Protein 2XDJ (pdb70)

Radius of gyration: 31.44 Å; Cα contacts (8 Å, |Δi|>4): 216; chains: 6; bounding box: 39×34×98 Å

Foldseek 3Di:
DDPVVVVVVVVVVVVVVVVVVVVVVVVVVVVVVVVVVVVVVVVVVVVVVVVVVVVVVVVCVVVVVD/DPVVVVVVVVVVVVVVVVVVVVVVVVVVVVVVVVVVVVVVVVVVVVVVVVVVVVVVVVVVVVVVVVD/DVVVVVVVVVVVVVVVVVVVVVVVVVVVVVVVVVVVVVVVVVVVVVVVVVVVVVVVVVVVVVVVVVD/DPPVVVVVVVVVVVVVVVVVVVVVVVVVVVVVVVVVVVVVVVVVVVVVVVVVVVVVVVVVVVVVVVD/DDPVVVVVVVVVVVVVVVVVVVVVVVVVVVVVVVVVVVVVVVVVVVVVVVVVVVVVVVVVVVVVVVD/DVVVVVVVVVVVVVVVVVVVVVVVVVVVVVVVVVVVVVVVVVVVVVVVVVVVVVVVVVVVVD

B-factor: mean 31.26, std 10.51, range [8.9, 66.12]

Structure (mmCIF, N/CA/C/O backbone):
data_2XDJ
#
_entry.id   2XDJ
#
_cell.length_a   39.409
_cell.length_b   40.870
_cell.length_c   237.867
_cell.angle_alpha   90.00
_cell.angle_beta   90.00
_cell.angle_gamma   90.00
#
_symmetry.space_group_name_H-M   'P 21 21 21'
#
loop_
_entity.id
_entity.type
_entity.pdbx_description
1 polymer 'UNCHARACTERIZED PROTEIN YBGF'
2 non-polymer 'ACETATE ION'
3 non-polymer 'SODIUM ION'
4 water water
#
loop_
_atom_site.group_PDB
_atom_site.id
_atom_site.type_symbol
_atom_site.label_atom_id
_atom_site.label_alt_id
_atom_site.label_comp_id
_atom_site.label_asym_id
_atom_site.label_entity_id
_atom_site.label_seq_id
_atom_site.pdbx_PDB_ins_code
_atom_site.Cartn_x
_atom_site.Cartn_y
_atom_site.Cartn_z
_atom_site.occupancy
_atom_site.B_iso_or_equiv
_atom_site.auth_seq_id
_atom_site.auth_comp_id
_atom_site.auth_asym_id
_atom_site.auth_atom_id
_atom_site.pdbx_PDB_model_num
ATOM 1 N N . GLY A 1 2 ? -6.945 15.697 -4.994 1.00 53.08 2 GLY A N 1
ATOM 2 C CA . GLY A 1 2 ? -7.228 16.782 -4.004 1.00 52.88 2 GLY A CA 1
ATOM 3 C C . GLY A 1 2 ? -8.622 16.688 -3.398 1.00 52.89 2 GLY A C 1
ATOM 4 O O . GLY A 1 2 ? -9.292 15.652 -3.495 1.00 52.91 2 GLY A O 1
ATOM 5 N N . SER A 1 3 ? -9.063 17.779 -2.778 1.00 52.54 3 SER A N 1
ATOM 6 C CA . SER A 1 3 ? -10.330 17.800 -2.049 1.00 51.86 3 SER A CA 1
ATOM 7 C C . SER A 1 3 ? -11.527 17.709 -2.992 1.00 50.95 3 SER A C 1
ATOM 8 O O . SER A 1 3 ? -11.389 17.887 -4.205 1.00 50.34 3 SER A O 1
ATOM 11 N N . VAL A 1 4 ? -12.706 17.449 -2.435 1.00 50.13 4 VAL A N 1
ATOM 12 C CA . VAL A 1 4 ? -13.942 17.505 -3.217 1.00 48.91 4 VAL A CA 1
ATOM 13 C C . VAL A 1 4 ? -14.136 18.891 -3.893 1.00 48.37 4 VAL A C 1
ATOM 14 O O . VAL A 1 4 ? -14.500 18.960 -5.083 1.00 47.10 4 VAL A O 1
ATOM 18 N N . GLU A 1 5 ? -13.844 19.967 -3.149 1.00 48.35 5 GLU A N 1
ATOM 19 C CA . GLU A 1 5 ? -13.879 21.351 -3.686 1.00 48.37 5 GLU A CA 1
ATOM 20 C C . GLU A 1 5 ? -12.922 21.589 -4.843 1.00 47.40 5 GLU A C 1
ATOM 21 O O . GLU A 1 5 ? -13.326 22.240 -5.805 1.00 47.70 5 GLU A O 1
ATOM 27 N N . ASP A 1 6 ? -11.687 21.079 -4.737 1.00 46.55 6 ASP A N 1
ATOM 28 C CA . ASP A 1 6 ? -10.649 21.103 -5.796 1.00 46.29 6 ASP A CA 1
ATOM 29 C C . ASP A 1 6 ? -11.181 20.436 -7.097 1.00 44.79 6 ASP A C 1
ATOM 30 O O . ASP A 1 6 ? -10.935 20.924 -8.208 1.00 44.35 6 ASP A O 1
ATOM 35 N N . ARG A 1 7 ? -11.878 19.307 -6.937 1.00 43.69 7 ARG A N 1
ATOM 36 C CA . ARG A 1 7 ? -12.332 18.461 -8.058 1.00 41.90 7 ARG A CA 1
ATOM 37 C C . ARG A 1 7 ? -13.578 19.021 -8.709 1.00 41.50 7 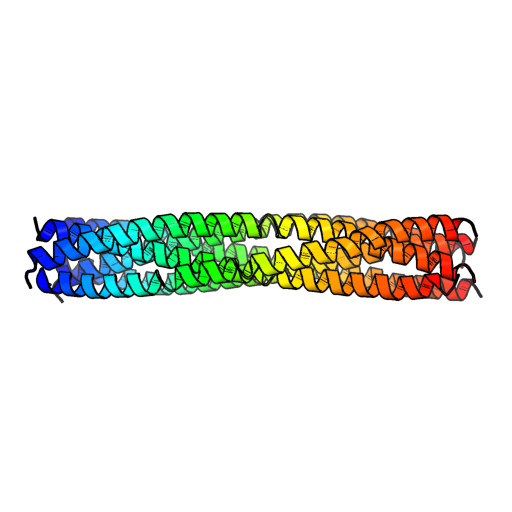ARG A C 1
ATOM 38 O O . ARG A 1 7 ? -13.809 18.794 -9.913 1.00 40.07 7 ARG A O 1
ATOM 46 N N . VAL A 1 8 ? -14.387 19.714 -7.910 1.00 39.43 8 VAL A N 1
ATOM 47 C CA . VAL A 1 8 ? -15.529 20.442 -8.420 1.00 39.21 8 VAL A CA 1
ATOM 48 C C . VAL A 1 8 ? -15.029 21.616 -9.257 1.00 40.00 8 VAL A C 1
ATOM 49 O O . VAL A 1 8 ? -15.534 21.887 -10.356 1.00 39.39 8 VAL A O 1
ATOM 53 N N . THR A 1 9 ? -14.005 22.293 -8.761 1.00 40.45 9 THR A N 1
ATOM 54 C CA . THR A 1 9 ? -13.511 23.498 -9.407 1.00 40.39 9 THR A CA 1
ATOM 55 C C . THR A 1 9 ? -12.927 23.126 -10.757 1.00 40.86 9 THR A C 1
ATOM 56 O O . THR A 1 9 ? -13.149 23.848 -11.742 1.00 40.97 9 THR A O 1
ATOM 60 N N . GLN A 1 10 ? -12.246 21.980 -10.786 1.00 40.04 10 GLN A N 1
ATOM 61 C CA . GLN A 1 10 ? -11.666 21.394 -11.988 1.00 41.34 10 GLN A CA 1
ATOM 62 C C . GLN A 1 10 ? -12.790 20.994 -12.967 1.00 39.52 10 GLN A C 1
ATOM 63 O O . GLN A 1 10 ? -12.718 21.347 -14.158 1.00 39.01 10 GLN A O 1
ATOM 69 N N . LEU A 1 11 ? -13.813 20.283 -12.473 1.00 37.99 11 LEU A N 1
ATOM 70 C CA . LEU A 1 11 ? -14.994 19.946 -13.296 1.00 36.56 11 LEU A CA 1
ATOM 71 C C . LEU A 1 11 ? -15.687 21.161 -13.895 1.00 37.07 11 LEU A C 1
ATOM 72 O O . LEU A 1 11 ? -16.109 21.122 -15.063 1.00 37.15 11 LEU A O 1
ATOM 77 N N . GLU A 1 12 ? -15.818 22.231 -13.106 1.00 36.07 12 GLU A N 1
ATOM 78 C CA . GLU A 1 12 ? -16.330 23.497 -13.568 1.00 37.02 12 GLU A CA 1
ATOM 79 C C . GLU A 1 12 ? -15.522 24.109 -14.678 1.00 37.09 12 GLU A C 1
ATOM 80 O O . GLU A 1 12 ? -16.136 24.699 -15.576 1.00 38.55 12 GLU A O 1
ATOM 86 N N . ARG A 1 13 ? -14.187 23.984 -14.641 1.00 37.56 13 ARG A N 1
ATOM 87 C CA . ARG A 1 13 ? -13.367 24.530 -15.731 1.00 37.62 13 ARG A CA 1
ATOM 88 C C . ARG A 1 13 ? -13.520 23.700 -16.994 1.00 36.60 13 ARG A C 1
ATOM 89 O O . ARG A 1 13 ? -13.528 24.252 -18.114 1.00 36.29 13 ARG A O 1
ATOM 97 N N . ILE A 1 14 ? -13.617 22.384 -16.832 1.00 34.04 14 ILE A N 1
ATOM 98 C CA . ILE A 1 14 ? -13.731 21.490 -17.993 1.00 32.03 14 ILE A CA 1
ATOM 99 C C . ILE A 1 14 ? -15.139 21.651 -18.584 1.00 30.78 14 ILE A C 1
ATOM 100 O O . ILE A 1 14 ? -15.306 21.672 -19.802 1.00 30.76 14 ILE A O 1
ATOM 105 N N . SER A 1 15 ? -16.135 21.814 -17.730 1.00 29.58 15 SER A N 1
ATOM 106 C CA . SER A 1 15 ? -17.502 21.978 -18.171 1.00 30.91 15 SER A CA 1
ATOM 107 C C . SER A 1 15 ? -17.651 23.221 -19.030 1.00 32.38 15 SER A C 1
ATOM 108 O O . SER A 1 15 ? -18.238 23.161 -20.120 1.00 29.52 15 SER A O 1
ATOM 111 N N . ASN A 1 16 ? -17.078 24.350 -18.599 1.00 33.28 16 ASN A N 1
ATOM 112 C CA . ASN A 1 16 ? -17.235 25.500 -19.482 1.00 36.16 16 ASN A CA 1
ATOM 113 C C . ASN A 1 16 ? -16.377 25.381 -20.774 1.00 35.20 16 ASN A C 1
ATOM 114 O O . ASN A 1 16 ? -16.807 25.844 -21.824 1.00 35.76 16 ASN A O 1
ATOM 119 N N . ALA A 1 17 ? -15.220 24.726 -20.701 1.00 33.07 17 ALA A N 1
ATOM 120 C CA . ALA A 1 17 ? -14.449 24.448 -21.921 1.00 31.64 17 ALA A CA 1
ATOM 121 C C . ALA A 1 17 ? -15.262 23.620 -22.925 1.00 30.28 17 ALA A C 1
ATOM 122 O O . ALA A 1 17 ? -15.225 23.870 -24.167 1.00 29.08 17 ALA A O 1
ATOM 124 N N . HIS A 1 18 ? -15.950 22.615 -22.404 1.00 27.48 18 HIS A N 1
ATOM 125 C CA . HIS A 1 18 ? -16.881 21.801 -23.192 1.00 25.96 18 HIS A CA 1
ATOM 126 C C . HIS A 1 18 ? -18.000 22.607 -23.797 1.00 27.09 18 HIS A C 1
ATOM 127 O O . HIS A 1 18 ? -18.298 22.442 -24.984 1.00 25.28 18 HIS A O 1
ATOM 134 N N . SER A 1 19 ? -18.598 23.489 -23.018 1.00 27.09 19 SER A N 1
ATOM 135 C CA . SER A 1 19 ? -19.634 24.380 -23.546 1.00 29.45 19 SER A CA 1
ATOM 136 C C . SER A 1 19 ? -19.094 25.173 -24.720 1.00 28.58 19 SER A C 1
ATOM 137 O O . SER A 1 19 ? -19.796 25.260 -25.717 1.00 31.19 19 SER A O 1
ATOM 140 N N . GLN A 1 20 ? -17.875 25.710 -24.616 1.00 30.51 20 GLN A N 1
ATOM 141 C CA . GLN A 1 20 ? -17.239 26.519 -25.705 1.00 30.81 20 GLN A CA 1
ATOM 142 C C . GLN A 1 20 ? -16.961 25.683 -26.945 1.00 29.29 20 GLN A C 1
ATOM 143 O O . GLN A 1 20 ? -17.247 26.058 -28.083 1.00 27.05 20 GLN A O 1
ATOM 149 N N . LEU A 1 21 ? -16.488 24.473 -26.713 1.00 28.89 21 LEU A N 1
ATOM 150 C CA . LEU A 1 21 ? -16.283 23.538 -27.813 1.00 27.65 21 LEU A CA 1
ATOM 151 C C . LEU A 1 21 ? -17.568 23.093 -28.499 1.00 26.95 21 LEU A C 1
ATOM 152 O O . LEU A 1 21 ? -17.591 23.046 -29.753 1.00 25.96 21 LEU A O 1
ATOM 157 N N . LEU A 1 22 ? -18.623 22.782 -27.733 1.00 24.91 22 LEU A N 1
ATOM 158 C CA . LEU A 1 22 ? -19.920 22.461 -28.293 1.00 24.82 22 LEU A CA 1
ATOM 159 C C . LEU A 1 22 ? -20.461 23.550 -29.199 1.00 26.17 22 LEU A C 1
ATOM 160 O O . LEU A 1 22 ? -20.937 23.255 -30.285 1.00 23.24 22 LEU A O 1
ATOM 165 N N . THR A 1 23 ? -20.369 24.806 -28.756 1.00 24.85 23 THR A N 1
ATOM 166 C CA A THR A 1 23 ? -20.779 25.900 -29.586 0.50 21.74 23 THR A CA 1
ATOM 167 C CA B THR A 1 23 ? -20.759 25.936 -29.567 0.50 21.98 23 THR A CA 1
ATOM 168 C C . THR A 1 23 ? -19.974 25.949 -30.881 1.00 23.06 23 THR A C 1
ATOM 169 O O . THR A 1 23 ? -20.592 26.112 -31.944 1.00 22.24 23 THR A O 1
ATOM 176 N N . GLN A 1 24 ? -18.656 25.769 -30.826 1.00 21.81 24 GLN A N 1
ATOM 177 C CA . GLN A 1 24 ? -17.821 25.811 -32.017 1.00 22.94 24 GLN A CA 1
ATOM 178 C C . GLN A 1 24 ? -18.133 24.680 -32.970 1.00 22.18 24 GLN A C 1
ATOM 179 O O . GLN A 1 24 ? -18.227 24.904 -34.143 1.00 19.84 24 GLN A O 1
ATOM 185 N N . LEU A 1 25 ? -18.193 23.452 -32.469 1.00 21.48 25 LEU A N 1
ATOM 186 C CA . LEU A 1 25 ? -18.622 22.349 -33.329 1.00 20.82 25 LEU A CA 1
ATOM 187 C C . LEU A 1 25 ? -20.003 22.498 -33.972 1.00 20.07 25 LEU A C 1
ATOM 188 O O . LEU A 1 25 ? -20.145 22.120 -35.169 1.00 20.75 25 LEU A O 1
ATOM 193 N N . GLN A 1 26 ? -21.012 23.003 -33.236 1.00 20.61 26 GLN A N 1
ATOM 194 C CA . GLN A 1 26 ? -22.315 23.250 -33.880 1.00 21.89 26 GLN A CA 1
ATOM 195 C C . GLN A 1 26 ? -22.160 24.192 -35.043 1.00 21.24 26 GLN A C 1
ATOM 196 O O . GLN A 1 26 ? -22.786 24.022 -36.086 1.00 20.22 26 GLN A O 1
ATOM 202 N N . GLN A 1 27 ? -21.349 25.206 -34.837 1.00 21.57 27 GLN A N 1
ATOM 203 C CA . GLN A 1 27 ? -21.106 26.180 -35.866 1.00 20.84 27 GLN A CA 1
ATOM 204 C C . GLN A 1 27 ? -20.368 25.623 -37.080 1.00 22.86 27 GLN A C 1
ATOM 205 O O . GLN A 1 27 ? -20.783 25.873 -38.196 1.00 22.02 27 GLN A O 1
ATOM 211 N N . GLN A 1 28 ? -19.292 24.865 -36.852 1.00 21.58 28 GLN A N 1
ATOM 212 C CA . GLN A 1 28 ? -18.594 24.170 -37.917 1.00 21.50 28 GLN A CA 1
ATOM 213 C C . GLN A 1 28 ? -19.509 23.186 -38.656 1.00 21.93 28 GLN A C 1
ATOM 214 O O . GLN A 1 28 ? -19.424 23.077 -39.907 1.00 20.01 28 GLN A O 1
ATOM 220 N N . LEU A 1 29 ? -20.397 22.484 -37.949 1.00 22.66 29 LEU A N 1
ATOM 221 C CA . LEU A 1 29 ? -21.368 21.632 -38.642 1.00 21.98 29 LEU A CA 1
ATOM 222 C C . LEU A 1 29 ? -22.240 22.434 -39.597 1.00 21.58 29 LEU A C 1
ATOM 223 O O . LEU A 1 29 ? -22.447 21.996 -40.764 1.00 22.90 29 LEU A O 1
ATOM 228 N N . SER A 1 30 ? -22.771 23.563 -39.127 1.00 21.58 30 SER A N 1
ATOM 229 C CA . SER A 1 30 ? -23.610 24.436 -39.995 1.00 23.17 30 SER A CA 1
ATOM 230 C C . SER A 1 30 ? -22.782 25.026 -41.158 1.00 22.24 30 SER A C 1
ATOM 231 O O . SER A 1 30 ? -23.332 25.250 -42.235 1.00 20.36 30 SER A O 1
ATOM 234 N N . ASP A 1 31 ? -21.486 25.271 -40.952 1.00 21.79 31 ASP A N 1
ATOM 235 C CA . ASP A 1 31 ? -20.635 25.692 -42.056 1.00 22.88 31 ASP A CA 1
ATOM 236 C C . ASP A 1 31 ? -20.566 24.639 -43.152 1.00 24.14 31 ASP A C 1
ATOM 237 O O . ASP A 1 31 ? -20.657 24.939 -44.359 1.00 22.00 31 ASP A O 1
ATOM 242 N N . ASN A 1 32 ? -20.327 23.398 -42.723 1.00 21.47 32 ASN A N 1
ATOM 243 C CA . ASN A 1 32 ? -20.307 22.282 -43.630 1.00 21.87 32 ASN A CA 1
ATOM 244 C C . ASN A 1 32 ? -21.645 22.101 -44.338 1.00 23.09 32 ASN A C 1
ATOM 245 O O . ASN A 1 32 ? -21.688 21.839 -45.550 1.00 21.80 32 ASN A O 1
ATOM 250 N N . GLN A 1 33 ? -22.741 22.254 -43.588 1.00 22.72 33 GLN A N 1
ATOM 251 C CA . GLN A 1 33 ? -24.045 22.279 -44.232 1.00 24.43 33 GLN A CA 1
ATOM 252 C C . GLN A 1 33 ? -24.230 23.335 -45.323 1.00 23.57 33 GLN A C 1
ATOM 253 O O . GLN A 1 33 ? -24.757 23.021 -46.401 1.00 23.77 33 GLN A O 1
ATOM 259 N N . SER A 1 34 ? -23.846 24.569 -45.030 1.00 23.22 34 SER A N 1
ATOM 260 C CA A SER A 1 34 ? -24.026 25.616 -45.999 0.50 23.13 34 SER A CA 1
ATOM 261 C CA B SER A 1 34 ? -23.970 25.664 -45.972 0.50 23.17 34 SER A CA 1
ATOM 262 C C . SER A 1 34 ? -23.143 25.365 -47.223 1.00 22.26 34 SER A C 1
ATOM 263 O O . SER A 1 34 ? -23.580 25.656 -48.338 1.00 20.47 34 SER A O 1
ATOM 268 N N . ASP A 1 35 ? -21.969 24.721 -47.023 1.00 21.49 35 ASP A N 1
ATOM 269 C CA . ASP A 1 35 ? -21.097 24.432 -48.134 1.00 19.57 35 ASP A CA 1
ATOM 270 C C . ASP A 1 35 ? -21.715 23.335 -49.015 1.00 18.86 35 ASP A C 1
ATOM 271 O O . ASP A 1 35 ? -21.682 23.359 -50.264 1.00 19.01 35 ASP A O 1
ATOM 276 N N . ILE A 1 36 ? -22.323 22.378 -48.346 1.00 18.84 36 ILE A N 1
ATOM 277 C CA . ILE A 1 36 ? -23.054 21.327 -49.094 1.00 20.49 36 ILE A CA 1
ATOM 278 C C . ILE A 1 36 ? -24.228 21.899 -49.893 1.00 19.85 36 ILE A C 1
ATOM 279 O O . ILE A 1 36 ? -24.412 21.573 -51.045 1.00 22.04 36 ILE A O 1
ATOM 284 N N . ASP A 1 37 ? -24.934 22.846 -49.284 1.00 20.99 37 ASP A N 1
ATOM 285 C CA . ASP A 1 37 ? -26.051 23.539 -49.943 1.00 23.10 37 ASP A CA 1
ATOM 286 C C . ASP A 1 37 ? -25.523 24.238 -51.179 1.00 21.61 37 ASP A C 1
ATOM 287 O O . ASP A 1 37 ? -26.133 24.115 -52.253 1.00 21.49 37 ASP A O 1
ATOM 292 N N . SER A 1 38 ? -24.401 24.941 -51.067 1.00 21.46 38 SER A N 1
ATOM 293 C CA . SER A 1 38 ? -23.866 25.637 -52.227 1.00 20.80 38 SER A CA 1
ATOM 294 C C . SER A 1 38 ? -23.458 24.669 -53.341 1.00 19.95 38 SER A C 1
ATOM 295 O O . SER A 1 38 ? -23.739 24.914 -54.506 1.00 18.89 38 SER A O 1
ATOM 298 N N . LEU A 1 39 ? -22.788 23.594 -52.959 1.00 17.01 39 LEU A N 1
ATOM 299 C CA . LEU A 1 39 ? -22.305 22.662 -53.970 1.00 18.66 39 LEU A CA 1
ATOM 300 C C . LEU A 1 39 ? -23.464 21.973 -54.626 1.00 19.02 39 LEU A C 1
ATOM 301 O O . LEU A 1 39 ? -23.412 21.750 -55.823 1.00 19.12 39 LEU A O 1
ATOM 306 N N . ARG A 1 40 ? -24.456 21.579 -53.838 1.00 21.36 40 ARG A N 1
ATOM 307 C CA . ARG A 1 40 ? -25.663 20.917 -54.414 1.00 22.97 40 ARG A CA 1
ATOM 308 C C . ARG A 1 40 ? -26.254 21.875 -55.468 1.00 25.44 40 ARG A C 1
ATOM 309 O O . ARG A 1 40 ? -26.589 21.476 -56.609 1.00 25.38 40 ARG A O 1
ATOM 317 N N . GLY A 1 41 ? -26.329 23.151 -55.124 1.00 24.99 41 GLY A N 1
ATOM 318 C CA . GLY A 1 41 ? -26.925 24.124 -56.031 1.00 27.31 41 GLY A CA 1
ATOM 319 C C . GLY A 1 41 ? -26.143 24.239 -57.298 1.00 26.67 41 GLY A C 1
ATOM 320 O O . GLY A 1 41 ? -26.753 24.328 -58.342 1.00 28.58 41 GLY A O 1
ATOM 321 N N . GLN A 1 42 ? -24.804 24.256 -57.214 1.00 27.75 42 GLN A N 1
ATOM 322 C CA . GLN A 1 42 ? -23.908 24.360 -58.329 1.00 29.14 42 GLN A CA 1
ATOM 323 C C . GLN A 1 42 ? -24.116 23.161 -59.237 1.00 29.55 42 GLN A C 1
ATOM 324 O O . GLN A 1 42 ? -24.204 23.356 -60.453 1.00 30.09 42 GLN A O 1
ATOM 330 N N . ILE A 1 43 ? -24.074 21.947 -58.654 1.00 27.54 43 ILE A N 1
ATOM 331 C CA . ILE A 1 43 ? -24.102 20.738 -59.457 1.00 27.67 43 ILE A CA 1
ATOM 332 C C . ILE A 1 43 ? -25.451 20.689 -60.216 1.00 26.69 43 ILE A C 1
ATOM 333 O O . ILE A 1 43 ? -25.500 20.296 -61.392 1.00 26.95 43 ILE A O 1
ATOM 338 N N . GLN A 1 44 ? -26.516 21.134 -59.564 1.00 25.55 44 GLN A N 1
ATOM 339 C CA . GLN A 1 44 ? -27.831 21.076 -60.190 1.00 25.98 44 GLN A CA 1
ATOM 340 C C . GLN A 1 44 ? -27.969 22.074 -61.293 1.00 28.13 44 GLN A C 1
ATOM 341 O O . GLN A 1 44 ? -28.606 21.762 -62.313 1.00 27.76 44 GLN A O 1
ATOM 347 N N . GLU A 1 45 ? -27.422 23.287 -61.102 1.00 27.95 45 GLU A N 1
ATOM 348 C CA . GLU A 1 45 ? -27.464 24.269 -62.183 1.00 30.04 45 GLU A CA 1
ATOM 349 C C . GLU A 1 45 ? -26.624 23.826 -63.386 1.00 28.47 45 GLU A C 1
ATOM 350 O O . GLU A 1 45 ? -27.094 23.954 -64.523 1.00 26.81 45 GLU A O 1
ATOM 356 N N . ASN A 1 46 ? -25.451 23.231 -63.122 1.00 28.31 46 ASN A N 1
ATOM 357 C CA . ASN A 1 46 ? -24.481 22.775 -64.115 1.00 29.49 46 ASN A CA 1
ATOM 358 C C . ASN A 1 46 ? -24.948 21.555 -64.912 1.00 30.11 46 ASN A C 1
ATOM 359 O O . ASN A 1 46 ? -24.609 21.374 -66.097 1.00 27.53 46 ASN A O 1
ATOM 364 N N . GLN A 1 47 ? -25.656 20.662 -64.218 1.00 28.65 47 GLN A N 1
ATOM 365 C CA . GLN A 1 47 ? -26.341 19.558 -64.862 1.00 28.21 47 GLN A CA 1
ATOM 366 C C . GLN A 1 47 ? -27.163 19.910 -66.081 1.00 25.65 47 GLN A C 1
ATOM 367 O O . GLN A 1 47 ? -27.165 19.137 -67.039 1.00 23.98 47 GLN A O 1
ATOM 373 N N . TYR A 1 48 ? -27.885 21.040 -66.066 1.00 25.40 48 TYR A N 1
ATOM 374 C CA . TYR A 1 48 ? -28.663 21.522 -67.247 1.00 24.68 48 TYR A CA 1
ATOM 375 C C . TYR A 1 48 ? -27.804 21.640 -68.478 1.00 26.17 48 TYR A C 1
ATOM 376 O O . TYR A 1 48 ? -28.147 21.102 -69.526 1.00 24.07 48 TYR A O 1
ATOM 385 N N . GLN A 1 49 ? -26.687 22.392 -68.386 1.00 23.50 49 GLN A N 1
ATOM 386 C CA . GLN A 1 49 ? -25.822 22.485 -69.533 1.00 24.94 49 GLN A CA 1
ATOM 387 C C . GLN A 1 49 ? -25.216 21.115 -69.984 1.00 23.23 49 GLN A C 1
ATOM 388 O O . GLN A 1 49 ? -25.059 20.867 -71.210 1.00 23.56 49 GLN A O 1
ATOM 394 N N . LEU A 1 50 ? -24.859 20.281 -69.030 1.00 20.69 50 LEU A N 1
ATOM 395 C CA . LEU A 1 50 ? -24.243 18.989 -69.373 1.00 20.49 50 LEU A CA 1
ATOM 396 C C . LEU A 1 50 ? -25.228 18.113 -70.166 1.00 21.03 50 LEU A C 1
ATOM 397 O O . LEU A 1 50 ? -24.873 17.534 -71.190 1.00 22.29 50 LEU A O 1
ATOM 402 N N . ASN A 1 51 ? -26.455 17.978 -69.667 1.00 20.28 51 ASN A N 1
ATOM 403 C CA . ASN A 1 51 ? -27.492 17.193 -70.406 1.00 20.32 51 ASN A CA 1
ATOM 404 C C . ASN A 1 51 ? -27.809 17.772 -71.772 1.00 20.39 51 ASN A C 1
ATOM 405 O O . ASN A 1 51 ? -28.067 17.017 -72.736 1.00 21.88 51 ASN A O 1
ATOM 410 N N . GLN A 1 52 ? -27.800 19.095 -71.911 1.00 19.59 52 GLN A N 1
ATOM 411 C CA . GLN A 1 52 ? -28.020 19.657 -73.236 1.00 21.63 52 GLN A CA 1
ATOM 412 C C . GLN A 1 52 ? -26.926 19.281 -74.251 1.00 22.50 52 GLN A C 1
ATOM 413 O O . GLN A 1 52 ? -27.183 18.951 -75.408 1.00 22.79 52 GLN A O 1
ATOM 419 N N . VAL A 1 53 ? -25.677 19.393 -73.811 1.00 22.53 53 VAL A N 1
ATOM 420 C CA . VAL A 1 53 ? -24.540 19.142 -74.692 1.00 22.78 53 VAL A CA 1
ATOM 421 C C . VAL A 1 53 ? -24.520 17.684 -75.137 1.00 23.76 53 VAL A C 1
ATOM 422 O O . VAL A 1 53 ? -24.233 17.417 -76.297 1.00 24.81 53 VAL A O 1
ATOM 426 N N . VAL A 1 54 ? -24.786 16.754 -74.207 1.00 23.99 54 VAL A N 1
ATOM 427 C CA . VAL A 1 54 ? -24.839 15.294 -74.483 1.00 26.39 54 VAL A CA 1
ATOM 428 C C . VAL A 1 54 ? -25.718 15.065 -75.716 1.00 26.99 54 VAL A C 1
ATOM 429 O O . VAL A 1 54 ? -25.329 14.375 -76.674 1.00 24.03 54 VAL A O 1
ATOM 433 N N . GLU A 1 55 ? -26.924 15.661 -75.704 1.00 25.74 55 GLU A N 1
ATOM 434 C CA . GLU A 1 55 ? -27.871 15.403 -76.776 1.00 27.01 55 GLU A CA 1
ATOM 435 C C . GLU A 1 55 ? -27.478 16.126 -78.044 1.00 26.78 55 GLU A C 1
ATOM 436 O O . GLU A 1 55 ? -27.665 15.610 -79.133 1.00 26.43 55 GLU A O 1
ATOM 442 N N . ARG A 1 56 ? -26.963 17.344 -77.916 1.00 24.14 56 ARG A N 1
ATOM 443 C CA . ARG A 1 56 ? -26.599 18.126 -79.064 1.00 26.40 56 ARG A CA 1
ATOM 444 C C . ARG A 1 56 ? -25.390 17.489 -79.792 1.00 25.96 56 ARG A C 1
ATOM 445 O O . ARG A 1 56 ? -25.303 17.569 -81.000 1.00 26.78 56 ARG A O 1
ATOM 453 N N . GLN A 1 57 ? -24.508 16.810 -79.073 1.00 24.55 57 GLN A N 1
ATOM 454 C CA . GLN A 1 57 ? -23.423 16.085 -79.797 1.00 25.95 57 GLN A CA 1
ATOM 455 C C . GLN A 1 57 ? -23.902 14.960 -80.692 1.00 27.76 57 GLN A C 1
ATOM 456 O O . GLN A 1 57 ? -23.437 14.765 -81.863 1.00 27.98 57 GLN A O 1
ATOM 462 N N . LYS A 1 58 ? -24.869 14.219 -80.178 1.00 28.89 58 LYS A N 1
ATOM 463 C CA . LYS A 1 58 ? -25.517 13.140 -80.966 1.00 29.14 58 LYS A CA 1
ATOM 464 C C . LYS A 1 58 ? -26.126 13.677 -82.247 1.00 30.08 58 LYS A C 1
ATOM 465 O O . LYS A 1 58 ? -25.975 13.061 -83.334 1.00 30.01 58 LYS A O 1
ATOM 471 N N . GLN A 1 59 ? -26.802 14.827 -82.160 1.00 31.05 59 GLN A N 1
ATOM 472 C CA . GLN A 1 59 ? -27.408 15.440 -83.344 1.00 32.52 59 GLN A CA 1
ATOM 473 C C . GLN A 1 59 ? -26.339 15.924 -84.321 1.00 32.69 59 GLN A C 1
ATOM 474 O O . GLN A 1 59 ? -26.459 15.737 -85.552 1.00 33.71 59 GLN A O 1
ATOM 480 N N . ILE A 1 60 ? -25.286 16.537 -83.778 1.00 32.05 60 ILE A N 1
ATOM 481 C CA . ILE A 1 60 ? -24.131 16.943 -84.627 1.00 31.75 60 ILE A CA 1
ATOM 482 C C . ILE A 1 60 ? -23.565 15.717 -85.361 1.00 31.28 60 ILE A C 1
ATOM 483 O O . ILE A 1 60 ? -23.316 15.791 -86.549 1.00 30.87 60 ILE A O 1
ATOM 488 N N . LEU A 1 61 ? -23.404 14.597 -84.674 1.00 31.28 61 LEU A N 1
ATOM 489 C CA . LEU A 1 61 ? -22.892 13.350 -85.311 1.00 31.86 61 LEU A CA 1
ATOM 490 C C . LEU A 1 61 ? -23.763 12.756 -86.402 1.00 33.74 61 LEU A C 1
ATOM 491 O O . LEU A 1 61 ? -23.255 12.348 -87.462 1.00 32.64 61 LEU A O 1
ATOM 496 N N . LEU A 1 62 ? -25.058 12.645 -86.141 1.00 37.02 62 LEU A N 1
ATOM 497 C CA . LEU A 1 62 ? -25.961 12.088 -87.150 1.00 39.67 62 LEU A CA 1
ATOM 498 C C . LEU A 1 62 ? -25.889 13.024 -88.332 1.00 41.08 62 LEU A C 1
ATOM 499 O O . LEU A 1 62 ? -25.807 12.569 -89.504 1.00 42.51 62 LEU A O 1
ATOM 504 N N . GLN A 1 63 ? -25.779 14.318 -88.047 1.00 41.92 63 GLN A N 1
ATOM 505 C CA . GLN A 1 63 ? -25.661 15.312 -89.112 1.00 42.21 63 GLN A CA 1
ATOM 506 C C . GLN A 1 63 ? -24.387 15.124 -89.931 1.00 41.83 63 GLN A C 1
ATOM 507 O O . GLN A 1 63 ? -24.475 14.831 -91.147 1.00 42.13 63 GLN A O 1
ATOM 513 N N . ILE A 1 64 ? -23.210 15.273 -89.294 1.00 39.81 64 ILE A N 1
ATOM 514 C CA . ILE A 1 64 ? -21.923 15.169 -90.050 1.00 38.32 64 ILE A CA 1
ATOM 515 C C . ILE A 1 64 ? -21.528 13.764 -90.570 1.00 37.97 64 ILE A C 1
ATOM 516 O O . ILE A 1 64 ? -20.697 13.657 -91.455 1.00 37.45 64 ILE A O 1
ATOM 521 N N . ASP A 1 65 ? -22.121 12.708 -90.026 1.00 37.88 65 ASP A N 1
ATOM 522 C CA . ASP A 1 65 ? -21.873 11.369 -90.488 1.00 38.76 65 ASP A CA 1
ATOM 523 C C . ASP A 1 65 ? -22.539 11.112 -91.850 1.00 42.13 65 ASP A C 1
ATOM 524 O O . ASP A 1 65 ? -22.169 10.137 -92.568 1.00 42.39 65 ASP A O 1
ATOM 529 N N . SER A 1 66 ? -23.533 11.963 -92.135 1.00 44.02 66 SER A N 1
ATOM 530 C CA . SER A 1 66 ? -24.322 11.987 -93.372 1.00 47.03 66 SER A CA 1
ATOM 531 C C . SER A 1 66 ? -23.607 12.660 -94.543 1.00 48.15 66 SER A C 1
ATOM 532 O O . SER A 1 66 ? -24.061 12.546 -95.712 1.00 49.40 66 SER A O 1
ATOM 535 N N . LEU A 1 67 ? -22.514 13.360 -94.248 1.00 49.37 67 LEU A N 1
ATOM 536 C CA . LEU A 1 67 ? -21.772 14.108 -95.272 1.00 50.40 67 LEU A CA 1
ATOM 537 C C . LEU A 1 67 ? -20.620 13.285 -95.837 1.00 51.30 67 LEU A C 1
ATOM 538 O O . LEU A 1 67 ? -20.171 13.575 -96.949 1.00 52.76 67 LEU A O 1
ATOM 543 N N . GLY B 1 2 ? -19.473 26.482 -3.171 1.00 55.62 2 GLY B N 1
ATOM 544 C CA . GLY B 1 2 ? -20.443 27.486 -2.624 1.00 56.20 2 GLY B CA 1
ATOM 545 C C . GLY B 1 2 ? -21.895 27.479 -3.101 1.00 55.76 2 GLY B C 1
ATOM 546 O O . GLY B 1 2 ? -22.288 28.342 -3.914 1.00 56.92 2 GLY B O 1
ATOM 547 N N . SER B 1 3 ? -22.709 26.544 -2.604 1.00 55.03 3 SER B N 1
ATOM 548 C CA . SER B 1 3 ? -22.246 25.436 -1.757 1.00 54.27 3 SER B CA 1
ATOM 549 C C . SER B 1 3 ? -21.788 24.289 -2.677 1.00 53.79 3 SER B C 1
ATOM 550 O O . SER B 1 3 ? -22.072 24.321 -3.890 1.00 52.71 3 SER B O 1
ATOM 553 N N . VAL B 1 4 ? -21.080 23.294 -2.148 1.00 52.86 4 VAL B N 1
ATOM 554 C CA . VAL B 1 4 ? -20.592 22.227 -3.050 1.00 52.73 4 VAL B CA 1
ATOM 555 C C . VAL B 1 4 ? -21.712 21.272 -3.487 1.00 52.49 4 VAL B C 1
ATOM 556 O O . VAL B 1 4 ? -21.722 20.816 -4.629 1.00 52.02 4 VAL B O 1
ATOM 560 N N . GLU B 1 5 ? -22.645 20.991 -2.585 1.00 51.52 5 GLU B N 1
ATOM 561 C CA . GLU B 1 5 ? -23.911 20.394 -2.943 1.00 52.13 5 GLU B CA 1
ATOM 562 C C . GLU B 1 5 ? -24.531 21.092 -4.204 1.00 51.39 5 GLU B C 1
ATOM 563 O O . GLU B 1 5 ? -24.867 20.437 -5.203 1.00 51.10 5 GLU B O 1
ATOM 569 N N . ASP B 1 6 ? -24.639 22.421 -4.155 1.00 50.47 6 ASP B N 1
ATOM 570 C CA . ASP B 1 6 ? -25.347 23.181 -5.199 1.00 50.42 6 ASP B CA 1
ATOM 571 C C . ASP B 1 6 ? -24.557 23.201 -6.529 1.00 48.81 6 ASP B C 1
ATOM 572 O O . ASP B 1 6 ? -25.161 23.039 -7.607 1.00 48.64 6 ASP B O 1
ATOM 577 N N . ARG B 1 7 ? -23.235 23.402 -6.430 1.00 46.52 7 ARG B N 1
ATOM 578 C CA . ARG B 1 7 ? -22.304 23.344 -7.566 1.00 44.73 7 ARG B CA 1
ATOM 579 C C . ARG B 1 7 ? -22.324 21.993 -8.308 1.00 43.46 7 ARG B C 1
ATOM 580 O O . ARG B 1 7 ? -22.162 21.940 -9.527 1.00 42.72 7 ARG B O 1
ATOM 588 N N . VAL B 1 8 ? -22.556 20.912 -7.575 1.00 41.29 8 VAL B N 1
ATOM 589 C CA . VAL B 1 8 ? -22.587 19.566 -8.129 1.00 39.77 8 VAL B CA 1
ATOM 590 C C . VAL B 1 8 ? -23.886 19.346 -8.862 1.00 40.90 8 VAL B C 1
ATOM 591 O O . VAL B 1 8 ? -23.918 18.817 -10.007 1.00 39.06 8 VAL B O 1
ATOM 595 N N . THR B 1 9 ? -24.965 19.750 -8.203 1.00 40.28 9 THR B N 1
ATOM 596 C CA . THR B 1 9 ? -26.283 19.678 -8.798 1.00 41.52 9 THR B CA 1
ATOM 597 C C . THR B 1 9 ? -26.249 20.407 -10.135 1.00 40.74 9 THR B C 1
ATOM 598 O O . THR B 1 9 ? -26.761 19.917 -11.131 1.00 41.57 9 THR B O 1
ATOM 602 N N . GLN B 1 10 ? -25.602 21.551 -10.137 1.00 40.85 10 GLN B N 1
ATOM 603 C CA . GLN B 1 10 ? -25.601 22.412 -11.281 1.00 40.53 10 GLN B CA 1
ATOM 604 C C . GLN B 1 10 ? -24.696 21.780 -12.395 1.00 40.33 10 GLN B C 1
ATOM 605 O O . GLN B 1 10 ? -25.128 21.697 -13.539 1.00 38.96 10 GLN B O 1
ATOM 611 N N . LEU B 1 11 ? -23.496 21.274 -12.034 1.00 38.16 11 LEU B N 1
ATOM 612 C CA . LEU B 1 11 ? -22.680 20.472 -12.949 1.00 36.88 11 LEU B CA 1
ATOM 613 C C . LEU B 1 11 ? -23.409 19.310 -13.556 1.00 36.24 11 LEU B C 1
ATOM 614 O O . LEU B 1 11 ? -23.210 19.019 -14.746 1.00 35.97 11 LEU B O 1
ATOM 619 N N . GLU B 1 12 ? -24.233 18.620 -12.782 1.00 36.32 12 GLU B N 1
ATOM 620 C CA . GLU B 1 12 ? -25.058 17.509 -13.310 1.00 36.82 12 GLU B CA 1
ATOM 621 C C . GLU B 1 12 ? -26.050 17.972 -14.361 1.00 37.28 12 GLU B C 1
ATOM 622 O O . GLU B 1 12 ? -26.287 17.274 -15.345 1.00 35.70 12 GLU B O 1
ATOM 628 N N . ARG B 1 13 ? -26.653 19.135 -14.127 1.00 39.00 13 ARG B N 1
ATOM 629 C CA . ARG B 1 13 ? -27.634 19.701 -15.063 1.00 38.75 13 ARG B CA 1
ATOM 630 C C . ARG B 1 13 ? -26.906 20.114 -16.346 1.00 37.57 13 ARG B C 1
ATOM 631 O O . ARG B 1 13 ? -27.403 19.875 -17.459 1.00 37.98 13 ARG B O 1
ATOM 639 N N . ILE B 1 14 ? -25.721 20.705 -16.193 1.00 36.53 14 ILE B N 1
ATOM 640 C CA . ILE B 1 14 ? -24.940 21.079 -17.359 1.00 34.91 14 ILE B CA 1
ATOM 641 C C . ILE B 1 14 ? -24.488 19.827 -18.093 1.00 34.32 14 ILE B C 1
ATOM 642 O O . ILE B 1 14 ? -24.569 19.769 -19.352 1.00 30.76 14 ILE B O 1
ATOM 647 N N . SER B 1 15 ? -24.019 18.833 -17.343 1.00 32.31 15 SER B N 1
ATOM 648 C CA . SER B 1 15 ? -23.566 17.593 -17.958 1.00 33.12 15 SER B CA 1
ATOM 649 C C . SER B 1 15 ? -24.688 16.871 -18.772 1.00 33.42 15 SER B C 1
ATOM 650 O O . SER B 1 15 ? -24.439 16.411 -19.912 1.00 33.24 15 SER B O 1
ATOM 653 N N . ASN B 1 16 ? -25.906 16.792 -18.221 1.00 32.85 16 ASN B N 1
ATOM 654 C CA . ASN B 1 16 ? -27.064 16.246 -18.951 1.00 34.29 16 ASN B CA 1
ATOM 655 C C . ASN B 1 16 ? -27.367 17.072 -20.223 1.00 32.77 16 ASN B C 1
ATOM 656 O O . ASN B 1 16 ? -27.650 16.495 -21.270 1.00 31.96 16 ASN B O 1
ATOM 661 N N . ALA B 1 17 ? -27.294 18.400 -20.102 1.00 32.15 17 ALA B N 1
ATOM 662 C CA . ALA B 1 17 ? -27.450 19.337 -21.217 1.00 30.78 17 ALA B CA 1
ATOM 663 C C . ALA B 1 17 ? -26.408 19.097 -22.310 1.00 30.83 17 ALA B C 1
ATOM 664 O O . ALA B 1 17 ? -26.790 19.063 -23.496 1.00 30.28 17 ALA B O 1
ATOM 666 N N . HIS B 1 18 ? -25.125 19.002 -21.934 1.00 27.95 18 HIS B N 1
ATOM 667 C CA . HIS B 1 18 ? -24.084 18.550 -22.901 1.00 27.76 18 HIS B CA 1
ATOM 668 C C . HIS B 1 18 ? -24.364 17.227 -23.549 1.00 26.90 18 HIS B C 1
ATOM 669 O O . HIS B 1 18 ? -24.126 17.087 -24.775 1.00 26.27 18 HIS B O 1
ATOM 676 N N . SER B 1 19 ? -24.827 16.220 -22.794 1.00 27.76 19 SER B N 1
ATOM 677 C CA . SER B 1 19 ? -25.106 14.880 -23.411 1.00 28.91 19 SER B CA 1
ATOM 678 C C . SER B 1 19 ? -26.161 15.009 -24.489 1.00 29.20 19 SER B C 1
ATOM 679 O O . SER B 1 19 ? -26.034 14.435 -25.584 1.00 29.21 19 SER B O 1
ATOM 682 N N . GLN B 1 20 ? -27.208 15.770 -24.192 1.00 28.30 20 GLN B N 1
ATOM 683 C CA . GLN B 1 20 ? -28.289 15.964 -25.161 1.00 28.63 20 GLN B CA 1
ATOM 684 C C . GLN B 1 20 ? -27.780 16.657 -26.460 1.00 27.79 20 GLN B C 1
ATOM 685 O O . GLN B 1 20 ? -28.148 16.251 -27.604 1.00 26.82 20 GLN B O 1
ATOM 691 N N . LEU B 1 21 ? -26.928 17.682 -26.264 1.00 27.60 21 LEU B N 1
ATOM 692 C CA . LEU B 1 21 ? -26.362 18.504 -27.363 1.00 25.74 21 LEU B CA 1
ATOM 693 C C . LEU B 1 21 ? -25.411 17.624 -28.186 1.00 25.55 21 LEU B C 1
ATOM 694 O O . LEU B 1 21 ? -25.393 17.723 -29.394 1.00 24.71 21 LEU B O 1
ATOM 699 N N . LEU B 1 22 ? -24.571 16.834 -27.497 1.00 24.74 22 LEU B N 1
ATOM 700 C CA . LEU B 1 22 ? -23.701 15.829 -28.129 1.00 24.65 22 LEU B CA 1
ATOM 701 C C . LEU B 1 22 ? -24.473 14.829 -29.000 1.00 26.13 22 LEU B C 1
ATOM 702 O O . LEU B 1 22 ? -24.108 14.548 -30.147 1.00 26.03 22 LEU B O 1
ATOM 707 N N . THR B 1 23 ? -25.590 14.334 -28.478 1.00 26.49 23 THR B N 1
ATOM 708 C CA . THR B 1 23 ? -26.378 13.360 -29.236 1.00 28.48 23 THR B CA 1
ATOM 709 C C . THR B 1 23 ? -26.967 13.980 -30.502 1.00 28.61 23 THR B C 1
ATOM 710 O O . THR B 1 23 ? -27.023 13.351 -31.588 1.00 26.83 23 THR B O 1
ATOM 714 N N . GLN B 1 24 ? -27.407 15.219 -30.361 1.00 27.78 24 GLN B N 1
ATOM 715 C CA . GLN B 1 24 ? -27.946 15.883 -31.504 1.00 28.86 24 GLN B CA 1
ATOM 716 C C . GLN B 1 24 ? -26.891 16.200 -32.556 1.00 27.32 24 GLN B C 1
ATOM 717 O O . GLN B 1 24 ? -27.179 16.082 -33.768 1.00 28.27 24 GLN B O 1
ATOM 723 N N . LEU B 1 25 ? -25.692 16.610 -32.117 1.00 25.75 25 LEU B N 1
ATOM 724 C CA . LEU B 1 25 ? -24.592 16.946 -33.023 1.00 24.67 25 LEU B CA 1
ATOM 725 C C . LEU B 1 25 ? -24.176 15.690 -33.775 1.00 23.06 25 LEU B C 1
ATOM 726 O O . LEU B 1 25 ? -23.915 15.721 -34.971 1.00 24.26 25 LEU B O 1
ATOM 731 N N . GLN B 1 26 ? -24.160 14.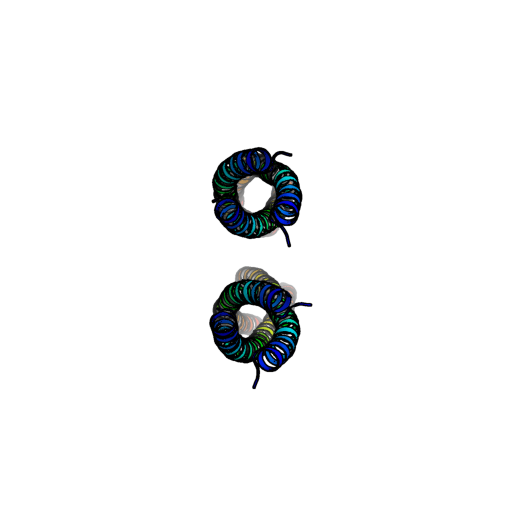564 -33.085 1.00 22.20 26 GLN B N 1
ATOM 732 C CA . GLN B 1 26 ? -23.930 13.285 -33.753 1.00 23.27 26 GLN B CA 1
ATOM 733 C C . GLN B 1 26 ? -24.932 12.973 -34.860 1.00 24.26 26 GLN B C 1
ATOM 734 O O . GLN B 1 26 ? -24.534 12.499 -35.930 1.00 24.45 26 GLN B O 1
ATOM 740 N N . GLN B 1 27 ? -26.214 13.239 -34.639 1.00 27.05 27 GLN B N 1
ATOM 741 C CA . GLN B 1 27 ? -27.205 12.968 -35.692 1.00 29.20 27 GLN B CA 1
ATOM 742 C C . GLN B 1 27 ? -27.028 13.939 -36.838 1.00 29.83 27 GLN B C 1
ATOM 743 O O . GLN B 1 27 ? -27.182 13.559 -37.992 1.00 28.70 27 GLN B O 1
ATOM 749 N N . GLN B 1 28 ? -26.650 15.175 -36.521 1.00 28.77 28 GLN B N 1
ATOM 750 C CA . GLN B 1 28 ? -26.436 16.160 -37.550 1.00 30.30 28 GLN B CA 1
ATOM 751 C C . GLN B 1 28 ? -25.172 15.918 -38.362 1.00 28.61 28 GLN B C 1
ATOM 752 O O . GLN B 1 28 ? -25.147 16.149 -39.568 1.00 27.35 28 GLN B O 1
ATOM 758 N N . LEU B 1 29 ? -24.135 15.415 -37.706 1.00 25.85 29 LEU B N 1
ATOM 759 C CA . LEU B 1 29 ? -22.939 15.016 -38.384 1.00 25.39 29 LEU B CA 1
ATOM 760 C C . LEU B 1 29 ? -23.242 13.883 -39.365 1.00 24.89 29 LEU B C 1
ATOM 761 O O . LEU B 1 29 ? -22.760 13.922 -40.501 1.00 22.75 29 LEU B O 1
ATOM 766 N N . SER B 1 30 ? -24.047 12.894 -38.935 1.00 24.90 30 SER B N 1
ATOM 767 C CA . SER B 1 30 ? -24.445 11.774 -39.846 1.00 26.20 30 SER B CA 1
ATOM 768 C C . SER B 1 30 ? -25.347 12.229 -40.991 1.00 25.18 30 SER B C 1
ATOM 769 O O . SER B 1 30 ? -25.289 11.679 -42.111 1.00 24.01 30 SER B O 1
ATOM 772 N N . ASP B 1 31 ? -26.150 13.273 -40.770 1.00 25.78 31 ASP B N 1
ATOM 773 C CA . ASP B 1 31 ? -26.908 13.783 -41.913 1.00 24.59 31 ASP B CA 1
ATOM 774 C C . ASP B 1 31 ? -25.976 14.449 -42.882 1.00 23.15 31 ASP B C 1
ATOM 775 O O . ASP B 1 31 ? -26.229 14.413 -44.077 1.00 22.27 31 ASP B O 1
ATOM 780 N N . ASN B 1 32 ? -24.985 15.170 -42.382 1.00 21.03 32 ASN B N 1
ATOM 781 C CA . ASN B 1 32 ? -24.013 15.748 -43.251 1.00 22.78 32 ASN B CA 1
ATOM 782 C C . ASN B 1 32 ? -23.188 14.698 -44.033 1.00 19.82 32 ASN B C 1
ATOM 783 O O . ASN B 1 32 ? -22.994 14.862 -45.250 1.00 20.26 32 ASN B O 1
ATOM 788 N N . GLN B 1 33 ? -22.789 13.647 -43.370 0.50 14.29 33 GLN B N 1
ATOM 789 C CA . GLN B 1 33 ? -22.006 12.615 -44.038 0.50 13.64 33 GLN B CA 1
ATOM 790 C C . GLN B 1 33 ? -22.826 11.976 -45.197 0.50 12.99 33 GLN B C 1
ATOM 791 O O . GLN B 1 33 ? -22.337 11.756 -46.278 0.50 8.90 33 GLN B O 1
ATOM 797 N N . SER B 1 34 ? -24.107 11.752 -44.951 1.00 18.09 34 SER B N 1
ATOM 798 C CA . SER B 1 34 ? -25.072 11.185 -45.967 1.00 19.37 34 SER B CA 1
ATOM 799 C C . SER B 1 34 ? -25.177 12.130 -47.168 1.00 19.56 34 SER B C 1
ATOM 800 O O . SER B 1 34 ? -25.141 11.726 -48.316 1.00 16.69 34 SER B O 1
ATOM 803 N N . ASP B 1 35 ? -25.269 13.425 -46.875 1.00 20.26 35 ASP B N 1
ATOM 804 C CA . ASP B 1 35 ? -25.401 14.440 -47.894 1.00 20.80 35 ASP B CA 1
ATOM 805 C C . ASP B 1 35 ? -24.155 14.553 -48.733 1.00 18.70 35 ASP B C 1
ATOM 806 O O . ASP B 1 35 ? -24.225 14.637 -49.982 1.00 19.80 35 ASP B O 1
ATOM 811 N N . ILE B 1 36 ? -23.000 14.546 -48.065 1.00 17.99 36 ILE B N 1
ATOM 812 C CA . ILE B 1 36 ? -21.712 14.522 -48.784 1.00 17.34 36 ILE B CA 1
ATOM 813 C C . ILE B 1 36 ? -21.638 13.287 -49.683 1.00 17.81 36 ILE B C 1
ATOM 814 O O . ILE B 1 36 ? -21.251 13.363 -50.843 1.00 16.05 36 ILE B O 1
ATOM 819 N N . ASP B 1 37 ? -22.000 12.133 -49.157 1.00 18.16 37 ASP B N 1
ATOM 820 C CA . ASP B 1 37 ? -21.968 10.892 -50.015 1.00 20.22 37 ASP B CA 1
ATOM 821 C C . ASP B 1 37 ? -22.906 10.945 -51.220 1.00 18.31 37 ASP B C 1
ATOM 822 O O . ASP B 1 37 ? -22.528 10.489 -52.339 1.00 17.35 37 ASP B O 1
ATOM 827 N N . SER B 1 38 ? -24.091 11.572 -51.047 1.00 18.70 38 SER B N 1
ATOM 828 C CA A SER B 1 38 ? -25.075 11.737 -52.110 0.50 19.26 38 SER B CA 1
ATOM 829 C CA B SER B 1 38 ? -25.058 11.702 -52.121 0.50 18.72 38 SER B CA 1
ATOM 830 C C . SER B 1 38 ? -24.478 12.629 -53.187 1.00 18.08 38 SER B C 1
ATOM 831 O O . SER B 1 38 ? -24.606 12.372 -54.367 1.00 17.11 38 SER B O 1
ATOM 836 N N . LEU B 1 39 ? -23.879 13.740 -52.748 1.00 17.86 39 LEU B N 1
ATOM 837 C CA . LEU B 1 39 ? -23.244 14.673 -53.683 0.50 14.02 39 LEU B CA 1
ATOM 838 C C . LEU B 1 39 ? -22.075 14.056 -54.463 1.00 16.81 39 LEU B C 1
ATOM 839 O O . LEU B 1 39 ? -21.975 14.268 -55.681 1.00 17.41 39 LEU B O 1
ATOM 844 N N . ARG B 1 40 ? -21.193 13.300 -53.779 1.00 17.15 40 ARG B N 1
ATOM 845 C CA . ARG B 1 40 ? -20.191 12.491 -54.470 1.00 19.73 40 ARG B CA 1
ATOM 846 C C . ARG B 1 40 ? -20.755 11.569 -55.548 1.00 18.23 40 ARG B C 1
ATOM 847 O O . ARG B 1 40 ? -20.191 11.512 -56.662 1.00 16.66 40 ARG B O 1
ATOM 855 N N . GLY B 1 41 ? -21.853 10.830 -55.243 1.00 17.84 41 GLY B N 1
ATOM 856 C CA . GLY B 1 41 ? -22.564 10.015 -56.249 1.00 18.07 41 GLY B CA 1
ATOM 857 C C . GLY B 1 41 ? -22.975 10.833 -57.465 1.00 19.78 41 GLY B C 1
ATOM 858 O O . GLY B 1 41 ? -22.791 10.396 -58.613 1.00 17.91 41 GLY B O 1
ATOM 859 N N . GLN B 1 42 ? -23.529 12.027 -57.235 1.00 20.21 42 GLN B N 1
ATOM 860 C CA . GLN B 1 42 ? -23.950 12.864 -58.364 1.00 20.35 42 GLN B CA 1
ATOM 861 C C . GLN B 1 42 ? -22.814 13.363 -59.205 1.00 18.11 42 GLN B C 1
ATOM 862 O O . GLN B 1 42 ? -22.892 13.406 -60.461 1.00 19.32 42 GLN B O 1
ATOM 868 N N . ILE B 1 43 ? -21.727 13.746 -58.548 1.00 19.60 43 ILE B N 1
ATOM 869 C CA . ILE B 1 43 ? -20.513 14.120 -59.291 1.00 19.19 43 ILE B CA 1
ATOM 870 C C . ILE B 1 43 ? -19.982 12.952 -60.105 1.00 21.27 43 ILE B C 1
ATOM 871 O O . ILE B 1 43 ? -19.547 13.128 -61.240 1.00 19.33 43 ILE B O 1
ATOM 876 N N . GLN B 1 44 ? -20.056 11.758 -59.540 1.00 19.49 44 GLN B N 1
ATOM 877 C CA . GLN B 1 44 ? -19.617 10.577 -60.274 1.00 20.78 44 GLN B CA 1
ATOM 878 C C . GLN B 1 44 ? -20.444 10.314 -61.525 1.00 19.74 44 GLN B C 1
ATOM 879 O O . GLN B 1 44 ? -19.907 10.054 -62.603 1.00 19.98 44 GLN B O 1
ATOM 885 N N . GLU B 1 45 ? -21.746 10.426 -61.396 1.00 22.19 45 GLU B N 1
ATOM 886 C CA . GLU B 1 45 ? -22.597 10.408 -62.577 1.00 22.72 45 GLU B CA 1
ATOM 887 C C . GLU B 1 45 ? -22.237 11.510 -63.596 1.00 22.09 45 GLU B C 1
ATOM 888 O O . GLU B 1 45 ? -22.206 11.217 -64.822 1.00 19.92 45 GLU B O 1
ATOM 894 N N . ASN B 1 46 ? -22.039 12.757 -63.138 1.00 20.31 46 ASN B N 1
ATOM 895 C CA . ASN B 1 46 ? -21.560 13.825 -64.055 1.00 21.38 46 ASN B CA 1
ATOM 896 C C . ASN B 1 46 ? -20.288 13.467 -64.720 1.00 20.43 46 ASN B C 1
ATOM 897 O O . ASN B 1 46 ? -20.099 13.786 -65.861 1.00 23.21 46 ASN B O 1
ATOM 902 N N . GLN B 1 47 ? -19.348 12.863 -64.003 1.00 20.97 47 GLN B N 1
ATOM 903 C CA . GLN B 1 47 ? -18.091 12.523 -64.609 1.00 21.59 47 GLN B CA 1
ATOM 904 C C . GLN B 1 47 ? -18.312 11.455 -65.706 1.00 21.63 47 GLN B C 1
ATOM 905 O O . GLN B 1 47 ? -17.658 11.472 -66.728 1.00 19.16 47 GLN B O 1
ATOM 911 N N . TYR B 1 48 ? -19.211 10.496 -65.437 1.00 20.48 48 TYR B N 1
ATOM 912 C CA . TYR B 1 48 ? -19.522 9.530 -66.456 1.00 20.85 48 TYR B CA 1
ATOM 913 C C . TYR B 1 48 ? -20.034 10.202 -67.743 1.00 21.74 48 TYR B C 1
ATOM 914 O O . TYR B 1 48 ? -19.624 9.815 -68.861 1.00 20.97 48 TYR B O 1
ATOM 923 N N . GLN B 1 49 ? -21.006 11.140 -67.589 1.00 21.28 49 GLN B N 1
ATOM 924 C CA . GLN B 1 49 ? -21.621 11.774 -68.758 1.00 21.40 49 GLN B CA 1
ATOM 925 C C . GLN B 1 49 ? -20.585 12.649 -69.420 1.00 18.55 49 GLN B C 1
ATOM 926 O O . GLN B 1 49 ? -20.538 12.723 -70.634 1.00 18.18 49 GLN B O 1
ATOM 932 N N . LEU B 1 50 ? -19.773 13.343 -68.616 1.00 19.18 50 LEU B N 1
ATOM 933 C CA . LEU B 1 50 ? -18.752 14.208 -69.237 1.00 19.04 50 LEU B CA 1
ATOM 934 C C . LEU B 1 50 ? -17.776 13.408 -70.019 1.00 18.87 50 LEU B C 1
ATOM 935 O O . LEU B 1 50 ? -17.257 13.846 -71.052 1.00 18.82 50 LEU B O 1
ATOM 940 N N . ASN B 1 51 ? -17.420 12.239 -69.517 1.00 18.22 51 ASN B N 1
ATOM 941 C CA . ASN B 1 51 ? -16.429 11.415 -70.260 1.00 18.36 51 ASN B CA 1
ATOM 942 C C . ASN B 1 51 ? -16.977 11.047 -71.638 1.00 18.80 51 ASN B C 1
ATOM 943 O O . ASN B 1 51 ? -16.243 10.995 -72.657 1.00 17.27 51 ASN B O 1
ATOM 948 N N . GLN B 1 52 ? -18.292 10.790 -71.715 1.00 19.66 52 GLN B N 1
ATOM 949 C CA . GLN B 1 52 ? -18.913 10.500 -73.033 1.00 21.34 52 GLN B CA 1
ATOM 950 C C . GLN B 1 52 ? -18.852 11.705 -73.977 1.00 19.16 52 GLN B C 1
ATOM 951 O O . GLN B 1 52 ? -18.647 11.570 -75.183 1.00 19.04 52 GLN B O 1
ATOM 957 N N . VAL B 1 53 ? -19.104 12.882 -73.398 1.00 17.10 53 VAL B N 1
ATOM 958 C CA . VAL B 1 53 ? -19.055 14.133 -74.128 1.00 17.84 53 VAL B CA 1
ATOM 959 C C . VAL B 1 53 ? -17.642 14.400 -74.658 1.00 18.45 53 VAL B C 1
ATOM 960 O O . VAL B 1 53 ? -17.471 14.852 -75.815 1.00 18.61 53 VAL B O 1
ATOM 964 N N . VAL B 1 54 ? -16.634 14.089 -73.849 1.00 16.88 54 VAL B N 1
ATOM 965 C CA . VAL B 1 54 ? -15.254 14.392 -74.323 1.00 18.81 54 VAL B CA 1
ATOM 966 C C . VAL B 1 54 ? -14.845 13.385 -75.438 1.00 18.94 54 VAL B C 1
ATOM 967 O O . VAL B 1 54 ? -14.245 13.760 -76.432 1.00 18.86 54 VAL B O 1
ATOM 971 N N . GLU B 1 55 ? -15.310 12.137 -75.320 1.00 18.12 55 GLU B N 1
ATOM 972 C CA . GLU B 1 55 ? -15.162 11.183 -76.415 1.00 17.29 55 GLU B CA 1
ATOM 973 C C . GLU B 1 55 ? -15.874 11.589 -77.681 1.00 16.52 55 GLU B C 1
ATOM 974 O O . GLU B 1 55 ? -15.292 11.528 -78.753 1.00 17.30 55 GLU B O 1
ATOM 980 N N . ARG B 1 56 ? -17.128 12.067 -77.571 1.00 16.93 56 ARG B N 1
ATOM 981 C CA . ARG B 1 56 ? -17.834 12.438 -78.765 1.00 17.64 56 ARG B CA 1
ATOM 982 C C . ARG B 1 56 ? -17.234 13.695 -79.375 1.00 16.38 56 ARG B C 1
ATOM 983 O O . ARG B 1 56 ? -17.304 13.908 -80.588 1.00 15.58 56 ARG B O 1
ATOM 991 N N . GLN B 1 57 ? -16.635 14.541 -78.521 1.00 16.88 57 GLN B N 1
ATOM 992 C CA . GLN B 1 57 ? -15.929 15.709 -79.107 1.00 18.33 57 GLN B CA 1
ATOM 993 C C . GLN B 1 57 ? -14.779 15.217 -80.036 1.00 18.30 57 GLN B C 1
ATOM 994 O O . GLN B 1 57 ? -14.655 15.690 -81.161 1.00 19.11 57 GLN B O 1
ATOM 1000 N N . LYS B 1 58 ? -14.019 14.226 -79.601 1.00 17.92 58 LYS B N 1
ATOM 1001 C CA . LYS B 1 58 ? -13.019 13.582 -80.484 1.00 18.26 58 LYS B CA 1
ATOM 1002 C C . LYS B 1 58 ? -13.593 13.058 -81.759 1.00 18.03 58 LYS B C 1
ATOM 1003 O O . LYS B 1 58 ? -13.044 13.262 -82.869 1.00 17.68 58 LYS B O 1
ATOM 1009 N N . GLN B 1 59 ? -14.723 12.381 -81.637 1.00 17.64 59 GLN B N 1
ATOM 1010 C CA . GLN B 1 59 ? -15.349 11.860 -82.867 1.00 19.07 59 GLN B CA 1
ATOM 1011 C C . GLN B 1 59 ? -15.749 12.970 -83.831 1.00 18.19 59 GLN B C 1
ATOM 1012 O O . GLN B 1 59 ? -15.574 12.842 -85.049 1.00 18.72 59 GLN B O 1
ATOM 1018 N N . ILE B 1 60 ? -16.374 14.017 -83.310 1.00 17.21 60 ILE B N 1
ATOM 1019 C CA . ILE B 1 60 ? -16.831 15.115 -84.113 1.00 17.25 60 ILE B CA 1
ATOM 1020 C C . ILE B 1 60 ? -15.655 15.811 -84.810 1.00 17.33 60 ILE B C 1
ATOM 1021 O O . ILE B 1 60 ? -15.724 16.057 -86.016 1.00 16.85 60 ILE B O 1
ATOM 1026 N N . LEU B 1 61 ? -14.547 16.024 -84.099 1.00 17.90 61 LEU B N 1
ATOM 1027 C CA . LEU B 1 61 ? -13.405 16.699 -84.720 1.00 18.04 61 LEU B CA 1
ATOM 1028 C C . LEU B 1 61 ? -12.776 15.843 -85.824 1.00 19.71 61 LEU B C 1
ATOM 1029 O O . LEU B 1 61 ? -12.345 16.362 -86.862 1.00 19.79 61 LEU B O 1
ATOM 1034 N N . LEU B 1 62 ? -12.763 14.538 -85.581 1.00 20.37 62 LEU B N 1
ATOM 1035 C CA . LEU B 1 62 ? -12.176 13.591 -86.555 1.00 21.96 62 LEU B CA 1
ATOM 1036 C C . LEU B 1 62 ? -12.965 13.624 -87.864 1.00 21.91 62 LEU B C 1
ATOM 1037 O O . LEU B 1 62 ? -12.382 13.769 -88.985 1.00 20.30 62 LEU B O 1
ATOM 1042 N N . GLN B 1 63 ? -14.310 13.615 -87.735 1.00 21.91 63 GLN B N 1
ATOM 1043 C CA . GLN B 1 63 ? -15.200 13.646 -88.881 1.00 24.48 63 GLN B CA 1
ATOM 1044 C C . GLN B 1 63 ? -15.165 15.019 -89.623 1.00 25.62 63 GLN B C 1
ATOM 1045 O O . GLN B 1 63 ? -15.032 15.075 -90.875 1.00 27.31 63 GLN B O 1
ATOM 1051 N N . ILE B 1 64 ? -15.208 16.124 -88.861 1.00 26.01 64 ILE B N 1
ATOM 1052 C CA . ILE B 1 64 ? -15.114 17.502 -89.400 1.00 27.09 64 ILE B CA 1
ATOM 1053 C C . ILE B 1 64 ? -13.812 17.659 -90.188 1.00 28.59 64 ILE B C 1
ATOM 1054 O O . ILE B 1 64 ? -13.800 18.170 -91.333 1.00 27.66 64 ILE B O 1
ATOM 1059 N N . ASP B 1 65 ? -12.704 17.216 -89.598 1.00 28.13 65 ASP B N 1
ATOM 1060 C CA . ASP B 1 65 ? -11.410 17.276 -90.313 1.00 30.10 65 ASP B CA 1
ATOM 1061 C C . ASP B 1 65 ? -11.359 16.464 -91.583 1.00 32.19 65 ASP B C 1
ATOM 1062 O O . ASP B 1 65 ? -10.791 16.935 -92.568 1.00 34.24 65 ASP B O 1
ATOM 1067 N N . SER B 1 66 ? -11.917 15.260 -91.552 1.00 33.65 66 SER B N 1
ATOM 1068 C CA . SER B 1 66 ? -12.046 14.367 -92.699 1.00 39.23 66 SER B CA 1
ATOM 1069 C C . SER B 1 66 ? -12.674 15.107 -93.891 1.00 41.76 66 SER B C 1
ATOM 1070 O O . SER B 1 66 ? -12.423 14.716 -95.028 1.00 42.88 66 SER B O 1
ATOM 1073 N N . LEU B 1 67 ? -13.445 16.178 -93.667 1.00 45.20 67 LEU B N 1
ATOM 1074 C CA . LEU B 1 67 ? -13.616 17.211 -94.755 1.00 49.06 67 LEU B CA 1
ATOM 1075 C C . LEU B 1 67 ? -12.997 18.614 -94.563 1.00 50.14 67 LEU B C 1
ATOM 1076 O O . LEU B 1 67 ? -13.520 19.429 -93.831 1.00 51.02 67 LEU B O 1
ATOM 1081 N N . SER B 1 68 ? -11.856 18.902 -95.197 1.00 52.47 68 SER B N 1
ATOM 1082 C CA . SER B 1 68 ? -10.930 17.916 -95.761 1.00 53.37 68 SER B CA 1
ATOM 1083 C C . SER B 1 68 ? -9.528 18.528 -95.760 1.00 53.78 68 SER B C 1
ATOM 1084 O O . SER B 1 68 ? -8.565 17.904 -95.307 1.00 54.97 68 SER B O 1
ATOM 1087 N N . SER C 1 3 ? -5.805 -1.662 -2.303 1.00 48.10 3 SER C N 1
ATOM 1088 C CA . SER C 1 3 ? -6.398 -1.334 -3.628 1.00 47.79 3 SER C CA 1
ATOM 1089 C C . SER C 1 3 ? -5.377 -0.577 -4.434 1.00 47.76 3 SER C C 1
ATOM 1090 O O . SER C 1 3 ? -5.467 -0.597 -5.658 1.00 47.84 3 SER C O 1
ATOM 1093 N N . VAL C 1 4 ? -4.406 0.070 -3.782 1.00 46.87 4 VAL C N 1
ATOM 1094 C CA . VAL C 1 4 ? -3.264 0.632 -4.545 1.00 46.11 4 VAL C CA 1
ATOM 1095 C C . VAL C 1 4 ? -2.424 -0.501 -5.195 1.00 45.77 4 VAL C C 1
ATOM 1096 O O . VAL C 1 4 ? -2.076 -0.414 -6.380 1.00 44.52 4 VAL C O 1
ATOM 1100 N N . GLU C 1 5 ? -2.139 -1.557 -4.427 1.00 45.10 5 GLU C N 1
ATOM 1101 C CA . GLU C 1 5 ? -1.531 -2.765 -4.966 1.00 44.79 5 GLU C CA 1
ATOM 1102 C C . GLU C 1 5 ? -2.358 -3.325 -6.126 1.00 44.60 5 GLU C C 1
ATOM 1103 O O . GLU C 1 5 ? -1.797 -3.518 -7.195 1.00 44.68 5 GLU C O 1
ATOM 1109 N N . ASP C 1 6 ? -3.673 -3.547 -5.948 1.00 43.72 6 ASP C N 1
ATOM 1110 C CA . ASP C 1 6 ? -4.521 -4.060 -7.066 1.00 43.80 6 ASP C CA 1
ATOM 1111 C C . ASP C 1 6 ? -4.458 -3.124 -8.279 1.00 42.52 6 ASP C C 1
ATOM 1112 O O . ASP C 1 6 ? -4.558 -3.587 -9.452 1.00 42.03 6 ASP C O 1
ATOM 1117 N N . ARG C 1 7 ? -4.356 -1.820 -8.012 1.00 40.40 7 ARG C N 1
ATOM 1118 C CA . ARG C 1 7 ? -4.306 -0.838 -9.111 1.00 39.96 7 ARG C CA 1
ATOM 1119 C C . ARG C 1 7 ? -2.975 -0.838 -9.842 1.00 39.64 7 ARG C C 1
ATOM 1120 O O . ARG C 1 7 ? -2.945 -0.801 -11.060 1.00 39.81 7 ARG C O 1
ATOM 1128 N N . VAL C 1 8 ? -1.876 -0.820 -9.103 1.00 38.25 8 VAL C N 1
ATOM 1129 C CA . VAL C 1 8 ? -0.579 -1.110 -9.691 1.00 38.12 8 VAL C CA 1
ATOM 1130 C C . VAL C 1 8 ? -0.604 -2.462 -10.453 1.00 38.50 8 VAL C C 1
ATOM 1131 O O . VAL C 1 8 ? -0.153 -2.549 -11.625 1.00 38.18 8 VAL C O 1
ATOM 1135 N N . THR C 1 9 ? -1.137 -3.524 -9.841 1.00 37.90 9 THR C N 1
ATOM 1136 C CA . THR C 1 9 ? -1.170 -4.819 -10.557 1.00 39.10 9 THR C CA 1
ATOM 1137 C C . THR C 1 9 ? -1.901 -4.682 -11.898 1.00 38.03 9 THR C C 1
ATOM 1138 O O . THR C 1 9 ? -1.474 -5.247 -12.890 1.00 38.99 9 THR C O 1
ATOM 1142 N N . GLN C 1 10 ? -2.998 -3.945 -11.920 1.00 38.26 10 GLN C N 1
ATOM 1143 C CA . GLN C 1 10 ? -3.749 -3.770 -13.164 1.00 39.16 10 GLN C CA 1
ATOM 1144 C C . GLN C 1 10 ? -2.908 -3.002 -14.220 1.00 38.22 10 GLN C C 1
ATOM 1145 O O . GLN C 1 10 ? -2.882 -3.353 -15.442 1.00 37.17 10 GLN C O 1
ATOM 1151 N N . LEU C 1 11 ? -2.196 -1.983 -13.756 1.00 35.35 11 LEU C N 1
ATOM 1152 C CA . LEU C 1 11 ? -1.334 -1.208 -14.659 1.00 34.61 11 LEU C CA 1
ATOM 1153 C C . LEU C 1 11 ? -0.211 -2.018 -15.271 1.00 33.25 11 LEU C C 1
ATOM 1154 O O . LEU C 1 11 ? 0.129 -1.788 -16.428 1.00 30.65 11 LEU C O 1
ATOM 1159 N N . GLU C 1 12 ? 0.395 -2.903 -14.477 1.00 32.43 12 GLU C N 1
ATOM 1160 C CA . GLU C 1 12 ? 1.495 -3.764 -14.947 1.00 32.97 12 GLU C CA 1
ATOM 1161 C C . GLU C 1 12 ? 0.935 -4.718 -15.985 1.00 33.24 12 GLU C C 1
ATOM 1162 O O . GLU C 1 12 ? 1.602 -5.008 -16.973 1.00 33.19 12 GLU C O 1
ATOM 1168 N N . ARG C 1 13 ? -0.288 -5.205 -15.753 1.00 33.04 13 ARG C N 1
ATOM 1169 C CA . ARG C 1 13 ? -0.959 -6.078 -16.713 1.00 33.46 13 ARG C CA 1
ATOM 1170 C C . ARG C 1 13 ? -1.241 -5.356 -18.034 1.00 32.29 13 ARG C C 1
ATOM 1171 O O . ARG C 1 13 ? -0.947 -5.901 -19.115 1.00 32.25 13 ARG C O 1
ATOM 1179 N N . ILE C 1 14 ? -1.763 -4.138 -17.950 1.00 30.23 14 ILE C N 1
ATOM 1180 C CA . ILE C 1 14 ? -2.130 -3.389 -19.159 1.00 29.82 14 ILE C CA 1
ATOM 1181 C C . ILE C 1 14 ? -0.813 -2.941 -19.825 1.00 28.61 14 ILE C C 1
ATOM 1182 O O . ILE C 1 14 ? -0.676 -2.899 -21.073 1.00 29.43 14 ILE C O 1
ATOM 1187 N N . SER C 1 15 ? 0.169 -2.615 -19.000 1.00 28.19 15 SER C N 1
ATOM 1188 C CA . SER C 1 15 ? 1.504 -2.246 -19.562 1.00 28.24 15 SER C CA 1
ATOM 1189 C C . SER C 1 15 ? 2.088 -3.376 -20.403 1.00 27.77 15 SER C C 1
ATOM 1190 O O . SER C 1 15 ? 2.577 -3.149 -21.501 1.00 27.53 15 SER C O 1
ATOM 1193 N N . ASN C 1 16 ? 2.064 -4.597 -19.887 1.00 25.54 16 ASN C N 1
ATOM 1194 C CA . ASN C 1 16 ? 2.505 -5.746 -20.638 1.00 26.94 16 ASN C CA 1
ATOM 1195 C C . ASN C 1 16 ? 1.765 -5.978 -21.979 1.00 25.49 16 ASN C C 1
ATOM 1196 O O . ASN C 1 16 ? 2.417 -6.269 -23.025 1.00 26.34 16 ASN C O 1
ATOM 1201 N N . ALA C 1 17 ? 0.451 -5.811 -21.967 1.00 23.60 17 ALA C N 1
ATOM 1202 C CA . ALA C 1 17 ? -0.313 -5.908 -23.215 1.00 23.21 17 ALA C CA 1
ATOM 1203 C C . ALA C 1 17 ? 0.098 -4.807 -24.168 1.00 23.12 17 ALA C C 1
ATOM 1204 O O . ALA C 1 17 ? 0.244 -5.065 -25.336 1.00 22.46 17 ALA C O 1
ATOM 1206 N N . HIS C 1 18 ? 0.326 -3.594 -23.657 1.00 22.78 18 HIS C N 1
ATOM 1207 C CA . HIS C 1 18 ? 0.740 -2.468 -24.532 1.00 22.71 18 HIS C CA 1
ATOM 1208 C C . HIS C 1 18 ? 2.120 -2.724 -25.112 1.00 22.12 18 HIS C C 1
ATOM 1209 O O . HIS C 1 18 ? 2.332 -2.474 -26.319 1.00 19.70 18 HIS C O 1
ATOM 1216 N N . SER C 1 19 ? 3.040 -3.305 -24.312 1.00 20.68 19 SER C N 1
ATOM 1217 C CA . SER C 1 19 ? 4.345 -3.667 -24.840 1.00 21.14 19 SER C CA 1
ATOM 1218 C C . SER C 1 19 ? 4.266 -4.644 -26.032 1.00 22.29 19 SER C C 1
ATOM 1219 O O . SER C 1 19 ? 4.946 -4.437 -27.057 1.00 20.13 19 SER C O 1
ATOM 1222 N N . GLN C 1 20 ? 3.505 -5.718 -25.844 1.00 21.93 20 GLN C N 1
ATOM 1223 C CA . GLN C 1 20 ? 3.314 -6.725 -26.868 1.00 23.87 20 GLN C CA 1
ATOM 1224 C C . GLN C 1 20 ? 2.687 -6.132 -28.097 1.00 20.93 20 GLN C C 1
ATOM 1225 O O . GLN C 1 20 ? 3.104 -6.464 -29.194 1.00 22.21 20 GLN C O 1
ATOM 1231 N N . LEU C 1 21 ? 1.662 -5.309 -27.940 1.00 20.64 21 LEU C N 1
ATOM 1232 C CA . LEU C 1 21 ? 1.009 -4.763 -29.126 1.00 19.67 21 LEU C CA 1
ATOM 1233 C C . LEU C 1 21 ? 1.977 -3.791 -29.849 1.00 19.16 21 LEU C C 1
ATOM 1234 O O . LEU C 1 21 ? 2.021 -3.765 -31.075 1.00 18.83 21 LEU C O 1
ATOM 1239 N N . LEU C 1 22 ? 2.705 -2.961 -29.087 1.00 16.36 22 LEU C N 1
ATOM 1240 C CA . LEU C 1 22 ? 3.566 -1.984 -29.767 1.00 17.46 22 LEU C CA 1
ATOM 1241 C C . LEU C 1 22 ? 4.609 -2.719 -30.632 1.00 19.10 22 LEU C C 1
ATOM 1242 O O . LEU C 1 22 ? 4.839 -2.337 -31.775 1.00 18.88 22 LEU C O 1
ATOM 1247 N N . THR C 1 23 ? 5.152 -3.824 -30.124 1.00 18.46 23 THR C N 1
ATOM 1248 C CA . THR C 1 23 ? 6.147 -4.560 -30.920 1.00 19.88 23 THR C CA 1
ATOM 1249 C C . THR C 1 23 ? 5.461 -5.182 -32.158 1.00 19.13 23 THR C C 1
ATOM 1250 O O . THR C 1 23 ? 6.028 -5.197 -33.256 1.00 19.98 23 THR C O 1
ATOM 1254 N N . GLN C 1 24 ? 4.221 -5.676 -32.005 1.00 17.93 24 GLN C N 1
ATOM 1255 C CA . GLN C 1 24 ? 3.503 -6.215 -33.193 1.00 16.24 24 GLN C CA 1
ATOM 1256 C C . GLN C 1 24 ? 3.287 -5.124 -34.202 1.00 16.95 24 GLN C C 1
ATOM 1257 O O . GLN C 1 24 ? 3.487 -5.287 -35.430 1.00 17.32 24 GLN C O 1
ATOM 1263 N N . LEU C 1 25 ? 2.864 -3.960 -33.740 1.00 17.74 25 LEU C N 1
ATOM 1264 C CA . LEU C 1 25 ? 2.575 -2.890 -34.712 1.00 18.16 25 LEU C CA 1
ATOM 1265 C C . LEU C 1 25 ? 3.852 -2.428 -35.438 1.00 18.46 25 LEU C C 1
ATOM 1266 O O . LEU C 1 25 ? 3.806 -2.115 -36.640 1.00 17.09 25 LEU C O 1
ATOM 1271 N N . GLN C 1 26 ? 4.951 -2.338 -34.697 1.00 17.81 26 GLN C N 1
ATOM 1272 C CA . GLN C 1 26 ? 6.229 -1.961 -35.310 1.00 17.71 26 GLN C CA 1
ATOM 1273 C C . GLN C 1 26 ? 6.591 -2.927 -36.454 1.00 17.49 26 GLN C C 1
ATOM 1274 O O . GLN C 1 26 ? 6.987 -2.488 -37.547 1.00 18.52 26 GLN C O 1
ATOM 1280 N N . GLN C 1 27 ? 6.425 -4.221 -36.208 1.00 16.07 27 GLN C N 1
ATOM 1281 C CA . GLN C 1 27 ? 6.750 -5.192 -37.264 1.00 15.18 27 GLN C CA 1
ATOM 1282 C C . GLN C 1 27 ? 5.865 -5.019 -38.461 1.00 15.66 27 GLN C C 1
ATOM 1283 O O . GLN C 1 27 ? 6.305 -5.119 -39.640 1.00 15.24 27 GLN C O 1
ATOM 1289 N N . GLN C 1 28 ? 4.570 -4.892 -38.189 1.00 15.75 28 GLN C N 1
ATOM 1290 C CA . GLN C 1 28 ? 3.630 -4.664 -39.343 1.00 17.24 28 GLN C CA 1
ATOM 1291 C C . GLN C 1 28 ? 3.884 -3.357 -40.140 1.00 16.98 28 GLN C C 1
ATOM 1292 O O . GLN C 1 28 ? 3.808 -3.371 -41.369 1.00 16.71 28 GLN C O 1
ATOM 1298 N N . LEU C 1 29 ? 4.208 -2.272 -39.450 1.00 16.51 29 LEU C N 1
ATOM 1299 C CA . LEU C 1 29 ? 4.464 -0.964 -40.094 1.00 17.69 29 LEU C CA 1
ATOM 1300 C C . LEU C 1 29 ? 5.669 -1.056 -41.012 1.00 18.88 29 LEU C C 1
ATOM 1301 O O . LEU C 1 29 ? 5.664 -0.551 -42.156 1.00 17.06 29 LEU C O 1
ATOM 1306 N N . SER C 1 30 ? 6.705 -1.729 -40.537 1.00 18.58 30 SER C N 1
ATOM 1307 C CA . SER C 1 30 ? 7.894 -1.914 -41.381 1.00 19.71 30 SER C CA 1
ATOM 1308 C C . SER C 1 30 ? 7.652 -2.833 -42.536 1.00 17.48 30 SER C C 1
ATOM 1309 O O . SER C 1 30 ? 8.072 -2.556 -43.662 1.00 16.96 30 SER C O 1
ATOM 1312 N N . ASP C 1 31 ? 6.861 -3.890 -42.355 1.00 17.16 31 ASP C N 1
ATOM 1313 C CA . ASP C 1 31 ? 6.529 -4.740 -43.518 1.00 18.29 31 ASP C CA 1
ATOM 1314 C C . ASP C 1 31 ? 5.695 -3.942 -44.499 1.00 19.01 31 ASP C C 1
ATOM 1315 O O . ASP C 1 31 ? 5.797 -4.115 -45.732 1.00 17.61 31 ASP C O 1
ATOM 1320 N N . ASN C 1 32 ? 4.840 -3.075 -43.988 1.00 18.11 32 ASN C N 1
ATOM 1321 C CA . ASN C 1 32 ? 3.957 -2.356 -44.923 1.00 17.47 32 ASN C CA 1
ATOM 1322 C C . ASN C 1 32 ? 4.731 -1.305 -45.767 1.00 17.38 32 ASN C C 1
ATOM 1323 O O . ASN C 1 32 ? 4.502 -1.131 -46.938 1.00 18.87 32 ASN C O 1
ATOM 1328 N N . GLN C 1 33 ? 5.744 -0.730 -45.129 1.00 17.37 33 GLN C N 1
ATOM 1329 C CA . GLN C 1 33 ? 6.665 0.165 -45.806 1.00 16.30 33 GLN C CA 1
ATOM 1330 C C . GLN C 1 33 ? 7.354 -0.612 -46.954 1.00 16.18 33 GLN C C 1
ATOM 1331 O O . GLN C 1 33 ? 7.351 -0.172 -48.141 1.00 15.14 33 GLN C O 1
ATOM 1337 N N . SER C 1 34 ? 7.794 -1.836 -46.649 1.00 16.38 34 SER C N 1
ATOM 1338 C CA . SER C 1 34 ? 8.318 -2.721 -47.738 1.00 15.78 34 SER C CA 1
ATOM 1339 C C . SER C 1 34 ? 7.303 -3.083 -48.831 1.00 17.95 34 SER C C 1
ATOM 1340 O O . SER C 1 34 ? 7.627 -3.078 -50.026 1.00 17.87 34 SER C O 1
ATOM 1343 N N . ASP C 1 35 ? 6.073 -3.433 -48.419 1.00 18.11 35 ASP C N 1
ATOM 1344 C CA . ASP C 1 35 ? 4.985 -3.621 -49.380 1.00 18.18 35 ASP C CA 1
ATOM 1345 C C . ASP C 1 35 ? 4.782 -2.460 -50.355 1.00 17.08 35 ASP C C 1
ATOM 1346 O O . ASP C 1 35 ? 4.602 -2.711 -51.562 1.00 18.47 35 ASP C O 1
ATOM 1351 N N . ILE C 1 36 ? 4.762 -1.244 -49.792 1.00 17.69 36 ILE C N 1
ATOM 1352 C CA . ILE C 1 36 ? 4.587 -0.024 -50.538 1.00 17.35 36 ILE C CA 1
ATOM 1353 C C . ILE C 1 36 ? 5.749 0.149 -51.482 1.00 18.25 36 ILE C C 1
ATOM 1354 O O . ILE C 1 36 ? 5.546 0.557 -52.588 1.00 17.50 36 ILE C O 1
ATOM 1359 N N . ASP C 1 37 ? 6.979 -0.178 -51.039 1.00 17.57 37 ASP C N 1
ATOM 1360 C CA . ASP C 1 37 ? 8.105 -0.079 -52.000 1.00 18.39 37 ASP C CA 1
ATOM 1361 C C . ASP C 1 37 ? 7.926 -0.928 -53.255 1.00 18.22 37 ASP C C 1
ATOM 1362 O O . ASP C 1 37 ? 8.216 -0.485 -54.386 1.00 17.57 37 ASP C O 1
ATOM 1367 N N . SER C 1 38 ? 7.364 -2.134 -53.071 1.00 20.13 38 SER C N 1
ATOM 1368 C CA . SER C 1 38 ? 7.127 -2.987 -54.173 1.00 22.12 38 SE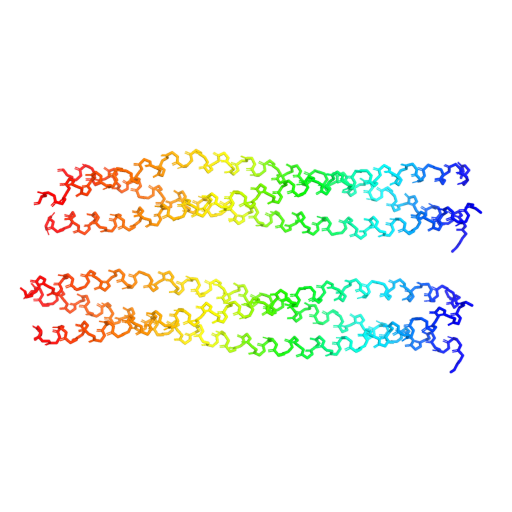R C CA 1
ATOM 1369 C C . SER C 1 38 ? 6.049 -2.377 -55.107 1.00 22.35 38 SER C C 1
ATOM 1370 O O . SER C 1 38 ? 6.223 -2.405 -56.359 1.00 23.78 38 SER C O 1
ATOM 1373 N N . LEU C 1 39 ? 5.001 -1.790 -54.522 1.00 20.29 39 LEU C N 1
ATOM 1374 C CA . LEU C 1 39 ? 3.924 -1.173 -55.324 1.00 22.13 39 LEU C CA 1
ATOM 1375 C C . LEU C 1 39 ? 4.427 0.027 -56.112 1.00 21.43 39 LEU C C 1
ATOM 1376 O O . LEU C 1 39 ? 4.105 0.221 -57.297 1.00 20.54 39 LEU C O 1
ATOM 1381 N N . ARG C 1 40 ? 5.310 0.794 -55.473 1.00 20.73 40 ARG C N 1
ATOM 1382 C CA . ARG C 1 40 ? 5.791 2.030 -56.130 1.00 20.60 40 ARG C CA 1
ATOM 1383 C C . ARG C 1 40 ? 6.681 1.646 -57.257 1.00 20.73 40 ARG C C 1
ATOM 1384 O O . ARG C 1 40 ? 6.666 2.294 -58.325 1.00 21.44 40 ARG C O 1
ATOM 1392 N N . GLY C 1 41 ? 7.453 0.588 -57.046 1.00 20.96 41 GLY C N 1
ATOM 1393 C CA . GLY C 1 41 ? 8.363 0.129 -58.095 1.00 21.88 41 GLY C CA 1
ATOM 1394 C C . GLY C 1 41 ? 7.558 -0.321 -59.295 1.00 24.43 41 GLY C C 1
ATOM 1395 O O . GLY C 1 41 ? 7.910 -0.068 -60.442 1.00 22.09 41 GLY C O 1
ATOM 1396 N N . GLN C 1 42 ? 6.464 -1.014 -59.031 1.00 23.34 42 GLN C N 1
ATOM 1397 C CA . GLN C 1 42 ? 5.645 -1.521 -60.124 1.00 24.07 42 GLN C CA 1
ATOM 1398 C C . GLN C 1 42 ? 4.901 -0.419 -60.899 1.00 23.06 42 GLN C C 1
ATOM 1399 O O . GLN C 1 42 ? 4.781 -0.526 -62.134 1.00 24.15 42 GLN C O 1
ATOM 1405 N N . ILE C 1 43 ? 4.465 0.632 -60.208 1.00 22.43 43 ILE C N 1
ATOM 1406 C CA . ILE C 1 43 ? 3.793 1.753 -60.814 1.00 21.88 43 ILE C CA 1
ATOM 1407 C C . ILE C 1 43 ? 4.804 2.474 -61.686 1.00 24.43 43 ILE C C 1
ATOM 1408 O O . ILE C 1 43 ? 4.501 2.874 -62.793 1.00 21.35 43 ILE C O 1
ATOM 1413 N N . GLN C 1 44 ? 6.023 2.649 -61.162 1.00 24.45 44 GLN C N 1
ATOM 1414 C CA . GLN C 1 44 ? 7.080 3.270 -61.968 1.00 26.54 44 GLN C CA 1
ATOM 1415 C C . GLN C 1 44 ? 7.382 2.547 -63.223 1.00 23.35 44 GLN C C 1
ATOM 1416 O O . GLN C 1 44 ? 7.528 3.180 -64.276 1.00 23.94 44 GLN C O 1
ATOM 1422 N N . GLU C 1 45 ? 7.572 1.243 -63.108 1.00 24.00 45 GLU C N 1
ATOM 1423 C CA . GLU C 1 45 ? 7.904 0.380 -64.251 1.00 23.78 45 GLU C CA 1
ATOM 1424 C C . GLU C 1 45 ? 6.786 0.459 -65.313 1.00 23.61 45 GLU C C 1
ATOM 1425 O O . GLU C 1 45 ? 7.011 0.566 -66.534 1.00 23.45 45 GLU C O 1
ATOM 1431 N N . ASN C 1 46 ? 5.567 0.466 -64.827 1.00 22.41 46 ASN C N 1
ATOM 1432 C CA . ASN C 1 46 ? 4.414 0.582 -65.730 1.00 22.87 46 ASN C CA 1
ATOM 1433 C C . ASN C 1 46 ? 4.356 1.955 -66.446 1.00 20.38 46 ASN C C 1
ATOM 1434 O O . ASN C 1 46 ? 4.014 2.057 -67.595 1.00 21.63 46 ASN C O 1
ATOM 1439 N N . GLN C 1 47 ? 4.721 2.992 -65.737 1.00 20.48 47 GLN C N 1
ATOM 1440 C CA . GLN C 1 47 ? 4.762 4.337 -66.330 1.00 20.94 47 GLN C CA 1
ATOM 1441 C C . GLN C 1 47 ? 5.851 4.402 -67.412 1.00 22.03 47 GLN C C 1
ATOM 1442 O O . GLN C 1 47 ? 5.700 5.043 -68.423 1.00 20.32 47 GLN C O 1
ATOM 1448 N N . TYR C 1 48 ? 6.994 3.781 -67.160 1.00 20.09 48 TYR C N 1
ATOM 1449 C CA . TYR C 1 48 ? 8.020 3.726 -68.171 1.00 18.17 48 TYR C CA 1
ATOM 1450 C C . TYR C 1 48 ? 7.530 3.006 -69.400 1.00 19.50 48 TYR C C 1
ATOM 1451 O O . TYR C 1 48 ? 7.853 3.429 -70.509 1.00 18.09 48 TYR C O 1
ATOM 1460 N N . GLN C 1 49 ? 6.798 1.905 -69.175 1.00 19.77 49 GLN C N 1
ATOM 1461 C CA . GLN C 1 49 ? 6.234 1.157 -70.288 1.00 23.03 49 GLN C CA 1
ATOM 1462 C C . GLN C 1 49 ? 5.225 1.975 -71.076 1.00 22.01 49 GLN C C 1
ATOM 1463 O O . GLN C 1 49 ? 5.293 1.987 -72.319 1.00 21.29 49 GLN C O 1
ATOM 1469 N N . LEU C 1 50 ? 4.358 2.696 -70.363 1.00 21.42 50 LEU C N 1
ATOM 1470 C CA . LEU C 1 50 ? 3.356 3.585 -71.039 1.00 21.48 50 LEU C CA 1
ATOM 1471 C C . LEU C 1 50 ? 4.101 4.669 -71.831 1.00 21.65 50 LEU C C 1
ATOM 1472 O O . LEU C 1 50 ? 3.683 5.031 -72.942 1.00 22.12 50 LEU C O 1
ATOM 1477 N N . ASN C 1 51 ? 5.186 5.204 -71.241 1.00 20.68 51 ASN C N 1
ATOM 1478 C CA . ASN C 1 51 ? 6.028 6.165 -71.957 1.00 21.25 51 ASN C CA 1
ATOM 1479 C C . ASN C 1 51 ? 6.544 5.645 -73.251 1.00 20.72 51 ASN C C 1
ATOM 1480 O O . ASN C 1 51 ? 6.516 6.360 -74.238 1.00 20.18 51 ASN C O 1
ATOM 1485 N N . GLN C 1 52 ? 7.102 4.434 -73.244 1.00 20.63 52 GLN C N 1
ATOM 1486 C CA . GLN C 1 52 ? 7.641 3.875 -74.416 1.00 21.37 52 GLN C CA 1
ATOM 1487 C C . GLN C 1 52 ? 6.514 3.726 -75.476 1.00 21.00 52 GLN C C 1
ATOM 1488 O O . GLN C 1 52 ? 6.758 4.047 -76.667 1.00 21.57 52 GLN C O 1
ATOM 1494 N N . VAL C 1 53 ? 5.314 3.298 -75.035 1.00 19.02 53 VAL C N 1
ATOM 1495 C CA . VAL C 1 53 ? 4.205 3.091 -76.012 1.00 19.59 53 VAL C CA 1
ATOM 1496 C C . VAL C 1 53 ? 3.873 4.444 -76.622 1.00 19.23 53 VAL C C 1
ATOM 1497 O O . VAL C 1 53 ? 3.741 4.578 -77.815 1.00 20.20 53 VAL C O 1
ATOM 1501 N N . VAL C 1 54 ? 3.738 5.443 -75.768 1.00 20.22 54 VAL C N 1
ATOM 1502 C CA . VAL C 1 54 ? 3.359 6.761 -76.301 1.00 22.80 54 VAL C CA 1
ATOM 1503 C C . VAL C 1 54 ? 4.393 7.281 -77.282 1.00 20.79 54 VAL C C 1
ATOM 1504 O O . VAL C 1 54 ? 4.075 7.791 -78.357 1.00 22.07 54 VAL C O 1
ATOM 1508 N N . GLU C 1 55 ? 5.664 7.161 -76.925 1.00 24.10 55 GLU C N 1
ATOM 1509 C CA . GLU C 1 55 ? 6.690 7.609 -77.821 1.00 25.20 55 GLU C CA 1
ATOM 1510 C C . GLU C 1 55 ? 6.658 6.937 -79.189 1.00 24.98 55 GLU C C 1
ATOM 1511 O O . GLU C 1 55 ? 6.868 7.596 -80.269 1.00 22.51 55 GLU C O 1
ATOM 1517 N N . ARG C 1 56 ? 6.442 5.605 -79.165 1.00 24.31 56 ARG C N 1
ATOM 1518 C CA . ARG C 1 56 ? 6.355 4.899 -80.400 1.00 22.81 56 ARG C CA 1
ATOM 1519 C C . ARG C 1 56 ? 5.058 5.281 -81.157 1.00 22.48 56 ARG C C 1
ATOM 1520 O O . ARG C 1 56 ? 5.072 5.299 -82.372 1.00 21.52 56 ARG C O 1
ATOM 1528 N N . GLN C 1 57 ? 3.971 5.617 -80.454 1.00 20.80 57 GLN C N 1
ATOM 1529 C CA . GLN C 1 57 ? 2.801 6.081 -81.183 1.00 23.14 57 GLN C CA 1
ATOM 1530 C C . GLN C 1 57 ? 3.128 7.364 -81.935 1.00 22.82 57 GLN C C 1
ATOM 1531 O O . GLN C 1 57 ? 2.610 7.564 -83.032 1.00 23.77 57 GLN C O 1
ATOM 1537 N N . LYS C 1 58 ? 3.905 8.259 -81.320 1.00 22.22 58 LYS C N 1
ATOM 1538 C CA . LYS C 1 58 ? 4.281 9.490 -82.023 1.00 24.04 58 LYS C CA 1
ATOM 1539 C C . LYS C 1 58 ? 5.050 9.158 -83.322 1.00 23.95 58 LYS C C 1
ATOM 1540 O O . LYS C 1 58 ? 4.815 9.758 -84.393 1.00 23.21 58 LYS C O 1
ATOM 1546 N N . GLN C 1 59 ? 5.922 8.149 -83.283 1.00 24.40 59 GLN C N 1
ATOM 1547 C CA . GLN C 1 59 ? 6.683 7.819 -84.498 1.00 24.55 59 GLN C CA 1
ATOM 1548 C C . GLN C 1 59 ? 5.781 7.249 -85.565 1.00 23.74 59 GLN C C 1
ATOM 1549 O O . GLN C 1 59 ? 5.993 7.540 -86.772 1.00 23.23 59 GLN C O 1
ATOM 1555 N N . ILE C 1 60 ? 4.805 6.429 -85.129 1.00 21.64 60 ILE C N 1
ATOM 1556 C CA . ILE C 1 60 ? 3.842 5.753 -86.020 1.00 20.82 60 ILE C CA 1
ATOM 1557 C C . ILE C 1 60 ? 3.015 6.831 -86.758 1.00 20.00 60 ILE C C 1
ATOM 1558 O O . ILE C 1 60 ? 2.889 6.816 -87.993 1.00 21.44 60 ILE C O 1
ATOM 1563 N N . LEU C 1 61 ? 2.570 7.819 -85.986 1.00 20.59 61 LEU C N 1
ATOM 1564 C CA . LEU C 1 61 ? 1.746 8.924 -86.559 1.00 22.69 61 LEU C CA 1
ATOM 1565 C C . LEU C 1 61 ? 2.535 9.655 -87.620 1.00 24.45 61 LEU C C 1
ATOM 1566 O O . LEU C 1 61 ? 2.044 9.882 -88.725 1.00 25.68 61 LEU C O 1
ATOM 1571 N N . LEU C 1 62 ? 3.802 9.927 -87.328 1.00 25.67 62 LEU C N 1
ATOM 1572 C CA . LEU C 1 62 ? 4.667 10.608 -88.307 1.00 26.94 62 LEU C CA 1
ATOM 1573 C C . LEU C 1 62 ? 4.948 9.700 -89.515 1.00 28.44 62 LEU C C 1
ATOM 1574 O O . LEU C 1 62 ? 5.117 10.183 -90.613 1.00 27.23 62 LEU C O 1
ATOM 1579 N N . GLN C 1 63 ? 5.025 8.387 -89.282 1.00 28.85 63 GLN C N 1
ATOM 1580 C CA . GLN C 1 63 ? 5.344 7.464 -90.364 1.00 30.56 63 GLN C CA 1
ATOM 1581 C C . GLN C 1 63 ? 4.150 7.446 -91.337 1.00 30.26 63 GLN C C 1
ATOM 1582 O O . GLN C 1 63 ? 4.301 7.437 -92.556 1.00 28.42 63 GLN C O 1
ATOM 1588 N N . ILE C 1 64 ? 2.953 7.477 -90.777 1.00 28.56 64 ILE C N 1
ATOM 1589 C CA . ILE C 1 64 ? 1.727 7.533 -91.526 1.00 28.88 64 ILE C CA 1
ATOM 1590 C C . ILE C 1 64 ? 1.681 8.829 -92.361 1.00 29.61 64 ILE C C 1
ATOM 1591 O O . ILE C 1 64 ? 1.303 8.786 -93.532 1.00 30.48 64 ILE C O 1
ATOM 1596 N N . ASP C 1 65 ? 2.076 9.951 -91.770 1.00 30.70 65 ASP C N 1
ATOM 1597 C CA . ASP C 1 65 ? 2.156 11.237 -92.483 1.00 32.39 65 ASP C CA 1
ATOM 1598 C C . ASP C 1 65 ? 3.116 11.140 -93.688 1.00 34.00 65 ASP C C 1
ATOM 1599 O O . ASP C 1 65 ? 2.781 11.603 -94.785 1.00 34.26 65 ASP C O 1
ATOM 1604 N N . SER C 1 66 ? 4.285 10.525 -93.466 1.00 35.28 66 SER C N 1
ATOM 1605 C CA . SER C 1 66 ? 5.275 10.321 -94.534 1.00 36.89 66 SER C CA 1
ATOM 1606 C C . SER C 1 66 ? 4.713 9.449 -95.619 1.00 38.27 66 SER C C 1
ATOM 1607 O O . SER C 1 66 ? 4.865 9.802 -96.793 1.00 40.17 66 SER C O 1
ATOM 1610 N N . LEU C 1 67 ? 4.093 8.321 -95.239 1.00 37.56 67 LEU C N 1
ATOM 1611 C CA . LEU C 1 67 ? 3.432 7.438 -96.188 1.00 38.71 67 LEU C CA 1
ATOM 1612 C C . LEU C 1 67 ? 2.367 8.153 -97.034 1.00 40.22 67 LEU C C 1
ATOM 1613 O O . LEU C 1 67 ? 2.229 7.886 -98.246 1.00 39.31 67 LEU C O 1
ATOM 1618 N N . SER C 1 68 ? 1.603 9.044 -96.386 1.00 40.58 68 SER C N 1
ATOM 1619 C CA . SER C 1 68 ? 0.479 9.772 -97.035 1.00 41.96 68 SER C CA 1
ATOM 1620 C C . SER C 1 68 ? 0.923 10.638 -98.208 1.00 43.17 68 SER C C 1
ATOM 1621 O O . SER C 1 68 ? 0.083 11.061 -99.003 1.00 43.93 68 SER C O 1
ATOM 1624 N N . SER C 1 69 ? 2.218 10.956 -98.253 1.00 44.38 69 SER C N 1
ATOM 1625 C CA . SER C 1 69 ? 2.855 11.705 -99.335 1.00 46.04 69 SER C CA 1
ATOM 1626 C C . SER C 1 69 ? 3.645 10.720 -100.209 1.00 46.47 69 SER C C 1
ATOM 1627 O O . SER C 1 69 ? 4.381 11.128 -101.110 1.00 48.45 69 SER C O 1
ATOM 1630 N N . GLY D 1 2 ? 2.862 13.722 -5.777 1.00 52.99 2 GLY D N 1
ATOM 1631 C CA . GLY D 1 2 ? 4.087 13.150 -5.117 1.00 53.85 2 GLY D CA 1
ATOM 1632 C C . GLY D 1 2 ? 3.769 11.873 -4.352 1.00 53.75 2 GLY D C 1
ATOM 1633 O O . GLY D 1 2 ? 4.588 10.924 -4.334 1.00 54.07 2 GLY D O 1
ATOM 1634 N N . SER D 1 3 ? 2.575 11.817 -3.735 1.00 53.34 3 SER D N 1
ATOM 1635 C CA . SER D 1 3 ? 2.142 10.592 -3.072 1.00 52.07 3 SER D CA 1
ATOM 1636 C C . SER D 1 3 ? 2.096 9.500 -4.121 1.00 52.40 3 SER D C 1
ATOM 1637 O O . SER D 1 3 ? 1.952 9.779 -5.334 1.00 52.01 3 SER D O 1
ATOM 1640 N N . VAL D 1 4 ? 2.255 8.262 -3.673 1.00 51.51 4 VAL D N 1
ATOM 1641 C CA . VAL D 1 4 ? 2.188 7.124 -4.558 1.00 50.93 4 VAL D CA 1
ATOM 1642 C C . VAL D 1 4 ? 0.828 7.130 -5.251 1.00 51.29 4 VAL D C 1
ATOM 1643 O O . VAL D 1 4 ? 0.727 6.698 -6.396 1.00 50.35 4 VAL D O 1
ATOM 1647 N N . GLU D 1 5 ? -0.200 7.656 -4.566 1.00 51.37 5 GLU D N 1
ATOM 1648 C CA . GLU D 1 5 ? -1.574 7.679 -5.100 1.00 51.90 5 GLU D CA 1
ATOM 1649 C C . GLU D 1 5 ? -1.697 8.676 -6.253 1.00 51.58 5 GLU D C 1
ATOM 1650 O O . GLU D 1 5 ? -2.409 8.396 -7.227 1.00 51.43 5 GLU D O 1
ATOM 1656 N N . ASP D 1 6 ? -1.020 9.821 -6.126 1.00 51.05 6 ASP D N 1
ATOM 1657 C CA . ASP D 1 6 ? -0.957 10.823 -7.196 1.00 51.63 6 ASP D CA 1
ATOM 1658 C C . ASP D 1 6 ? -0.365 10.153 -8.425 1.00 50.94 6 ASP D C 1
ATOM 1659 O O . ASP D 1 6 ? -0.850 10.345 -9.557 1.00 50.89 6 ASP D O 1
ATOM 1664 N N . ARG D 1 7 ? 0.686 9.373 -8.195 1.00 49.47 7 ARG D N 1
ATOM 1665 C CA . ARG D 1 7 ? 1.483 8.839 -9.291 1.00 48.15 7 ARG D CA 1
ATOM 1666 C C . ARG D 1 7 ? 0.776 7.697 -9.982 1.00 47.62 7 ARG D C 1
ATOM 1667 O O . ARG D 1 7 ? 0.849 7.610 -11.214 1.00 46.44 7 ARG D O 1
ATOM 1675 N N . VAL D 1 8 ? 0.104 6.821 -9.223 1.00 46.30 8 VAL D N 1
ATOM 1676 C CA . VAL D 1 8 ? -0.716 5.808 -9.904 1.00 45.12 8 VAL D CA 1
ATOM 1677 C C . VAL D 1 8 ? -1.969 6.387 -10.564 1.00 46.00 8 VAL D C 1
ATOM 1678 O O . VAL D 1 8 ? -2.418 5.867 -11.619 1.00 45.33 8 VAL D O 1
ATOM 1682 N N . THR D 1 9 ? -2.502 7.461 -9.983 1.00 44.28 9 THR D N 1
ATOM 1683 C CA . THR D 1 9 ? -3.476 8.277 -10.683 1.00 45.04 9 THR D CA 1
ATOM 1684 C C . THR D 1 9 ? -2.982 8.746 -12.048 1.00 43.94 9 THR D C 1
ATOM 1685 O O . THR D 1 9 ? -3.677 8.544 -13.057 1.00 44.61 9 THR D O 1
ATOM 1689 N N . GLN D 1 10 ? -1.789 9.322 -12.073 1.00 42.73 10 GLN D N 1
ATOM 1690 C CA . GLN D 1 10 ? -1.218 9.841 -13.297 1.00 43.71 10 GLN D CA 1
ATOM 1691 C C . GLN D 1 10 ? -0.902 8.757 -14.331 1.00 42.53 10 GLN D C 1
ATOM 1692 O O . GLN D 1 10 ? -1.078 8.978 -15.549 1.00 42.37 10 GLN D O 1
ATOM 1698 N N . LEU D 1 11 ? -0.435 7.609 -13.832 1.00 40.16 11 LEU D N 1
ATOM 1699 C CA . LEU D 1 11 ? -0.106 6.438 -14.656 1.00 38.69 11 LEU D CA 1
ATOM 1700 C C . LEU D 1 11 ? -1.382 5.842 -15.254 1.00 39.53 11 LEU D C 1
ATOM 1701 O O . LEU D 1 11 ? -1.360 5.373 -16.415 1.00 37.01 11 LEU D O 1
ATOM 1706 N N . GLU D 1 12 ? -2.498 5.899 -14.510 1.00 39.50 12 GLU D N 1
ATOM 1707 C CA . GLU D 1 12 ? -3.782 5.366 -15.034 1.00 40.72 12 GLU D CA 1
ATOM 1708 C C . GLU D 1 12 ? -4.276 6.271 -16.132 1.00 41.61 12 GLU D C 1
ATOM 1709 O O . GLU D 1 12 ? -4.894 5.788 -17.100 1.00 41.24 12 GLU D O 1
ATOM 1715 N N . ARG D 1 13 ? -3.994 7.569 -15.977 1.00 41.13 13 ARG D N 1
ATOM 1716 C CA . ARG D 1 13 ? -4.401 8.591 -16.942 1.00 42.16 13 ARG D CA 1
ATOM 1717 C C . ARG D 1 13 ? -3.648 8.418 -18.270 1.00 40.61 13 ARG D C 1
ATOM 1718 O O . ARG D 1 13 ? -4.261 8.354 -19.346 1.00 40.26 13 ARG D O 1
ATOM 1726 N N . ILE D 1 14 ? -2.320 8.362 -18.177 1.00 39.04 14 ILE D N 1
ATOM 1727 C CA . ILE D 1 14 ? -1.464 8.051 -19.324 1.00 37.31 14 ILE D CA 1
ATOM 1728 C C . ILE D 1 14 ? -1.793 6.671 -19.925 1.00 36.21 14 ILE D C 1
ATOM 1729 O O . ILE D 1 14 ? -1.881 6.529 -21.131 1.00 35.19 14 ILE D O 1
ATOM 1734 N N . SER D 1 15 ? -2.003 5.659 -19.086 1.00 33.46 15 SER D N 1
ATOM 1735 C CA . SER D 1 15 ? -2.285 4.331 -19.602 1.00 33.07 15 SER D CA 1
ATOM 1736 C C . SER D 1 15 ? -3.553 4.332 -20.476 1.00 33.28 15 SER D C 1
ATOM 1737 O O . SER D 1 15 ? -3.643 3.718 -21.582 1.00 30.82 15 SER D O 1
ATOM 1740 N N . ASN D 1 16 ? -4.560 5.057 -20.005 1.00 33.20 16 ASN D N 1
ATOM 1741 C CA . ASN D 1 16 ? -5.810 5.152 -20.752 1.00 34.31 16 ASN D CA 1
ATOM 1742 C C . ASN D 1 16 ? -5.606 5.989 -22.036 1.00 33.07 16 ASN D C 1
ATOM 1743 O O . ASN D 1 16 ? -6.200 5.690 -23.076 1.00 33.19 16 ASN D O 1
ATOM 1748 N N . ALA D 1 17 ? -4.745 6.997 -21.982 1.00 33.58 17 ALA D N 1
ATOM 1749 C CA . ALA D 1 17 ? -4.459 7.785 -23.164 1.00 33.12 17 ALA D CA 1
ATOM 1750 C C . ALA D 1 17 ? -3.866 6.800 -24.205 1.00 32.53 17 ALA D C 1
ATOM 1751 O O . ALA D 1 17 ? -4.279 6.792 -25.370 1.00 31.29 17 ALA D O 1
ATOM 1753 N N . HIS D 1 18 ? -2.916 5.983 -23.745 1.00 31.22 18 HIS D N 1
ATOM 1754 C CA . HIS D 1 18 ? -2.199 5.047 -24.616 1.00 30.89 18 HIS D CA 1
ATOM 1755 C C . HIS D 1 18 ? -3.104 4.021 -25.237 1.00 31.04 18 HIS D C 1
ATOM 1756 O O . HIS D 1 18 ? -2.957 3.695 -26.432 1.00 30.78 18 HIS D O 1
ATOM 1763 N N . SER D 1 19 ? -4.059 3.540 -24.432 1.00 29.10 19 SER D N 1
ATOM 1764 C CA . SER D 1 19 ? -5.049 2.585 -24.851 1.00 29.28 19 SER D CA 1
ATOM 1765 C C . SER D 1 19 ? -5.852 3.143 -26.012 1.00 29.77 19 SER D C 1
ATOM 1766 O O . SER D 1 19 ? -6.033 2.439 -27.031 1.00 29.31 19 SER D O 1
ATOM 1769 N N . GLN D 1 20 ? -6.276 4.401 -25.865 1.00 30.61 20 GLN D N 1
ATOM 1770 C CA . GLN D 1 20 ? -7.015 5.137 -26.901 1.00 31.77 20 GLN D CA 1
ATOM 1771 C C . GLN D 1 20 ? -6.194 5.367 -28.166 1.00 30.05 20 GLN D C 1
ATOM 1772 O O . GLN D 1 20 ? -6.711 5.158 -29.246 1.00 29.35 20 GLN D O 1
ATOM 1778 N N . LEU D 1 21 ? -4.956 5.824 -28.012 1.00 29.54 21 LEU D N 1
ATOM 1779 C CA . LEU D 1 21 ? -4.035 6.026 -29.147 1.00 29.55 21 LEU D CA 1
ATOM 1780 C C . LEU D 1 21 ? -3.738 4.695 -29.880 1.00 27.55 21 LEU D C 1
ATOM 1781 O O . LEU D 1 21 ? -3.691 4.646 -31.093 1.00 26.78 21 LEU D O 1
ATOM 1786 N N . LEU D 1 22 ? -3.535 3.637 -29.131 1.00 26.36 22 LEU D N 1
ATOM 1787 C CA . LEU D 1 22 ? -3.312 2.319 -29.716 1.00 26.21 22 LEU D CA 1
ATOM 1788 C C . LEU D 1 22 ? -4.510 1.836 -30.551 1.00 26.48 22 LEU D C 1
ATOM 1789 O O . LEU D 1 22 ? -4.373 1.282 -31.645 1.00 25.31 22 LEU D O 1
ATOM 1794 N N . THR D 1 23 ? -5.715 2.004 -30.021 1.00 27.19 23 THR D N 1
ATOM 1795 C CA . THR D 1 23 ? -6.914 1.675 -30.838 1.00 28.82 23 THR D CA 1
ATOM 1796 C C . THR D 1 23 ? -6.939 2.483 -32.147 1.00 27.88 23 THR D C 1
ATOM 1797 O O . THR D 1 23 ? -7.179 1.918 -33.204 1.00 28.63 23 THR D O 1
ATOM 1801 N N . GLN D 1 24 ? -6.651 3.784 -32.053 1.00 29.78 24 GLN D N 1
ATOM 1802 C CA . GLN D 1 24 ? -6.672 4.685 -33.224 1.00 29.99 24 GLN D CA 1
ATOM 1803 C C . GLN D 1 24 ? -5.615 4.189 -34.213 1.00 29.36 24 GLN D C 1
ATOM 1804 O O . GLN D 1 24 ? -5.805 4.177 -35.470 1.00 28.92 24 GLN D O 1
ATOM 1810 N N . LEU D 1 25 ? -4.516 3.686 -33.656 1.00 27.15 25 LEU D N 1
ATOM 1811 C CA . LEU D 1 25 ? -3.414 3.285 -34.488 1.00 25.68 25 LEU D CA 1
ATOM 1812 C C . LEU D 1 25 ? -3.789 1.974 -35.194 1.00 25.17 25 LEU D C 1
ATOM 1813 O O . LEU D 1 25 ? -3.505 1.795 -36.364 1.00 25.09 25 LEU D O 1
ATOM 1818 N N . GLN D 1 26 ? -4.485 1.078 -34.495 1.00 22.88 26 GLN D N 1
ATOM 1819 C CA . GLN D 1 26 ? -4.860 -0.183 -35.094 1.00 23.58 26 GLN D CA 1
ATOM 1820 C C . GLN D 1 26 ? -5.872 0.013 -36.189 1.00 23.88 26 GLN D C 1
ATOM 1821 O O . GLN D 1 26 ? -5.809 -0.653 -37.222 1.00 24.83 26 GLN D O 1
ATOM 1827 N N . GLN D 1 27 ? -6.735 1.008 -35.977 1.00 25.62 27 GLN D N 1
ATOM 1828 C CA . GLN D 1 27 ? -7.820 1.297 -36.892 1.00 26.52 27 GLN D CA 1
ATOM 1829 C C . GLN D 1 27 ? -7.210 1.870 -38.152 1.00 26.31 27 GLN D C 1
ATOM 1830 O O . GLN D 1 27 ? -7.530 1.432 -39.266 1.00 26.31 27 GLN D O 1
ATOM 1836 N N . GLN D 1 28 ? -6.286 2.816 -37.993 1.00 25.75 28 GLN D N 1
ATOM 1837 C CA . GLN D 1 28 ? -5.645 3.399 -39.192 1.00 25.91 28 GLN D CA 1
ATOM 1838 C C . GLN D 1 28 ? -4.633 2.491 -39.922 1.00 23.39 28 GLN D C 1
ATOM 1839 O O . GLN D 1 28 ? -4.489 2.555 -41.144 1.00 21.62 28 GLN D O 1
ATOM 1845 N N . LEU D 1 29 ? -4.008 1.579 -39.201 1.00 22.71 29 LEU D N 1
ATOM 1846 C CA . LEU D 1 29 ? -3.155 0.547 -39.802 1.00 21.17 29 LEU D CA 1
ATOM 1847 C C . LEU D 1 29 ? -4.003 -0.406 -40.663 1.00 22.09 29 LEU D C 1
ATOM 1848 O O . LEU D 1 29 ? -3.612 -0.758 -41.751 1.00 21.23 29 LEU D O 1
ATOM 1853 N N . SER D 1 30 ? -5.137 -0.864 -40.122 1.00 22.62 30 SER D N 1
ATOM 1854 C CA . SER D 1 30 ? -5.998 -1.738 -40.883 1.00 23.55 30 SER D CA 1
ATOM 1855 C C . SER D 1 30 ? -6.380 -1.023 -42.185 1.00 22.66 30 SER D C 1
ATOM 1856 O O . SER D 1 30 ? -6.334 -1.630 -43.252 1.00 22.77 30 SER D O 1
ATOM 1859 N N . ASP D 1 31 ? -6.754 0.242 -42.077 1.00 22.92 31 ASP D N 1
ATOM 1860 C CA . ASP D 1 31 ? -7.137 1.014 -43.297 1.00 22.97 31 ASP D CA 1
ATOM 1861 C C . ASP D 1 31 ? -5.996 1.008 -44.306 1.00 23.30 31 ASP D C 1
ATOM 1862 O O . ASP D 1 31 ? -6.148 0.677 -45.506 1.00 23.45 31 ASP D O 1
ATOM 1867 N N . ASN D 1 32 ? -4.787 1.341 -43.837 1.00 22.00 32 ASN D N 1
ATOM 1868 C CA . ASN D 1 32 ? -3.642 1.277 -44.684 1.00 21.86 32 ASN D CA 1
ATOM 1869 C C . ASN D 1 32 ? -3.282 -0.067 -45.276 1.00 21.92 32 ASN D C 1
ATOM 1870 O O . ASN D 1 32 ? -2.919 -0.126 -46.444 1.00 21.88 32 ASN D O 1
ATOM 1875 N N . GLN D 1 33 ? -3.417 -1.172 -44.522 1.00 19.21 33 GLN D N 1
ATOM 1876 C CA . GLN D 1 33 ? -3.157 -2.454 -45.083 1.00 20.35 33 GLN D CA 1
ATOM 1877 C C . GLN D 1 33 ? -4.231 -2.781 -46.160 1.00 19.67 33 GLN D C 1
ATOM 1878 O O . GLN D 1 33 ? -3.925 -3.401 -47.173 1.00 19.05 33 GLN D O 1
ATOM 1884 N N . SER D 1 34 ? -5.456 -2.362 -45.914 1.00 21.73 34 SER D N 1
ATOM 1885 C CA . SER D 1 34 ? -6.513 -2.549 -46.922 1.00 23.09 34 SER D CA 1
ATOM 1886 C C . SER D 1 34 ? -6.183 -1.816 -48.188 1.00 23.31 34 SER D C 1
ATOM 1887 O O . SER D 1 34 ? -6.288 -2.392 -49.291 1.00 22.07 34 SER D O 1
ATOM 1890 N N . ASP D 1 35 ? -5.761 -0.567 -48.020 1.00 22.04 35 ASP D N 1
ATOM 1891 C CA . ASP D 1 35 ? -5.344 0.245 -49.173 1.00 22.53 35 ASP D CA 1
ATOM 1892 C C . ASP D 1 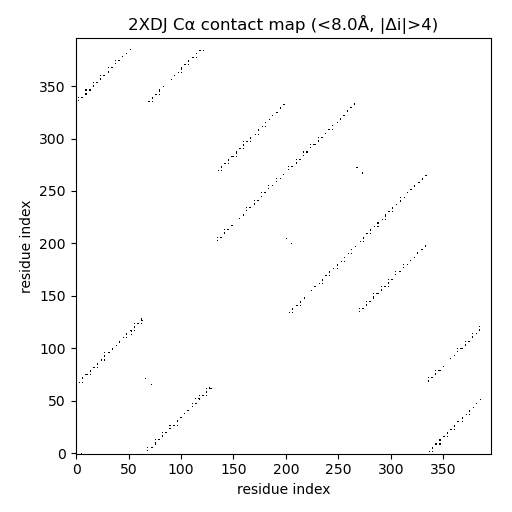35 ? -4.199 -0.351 -49.938 1.00 22.31 35 ASP D C 1
ATOM 1893 O O . ASP D 1 35 ? -4.135 -0.276 -51.176 1.00 22.76 35 ASP D O 1
ATOM 1898 N N . ILE D 1 36 ? -3.217 -0.892 -49.240 1.00 20.70 36 ILE D N 1
ATOM 1899 C CA . ILE D 1 36 ? -2.185 -1.668 -49.895 1.00 21.03 36 ILE D CA 1
ATOM 1900 C C . ILE D 1 36 ? -2.677 -2.842 -50.814 1.00 21.93 36 ILE D C 1
ATOM 1901 O O . ILE D 1 36 ? -2.326 -2.956 -52.033 1.00 20.48 36 ILE D O 1
ATOM 1906 N N . ASP D 1 37 ? -3.620 -3.623 -50.282 1.00 23.22 37 ASP D N 1
ATOM 1907 C CA . ASP D 1 37 ? -4.259 -4.677 -51.075 1.00 24.07 37 ASP D CA 1
ATOM 1908 C C . ASP D 1 37 ? -5.032 -4.124 -52.226 1.00 22.44 37 ASP D C 1
ATOM 1909 O O . ASP D 1 37 ? -5.016 -4.723 -53.298 1.00 25.07 37 ASP D O 1
ATOM 1914 N N . SER D 1 38 ? -5.735 -3.021 -52.014 1.00 21.98 38 SER D N 1
ATOM 1915 C CA . SER D 1 38 ? -6.551 -2.471 -53.102 1.00 22.19 38 SER D CA 1
ATOM 1916 C C . SER D 1 38 ? -5.701 -1.927 -54.254 1.00 23.42 38 SER D C 1
ATOM 1917 O O . SER D 1 38 ? -6.008 -2.107 -55.449 1.00 21.81 38 SER D O 1
ATOM 1920 N N . LEU D 1 39 ? -4.621 -1.236 -53.861 1.00 22.84 39 LEU D N 1
ATOM 1921 C CA . LEU D 1 39 ? -3.732 -0.622 -54.841 1.00 23.29 39 LEU D CA 1
ATOM 1922 C C . LEU D 1 39 ? -3.041 -1.716 -55.560 1.00 23.37 39 LEU D C 1
ATOM 1923 O O . LEU D 1 39 ? -2.833 -1.649 -56.784 1.00 24.92 39 LEU D O 1
ATOM 1928 N N . ARG D 1 40 ? -2.723 -2.802 -54.873 1.00 26.13 40 ARG D N 1
ATOM 1929 C CA . ARG D 1 40 ? -2.148 -3.933 -55.569 1.00 26.28 40 ARG D CA 1
ATOM 1930 C C . ARG D 1 40 ? -3.059 -4.460 -56.687 1.00 26.50 40 ARG D C 1
ATOM 1931 O O . ARG D 1 40 ? -2.595 -4.747 -57.805 1.00 25.05 40 ARG D O 1
ATOM 1939 N N . GLY D 1 41 ? -4.351 -4.614 -56.376 1.00 25.74 41 GLY D N 1
ATOM 1940 C CA . GLY D 1 41 ? -5.349 -5.007 -57.386 1.00 25.44 41 GLY D CA 1
ATOM 1941 C C . GLY D 1 41 ? -5.391 -3.994 -58.502 1.00 24.77 41 GLY D C 1
ATOM 1942 O O . GLY D 1 41 ? -5.440 -4.355 -59.685 1.00 26.68 41 GLY D O 1
ATOM 1943 N N . GLN D 1 42 ? -5.389 -2.720 -58.167 1.00 23.79 42 GLN D N 1
ATOM 1944 C CA . GLN D 1 42 ? -5.538 -1.715 -59.233 1.00 23.09 42 GLN D CA 1
ATOM 1945 C C . GLN D 1 42 ? -4.298 -1.763 -60.169 1.00 24.05 42 GLN D C 1
ATOM 1946 O O . GLN D 1 42 ? -4.426 -1.719 -61.424 1.00 23.20 42 GLN D O 1
ATOM 1952 N N . ILE D 1 43 ? -3.101 -1.896 -59.578 1.00 22.74 43 ILE D N 1
ATOM 1953 C CA . ILE D 1 43 ? -1.895 -2.063 -60.424 1.00 24.63 43 ILE D CA 1
ATOM 1954 C C . ILE D 1 43 ? -1.938 -3.236 -61.401 1.00 25.20 43 ILE D C 1
ATOM 1955 O O . ILE D 1 43 ? -1.562 -3.107 -62.585 1.00 25.77 43 ILE D O 1
ATOM 1960 N N . GLN D 1 44 ? -2.367 -4.394 -60.899 1.00 24.54 44 GLN D N 1
ATOM 1961 C CA . GLN D 1 44 ? -2.471 -5.548 -61.701 1.00 27.11 44 GLN D CA 1
ATOM 1962 C C . GLN D 1 44 ? -3.418 -5.341 -62.863 1.00 26.42 44 GLN D C 1
ATOM 1963 O O . GLN D 1 44 ? -3.144 -5.782 -63.947 1.00 23.92 44 GLN D O 1
ATOM 1969 N N . GLU D 1 45 ? -4.538 -4.628 -62.648 1.00 27.02 45 GLU D N 1
ATOM 1970 C CA . GLU D 1 45 ? -5.492 -4.445 -63.741 1.00 27.07 45 GLU D CA 1
ATOM 1971 C C . GLU D 1 45 ? -4.895 -3.476 -64.765 1.00 27.22 45 GLU D C 1
ATOM 1972 O O . GLU D 1 45 ? -5.023 -3.632 -65.994 1.00 27.29 45 GLU D O 1
ATOM 1978 N N . ASN D 1 46 ? -4.234 -2.452 -64.267 1.00 26.33 46 ASN D N 1
ATOM 1979 C CA . ASN D 1 46 ? -3.499 -1.562 -65.158 1.00 26.93 46 ASN D CA 1
ATOM 1980 C C . ASN D 1 46 ? -2.381 -2.191 -65.980 1.00 25.39 46 ASN D C 1
ATOM 1981 O O . ASN D 1 46 ? -2.259 -1.919 -67.175 1.00 24.93 46 ASN D O 1
ATOM 1986 N N . GLN D 1 47 ? -1.557 -3.043 -65.356 1.00 24.16 47 GLN D N 1
ATOM 1987 C CA . GLN D 1 47 ? -0.517 -3.751 -66.065 1.00 24.09 47 GLN D CA 1
ATOM 1988 C C . GLN D 1 47 ? -1.073 -4.647 -67.165 1.00 23.99 47 GLN D C 1
ATOM 1989 O O . GLN D 1 47 ? -0.479 -4.784 -68.223 1.00 24.36 47 GLN D O 1
ATOM 1995 N N . TYR D 1 48 ? -2.179 -5.315 -66.877 1.00 23.81 48 TYR D N 1
ATOM 1996 C CA . TYR D 1 48 ? -2.810 -6.155 -67.887 1.00 24.57 48 TYR D CA 1
ATOM 1997 C C . TYR D 1 48 ? -3.290 -5.335 -69.127 1.00 22.77 48 TYR D C 1
ATOM 1998 O O . TYR D 1 48 ? -3.059 -5.674 -70.302 1.00 24.44 48 TYR D O 1
ATOM 2007 N N . GLN D 1 49 ? -3.966 -4.219 -68.870 1.00 23.63 49 GLN D N 1
ATOM 2008 C CA . GLN D 1 49 ? -4.438 -3.410 -69.981 1.00 21.39 49 GLN D CA 1
ATOM 2009 C C . GLN D 1 49 ? -3.273 -2.865 -70.788 1.00 21.55 49 GLN D C 1
ATOM 2010 O O . GLN D 1 49 ? -3.331 -2.686 -72.034 1.00 20.49 49 GLN D O 1
ATOM 2016 N N . LEU D 1 50 ? -2.224 -2.501 -70.089 1.00 20.85 50 LEU D N 1
ATOM 2017 C CA . LEU D 1 50 ? -1.039 -2.066 -70.727 1.00 22.66 50 LEU D CA 1
ATOM 2018 C C . LEU D 1 50 ? -0.387 -3.161 -71.578 1.00 24.04 50 LEU D C 1
ATOM 2019 O O . LEU D 1 50 ? 0.042 -2.880 -72.678 1.00 21.02 50 LEU D O 1
ATOM 2024 N N . ASN D 1 51 ? -0.308 -4.403 -71.044 1.00 23.54 51 ASN D N 1
ATOM 2025 C CA . ASN D 1 51 ? 0.225 -5.547 -71.796 1.00 25.55 51 ASN D CA 1
ATOM 2026 C C . ASN D 1 51 ? -0.564 -5.593 -73.128 1.00 24.18 51 ASN D C 1
ATOM 2027 O O . ASN D 1 51 ? -0.020 -5.847 -74.208 1.00 22.21 51 ASN D O 1
ATOM 2032 N N . GLN D 1 52 ? -1.884 -5.416 -73.050 1.00 24.56 52 GLN D N 1
ATOM 2033 C CA . GLN D 1 52 ? -2.694 -5.606 -74.249 1.00 23.86 52 GLN D CA 1
ATOM 2034 C C . GLN D 1 52 ? -2.472 -4.501 -75.280 1.00 23.87 52 GLN D C 1
ATOM 2035 O O . GLN D 1 52 ? -2.424 -4.765 -76.445 1.00 23.54 52 GLN D O 1
ATOM 2041 N N . VAL D 1 53 ? -2.348 -3.260 -74.808 1.00 20.87 53 VAL D N 1
ATOM 2042 C CA . VAL D 1 53 ? -1.925 -2.124 -75.673 1.00 22.22 53 VAL D CA 1
ATOM 2043 C C . VAL D 1 53 ? -0.553 -2.283 -76.345 1.00 22.73 53 VAL D C 1
ATOM 2044 O O . VAL D 1 53 ? -0.398 -2.018 -77.558 1.00 24.10 53 VAL D O 1
ATOM 2048 N N . VAL D 1 54 ? 0.415 -2.773 -75.592 1.00 21.67 54 VAL D N 1
ATOM 2049 C CA . VAL D 1 54 ? 1.736 -3.060 -76.189 1.00 24.23 54 VAL D CA 1
ATOM 2050 C C . VAL D 1 54 ? 1.642 -4.047 -77.365 1.00 24.61 54 VAL D C 1
ATOM 2051 O O . VAL D 1 54 ? 2.270 -3.895 -78.397 1.00 24.83 54 VAL D O 1
ATOM 2055 N N . GLU D 1 55 ? 0.837 -5.062 -77.153 1.00 25.70 55 GLU D N 1
ATOM 2056 C CA . GLU D 1 55 ? 0.575 -6.087 -78.154 1.00 28.78 55 GLU D CA 1
ATOM 2057 C C . GLU D 1 55 ? -0.222 -5.551 -79.345 1.00 27.48 55 GLU D C 1
ATOM 2058 O O . GLU D 1 55 ? 0.047 -5.910 -80.464 1.00 30.93 55 GLU D O 1
ATOM 2064 N N . ARG D 1 56 ? -1.172 -4.664 -79.128 1.00 27.50 56 ARG D N 1
ATOM 2065 C CA . ARG D 1 56 ? -1.918 -4.050 -80.225 0.50 27.28 56 ARG D CA 1
ATOM 2066 C C . ARG D 1 56 ? -1.016 -3.162 -81.087 1.00 28.36 56 ARG D C 1
ATOM 2067 O O . ARG D 1 56 ? -1.186 -3.101 -82.309 1.00 29.43 56 ARG D O 1
ATOM 2075 N N . GLN D 1 57 ? -0.068 -2.482 -80.443 1.00 28.13 57 GLN D N 1
ATOM 2076 C CA . GLN D 1 57 ? 0.966 -1.684 -81.098 1.00 28.29 57 GLN D CA 1
ATOM 2077 C C . GLN D 1 57 ? 1.895 -2.534 -81.946 1.00 28.87 57 GLN D C 1
ATOM 2078 O O . GLN D 1 57 ? 2.193 -2.192 -83.125 1.00 27.53 57 GLN D O 1
ATOM 2084 N N . LYS D 1 58 ? 2.366 -3.638 -81.355 1.00 30.25 58 LYS D N 1
ATOM 2085 C CA . LYS D 1 58 ? 3.161 -4.617 -82.155 1.00 33.21 58 LYS D CA 1
ATOM 2086 C C . LYS D 1 58 ? 2.418 -5.069 -83.460 1.00 34.30 58 LYS D C 1
ATOM 2087 O O . LYS D 1 58 ? 3.046 -5.054 -84.558 1.00 35.88 58 LYS D O 1
ATOM 2093 N N . GLN D 1 59 ? 1.128 -5.417 -83.349 1.00 35.01 59 GLN D N 1
ATOM 2094 C CA . GLN D 1 59 ? 0.207 -5.676 -84.491 1.00 34.81 59 GLN D CA 1
ATOM 2095 C C . GLN D 1 59 ? 0.089 -4.498 -85.457 1.00 34.14 59 GLN D C 1
ATOM 2096 O O . GLN D 1 59 ? 0.261 -4.668 -86.671 1.00 32.20 59 GLN D O 1
ATOM 2102 N N . ILE D 1 60 ? -0.144 -3.285 -84.924 1.00 31.78 60 ILE D N 1
ATOM 2103 C CA . ILE D 1 60 ? -0.067 -2.042 -85.743 1.00 30.36 60 ILE D CA 1
ATOM 2104 C C . ILE D 1 60 ? 1.243 -1.882 -86.524 1.00 29.83 60 ILE D C 1
ATOM 2105 O O . ILE D 1 60 ? 1.233 -1.584 -87.735 1.00 31.87 60 ILE D O 1
ATOM 2110 N N . LEU D 1 61 ? 2.354 -2.126 -85.852 1.00 31.28 61 LEU D N 1
ATOM 2111 C CA . LEU D 1 61 ? 3.675 -1.974 -86.464 1.00 33.31 61 LEU D CA 1
ATOM 2112 C C . LEU D 1 61 ? 3.874 -2.979 -87.604 1.00 35.21 61 LEU D C 1
ATOM 2113 O O . LEU D 1 61 ? 4.520 -2.669 -88.606 1.00 35.30 61 LEU D O 1
ATOM 2118 N N . LEU D 1 62 ? 3.277 -4.150 -87.509 1.00 36.11 62 LEU D N 1
ATOM 2119 C CA . LEU D 1 62 ? 3.382 -5.011 -88.689 1.00 39.41 62 LEU D CA 1
ATOM 2120 C C . LEU D 1 62 ? 2.543 -4.516 -89.845 1.00 39.25 62 LEU D C 1
ATOM 2121 O O . LEU D 1 62 ? 2.977 -4.625 -90.979 1.00 39.58 62 LEU D O 1
ATOM 2126 N N . GLN D 1 63 ? 1.371 -3.932 -89.588 1.00 40.48 63 GLN D N 1
ATOM 2127 C CA . GLN D 1 63 ? 0.601 -3.392 -90.698 1.00 41.93 63 GLN D CA 1
ATOM 2128 C C . GLN D 1 63 ? 1.388 -2.276 -91.401 1.00 43.71 63 GLN D C 1
ATOM 2129 O O . GLN D 1 63 ? 1.452 -2.237 -92.659 1.00 42.50 63 GLN D O 1
ATOM 2135 N N . ILE D 1 64 ? 1.997 -1.394 -90.604 1.00 44.38 64 ILE D N 1
ATOM 2136 C CA . ILE D 1 64 ? 2.798 -0.287 -91.141 1.00 45.75 64 ILE D CA 1
ATOM 2137 C C . ILE D 1 64 ? 3.964 -0.769 -92.004 1.00 47.38 64 ILE D C 1
ATOM 2138 O O . ILE D 1 64 ? 4.168 -0.244 -93.111 1.00 46.89 64 ILE D O 1
ATOM 2143 N N . ASP D 1 65 ? 4.699 -1.762 -91.494 1.00 48.54 65 ASP D N 1
ATOM 2144 C CA . ASP D 1 65 ? 5.816 -2.415 -92.216 1.00 50.47 65 ASP D CA 1
ATOM 2145 C C . ASP D 1 65 ? 5.389 -2.926 -93.566 1.00 51.23 65 ASP D C 1
ATOM 2146 O O . ASP D 1 65 ? 6.102 -2.742 -94.557 1.00 51.74 65 ASP D O 1
ATOM 2151 N N . SER D 1 66 ? 4.234 -3.588 -93.627 1.00 51.90 66 SER D N 1
ATOM 2152 C CA . SER D 1 66 ? 3.821 -4.105 -94.912 1.00 52.76 66 SER D CA 1
ATOM 2153 C C . SER D 1 66 ? 3.686 -2.888 -95.846 1.00 53.11 66 SER D C 1
ATOM 2154 O O . SER D 1 66 ? 4.356 -2.830 -96.891 1.00 53.68 66 SER D O 1
ATOM 2157 N N . LEU D 1 67 ? 2.946 -1.863 -95.411 1.00 53.02 67 LEU D N 1
ATOM 2158 C CA . LEU D 1 67 ? 2.727 -0.662 -96.245 1.00 53.07 67 LEU D CA 1
ATOM 2159 C C . LEU D 1 67 ? 3.991 0.162 -96.627 1.00 52.75 67 LEU D C 1
ATOM 2160 O O . LEU D 1 67 ? 3.953 0.885 -97.624 1.00 53.33 67 LEU D O 1
ATOM 2165 N N . SER D 1 68 ? 5.086 0.064 -95.854 1.00 52.53 68 SER D N 1
ATOM 2166 C CA . SER D 1 68 ? 6.365 0.761 -96.164 1.00 52.49 68 SER D CA 1
ATOM 2167 C C . SER D 1 68 ? 7.119 0.120 -97.350 1.00 53.12 68 SER D C 1
ATOM 2170 N N . GLY E 1 2 ? 9.433 -6.148 -5.891 1.00 51.07 2 GLY E N 1
ATOM 2171 C CA . GLY E 1 2 ? 9.824 -5.010 -5.015 1.00 50.17 2 GLY E CA 1
ATOM 2172 C C . GLY E 1 2 ? 8.631 -4.323 -4.367 1.00 50.20 2 GLY E C 1
ATOM 2173 O O . GLY E 1 2 ? 7.485 -4.814 -4.416 1.00 50.63 2 GLY E O 1
ATOM 2174 N N . SER E 1 3 ? 8.899 -3.188 -3.739 1.00 48.91 3 SER E N 1
ATOM 2175 C CA . SER E 1 3 ? 7.869 -2.432 -3.074 1.00 48.51 3 SER E CA 1
ATOM 2176 C C . SER E 1 3 ? 6.886 -1.889 -4.106 1.00 48.32 3 SER E C 1
ATOM 2177 O O . SER E 1 3 ? 7.144 -1.935 -5.328 1.00 47.91 3 SER E O 1
ATOM 2180 N N . VAL E 1 4 ? 5.764 -1.386 -3.617 1.00 47.13 4 VAL E N 1
ATOM 2181 C CA . VAL E 1 4 ? 4.821 -0.706 -4.473 1.00 47.17 4 VAL E CA 1
ATOM 2182 C C . VAL E 1 4 ? 5.506 0.519 -5.073 1.00 47.58 4 VAL E C 1
ATOM 2183 O O . VAL E 1 4 ? 5.338 0.832 -6.252 1.00 47.87 4 VAL E O 1
ATOM 2187 N N . GLU E 1 5 ? 6.301 1.194 -4.253 1.00 47.63 5 GLU E N 1
ATOM 2188 C CA . GLU E 1 5 ? 7.093 2.337 -4.676 1.00 47.96 5 GLU E CA 1
ATOM 2189 C C . GLU E 1 5 ? 8.050 2.017 -5.847 1.00 46.69 5 GLU E C 1
ATOM 2190 O O . GLU E 1 5 ? 8.121 2.777 -6.827 1.00 45.21 5 GLU E O 1
ATOM 2196 N N . ASP E 1 6 ? 8.762 0.894 -5.780 1.00 45.95 6 ASP E N 1
ATOM 2197 C CA . ASP E 1 6 ? 9.628 0.526 -6.909 1.00 45.83 6 ASP E CA 1
ATOM 2198 C C . ASP E 1 6 ? 8.835 0.152 -8.168 1.00 44.66 6 ASP E C 1
ATOM 2199 O O . ASP E 1 6 ? 9.161 0.622 -9.265 1.00 44.46 6 ASP E O 1
ATOM 2204 N N . ARG E 1 7 ? 7.813 -0.689 -7.996 1.00 42.75 7 ARG E N 1
ATOM 2205 C CA . ARG E 1 7 ? 6.914 -1.095 -9.090 1.00 40.46 7 ARG E CA 1
ATOM 2206 C C . ARG E 1 7 ? 6.323 0.105 -9.849 1.00 39.11 7 ARG E C 1
ATOM 2207 O O . ARG E 1 7 ? 6.132 0.072 -11.088 1.00 38.07 7 ARG E O 1
ATOM 2215 N N . VAL E 1 8 ? 6.057 1.172 -9.117 1.00 37.53 8 VAL E N 1
ATOM 2216 C CA . VAL E 1 8 ? 5.501 2.391 -9.694 1.00 37.15 8 VAL E CA 1
ATOM 2217 C C . VAL E 1 8 ? 6.590 3.084 -10.499 1.00 38.07 8 VAL E C 1
ATOM 2218 O O . VAL E 1 8 ? 6.338 3.595 -11.609 1.00 36.59 8 VAL E O 1
ATOM 2222 N N . THR E 1 9 ? 7.802 3.086 -9.965 1.00 38.10 9 THR E N 1
ATOM 2223 C CA . THR E 1 9 ? 8.889 3.827 -10.605 1.00 38.69 9 THR E CA 1
ATOM 2224 C C . 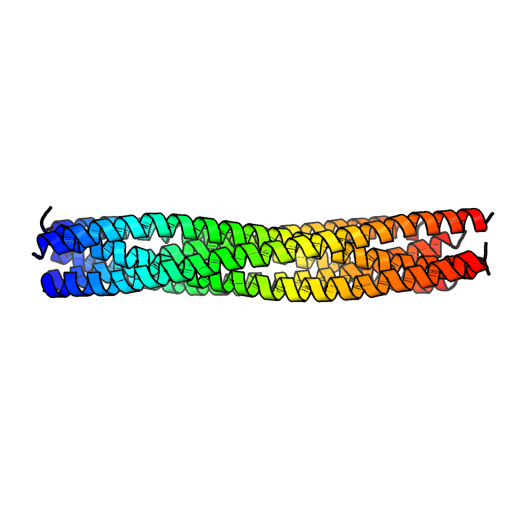THR E 1 9 ? 9.130 3.107 -11.959 1.00 39.04 9 THR E C 1
ATOM 2225 O O . THR E 1 9 ? 9.286 3.751 -13.009 1.00 37.84 9 THR E O 1
ATOM 2229 N N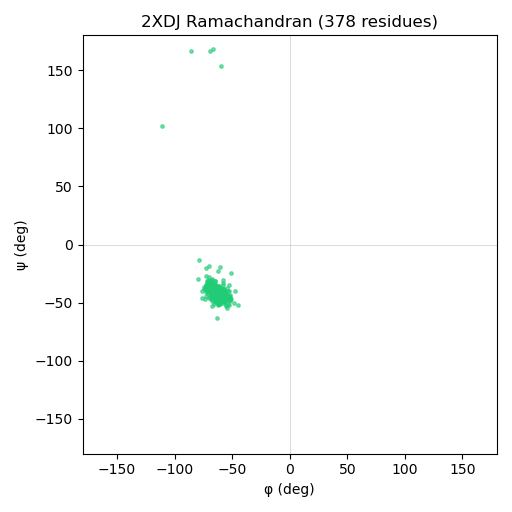 . GLN E 1 10 ? 9.078 1.773 -11.922 1.00 39.15 10 GLN E N 1
ATOM 2230 C CA . GLN E 1 10 ? 9.286 0.929 -13.114 1.00 39.80 10 GLN E CA 1
ATOM 2231 C C . GLN E 1 10 ? 8.172 1.120 -14.164 1.00 39.23 10 GLN E C 1
ATOM 2232 O O . GLN E 1 10 ? 8.455 1.184 -15.387 1.00 38.38 10 GLN E O 1
ATOM 2238 N N . LEU E 1 11 ? 6.928 1.210 -13.709 1.00 37.30 11 LEU E N 1
ATOM 2239 C CA . LEU E 1 11 ? 5.803 1.490 -14.613 1.00 36.46 11 LEU E CA 1
ATOM 2240 C C . LEU E 1 11 ? 6.010 2.834 -15.287 1.00 37.44 11 LEU E C 1
ATOM 2241 O O . LEU E 1 11 ? 5.704 2.998 -16.493 1.00 37.20 11 LEU E O 1
ATOM 2246 N N . GLU E 1 12 ? 6.518 3.813 -14.520 1.00 35.98 12 GLU E N 1
ATOM 2247 C CA . GLU E 1 12 ? 6.791 5.168 -15.073 1.00 36.94 12 GLU E CA 1
ATOM 2248 C C . GLU E 1 12 ? 7.889 5.176 -16.179 1.00 37.21 12 GLU E C 1
ATOM 2249 O O . GLU E 1 12 ? 7.780 5.880 -17.221 1.00 37.81 12 GLU E O 1
ATOM 2255 N N . ARG E 1 13 ? 8.911 4.360 -15.990 1.00 37.40 13 ARG E N 1
ATOM 2256 C CA . ARG E 1 13 ? 9.954 4.231 -17.006 1.00 37.65 13 ARG E CA 1
ATOM 2257 C C . ARG E 1 13 ? 9.341 3.547 -18.266 1.00 37.08 13 ARG E C 1
ATOM 2258 O O . ARG E 1 13 ? 9.452 4.078 -19.423 1.00 36.26 13 ARG E O 1
ATOM 2266 N N . ILE E 1 14 ? 8.621 2.443 -18.046 1.00 35.05 14 ILE E N 1
ATOM 2267 C CA . ILE E 1 14 ? 7.949 1.770 -19.191 1.00 34.87 14 ILE E CA 1
ATOM 2268 C C . ILE E 1 14 ? 6.917 2.664 -19.903 1.00 34.20 14 ILE E C 1
ATOM 2269 O O . ILE E 1 14 ? 6.883 2.685 -21.155 1.00 32.93 14 ILE E O 1
ATOM 2274 N N . SER E 1 15 ? 6.107 3.405 -19.144 1.00 32.77 15 SER E N 1
ATOM 2275 C CA . SER E 1 15 ? 5.120 4.336 -19.698 1.00 34.46 15 SER E CA 1
ATOM 2276 C C . SER E 1 15 ? 5.730 5.468 -20.590 1.00 34.13 15 SER E C 1
ATOM 2277 O O . SER E 1 15 ? 5.241 5.752 -21.687 1.00 32.48 15 SER E O 1
ATOM 2280 N N . ASN E 1 16 ? 6.808 6.064 -20.112 1.00 34.66 16 ASN E N 1
ATOM 2281 C CA . ASN E 1 16 ? 7.633 6.951 -20.920 1.00 35.49 16 ASN E CA 1
ATOM 2282 C C . ASN E 1 16 ? 8.151 6.261 -22.205 1.00 33.58 16 ASN E C 1
ATOM 2283 O O . ASN E 1 16 ? 8.086 6.859 -23.284 1.00 34.00 16 ASN E O 1
ATOM 2288 N N . ALA E 1 17 ? 8.697 5.048 -22.078 1.00 30.43 17 ALA E N 1
ATOM 2289 C CA . ALA E 1 17 ? 9.149 4.318 -23.258 1.00 29.33 17 ALA E CA 1
ATOM 2290 C C . ALA E 1 17 ? 8.003 4.124 -24.256 1.00 27.42 17 ALA E C 1
ATOM 2291 O O . ALA E 1 17 ? 8.213 4.271 -25.490 1.00 27.76 17 ALA E O 1
ATOM 2293 N N . HIS E 1 18 ? 6.812 3.781 -23.760 1.00 26.52 18 HIS E N 1
ATOM 2294 C CA . HIS E 1 18 ? 5.685 3.597 -24.646 1.00 26.15 18 HIS E CA 1
ATOM 2295 C C . HIS E 1 18 ? 5.272 4.871 -25.305 1.00 28.22 18 HIS E C 1
ATOM 2296 O O . HIS E 1 18 ? 4.925 4.822 -26.485 1.00 24.92 18 HIS E O 1
ATOM 2303 N N . SER E 1 19 ? 5.262 6.015 -24.570 1.00 28.79 19 SER E N 1
ATOM 2304 C CA . SER E 1 19 ? 4.926 7.312 -25.241 1.00 28.68 19 SER E CA 1
ATOM 2305 C C . SER E 1 19 ? 5.839 7.618 -26.435 1.00 28.26 19 SER E C 1
ATOM 2306 O O . SER E 1 19 ? 5.358 8.032 -27.488 1.00 29.62 19 SER E O 1
ATOM 2309 N N . GLN E 1 20 ? 7.138 7.395 -26.266 1.00 28.68 20 GLN E N 1
ATOM 2310 C CA . GLN E 1 20 ? 8.125 7.610 -27.327 1.00 29.79 20 GLN E CA 1
ATOM 2311 C C . GLN E 1 20 ? 7.852 6.686 -28.485 1.00 27.87 20 GLN E C 1
ATOM 2312 O O . GLN E 1 20 ? 7.870 7.126 -29.640 1.00 25.44 20 GLN E O 1
ATOM 2318 N N . LEU E 1 21 ? 7.651 5.397 -28.194 1.00 27.36 21 LEU E N 1
ATOM 2319 C CA . LEU E 1 21 ? 7.418 4.458 -29.302 1.00 25.32 21 LEU E CA 1
ATOM 2320 C C . LEU E 1 21 ? 6.122 4.797 -30.044 1.00 25.50 21 LEU E C 1
ATOM 2321 O O . LEU E 1 21 ? 6.057 4.726 -31.287 1.00 23.80 21 LEU E O 1
ATOM 2326 N N . LEU E 1 22 ? 5.100 5.215 -29.292 1.00 24.58 22 LEU E N 1
ATOM 2327 C CA . LEU E 1 22 ? 3.807 5.544 -29.862 1.00 25.95 22 LEU E CA 1
ATOM 2328 C C . LEU E 1 22 ? 3.888 6.658 -30.842 1.00 25.73 22 LEU E C 1
ATOM 2329 O O . LEU E 1 22 ? 3.342 6.565 -31.956 1.00 24.18 22 LEU E O 1
ATOM 2334 N N . THR E 1 23 ? 4.655 7.686 -30.464 1.00 25.36 23 THR E N 1
ATOM 2335 C CA . THR E 1 23 ? 4.908 8.802 -31.333 1.00 27.24 23 THR E CA 1
ATOM 2336 C C . THR E 1 23 ? 5.638 8.347 -32.590 1.00 26.80 23 THR E C 1
ATOM 2337 O O . THR E 1 23 ? 5.272 8.755 -33.687 1.00 25.31 23 THR E O 1
ATOM 2341 N N . GLN E 1 24 ? 6.626 7.465 -32.443 1.00 25.90 24 GLN E N 1
ATOM 2342 C CA . GLN E 1 24 ? 7.334 7.009 -33.630 1.00 24.76 24 GLN E CA 1
ATOM 2343 C C . GLN E 1 24 ? 6.439 6.193 -34.545 1.00 22.42 24 GLN E C 1
ATOM 2344 O O . GLN E 1 24 ? 6.578 6.296 -35.798 1.00 22.50 24 GLN E O 1
ATOM 2350 N N . LEU E 1 25 ? 5.664 5.283 -33.983 1.00 21.30 25 LEU E N 1
ATOM 2351 C CA . LEU E 1 25 ? 4.775 4.458 -34.859 1.00 19.81 25 LEU E CA 1
ATOM 2352 C C . LEU E 1 25 ? 3.684 5.317 -35.553 1.00 20.59 25 LEU E C 1
ATOM 2353 O O . LEU E 1 25 ? 3.309 5.076 -36.725 1.00 20.76 25 LEU E O 1
ATOM 2358 N N . GLN E 1 26 ? 3.217 6.352 -34.846 1.00 21.45 26 GLN E N 1
ATOM 2359 C CA . GLN E 1 26 ? 2.239 7.260 -35.486 1.00 24.14 26 GLN E CA 1
ATOM 2360 C C . GLN E 1 26 ? 2.819 7.895 -36.729 1.00 22.39 26 GLN E C 1
ATOM 2361 O O . GLN E 1 26 ? 2.129 7.987 -37.755 1.00 22.87 26 GLN E O 1
ATOM 2367 N N . GLN E 1 27 ? 4.064 8.350 -36.608 1.00 22.11 27 GLN E N 1
ATOM 2368 C CA . GLN E 1 27 ? 4.784 8.938 -37.718 1.00 22.31 27 GLN E CA 1
ATOM 2369 C C . GLN E 1 27 ? 4.994 7.925 -38.867 1.00 22.95 27 GLN E C 1
ATOM 2370 O O . GLN E 1 27 ? 4.889 8.291 -40.038 1.00 21.68 27 GLN E O 1
ATOM 2376 N N . GLN E 1 28 ? 5.347 6.691 -38.533 1.00 20.22 28 GLN E N 1
ATOM 2377 C CA . GLN E 1 28 ? 5.614 5.731 -39.639 1.00 19.92 28 GLN E CA 1
ATOM 2378 C C . GLN E 1 28 ? 4.290 5.336 -40.325 1.00 20.31 28 GLN E C 1
ATOM 2379 O O . GLN E 1 28 ? 4.251 5.139 -41.586 1.00 18.33 28 GLN E O 1
ATOM 2385 N N . LEU E 1 29 ? 3.203 5.293 -39.565 1.00 19.23 29 LEU E N 1
ATOM 2386 C CA . LEU E 1 29 ? 1.862 5.038 -40.182 1.00 20.69 29 LEU E CA 1
ATOM 2387 C C . LEU E 1 29 ? 1.444 6.211 -41.115 1.00 20.45 29 LEU E C 1
ATOM 2388 O O . LEU E 1 29 ? 0.960 5.991 -42.224 1.00 19.44 29 LEU E O 1
ATOM 2393 N N . SER E 1 30 ? 1.658 7.446 -40.651 1.00 21.56 30 SER E N 1
ATOM 2394 C CA . SER E 1 30 ? 1.409 8.633 -41.512 1.00 22.41 30 SER E CA 1
ATOM 2395 C C . SER E 1 30 ? 2.243 8.632 -42.762 1.00 22.33 30 SER E C 1
ATOM 2396 O O . SER E 1 30 ? 1.740 9.006 -43.868 1.00 20.70 30 SER E O 1
ATOM 2399 N N . ASP E 1 31 ? 3.524 8.231 -42.629 1.00 19.40 31 ASP E N 1
ATOM 2400 C CA . ASP E 1 31 ? 4.359 8.086 -43.801 1.00 19.68 31 ASP E CA 1
ATOM 2401 C C . ASP E 1 31 ? 3.774 7.067 -44.790 1.00 18.26 31 ASP E C 1
ATOM 2402 O O . ASP E 1 31 ? 3.726 7.323 -45.998 1.00 17.17 31 ASP E O 1
ATOM 2407 N N . ASN E 1 32 ? 3.330 5.910 -44.285 1.00 17.88 32 ASN E N 1
ATOM 2408 C CA . ASN E 1 32 ? 2.747 4.882 -45.158 1.00 19.31 32 ASN E CA 1
ATOM 2409 C C . ASN E 1 32 ? 1.431 5.356 -45.796 1.00 18.92 32 ASN E C 1
ATOM 2410 O O . ASN E 1 32 ? 1.185 5.065 -46.974 1.00 20.62 32 ASN E O 1
ATOM 2415 N N . GLN E 1 33 ? 0.660 6.126 -45.065 1.00 19.07 33 GLN E N 1
ATOM 2416 C CA . GLN E 1 33 ? -0.583 6.677 -45.610 1.00 20.81 33 GLN E CA 1
ATOM 2417 C C . GLN E 1 33 ? -0.294 7.662 -46.734 1.00 21.35 33 GLN E C 1
ATOM 2418 O O . GLN E 1 33 ? -0.894 7.578 -47.774 1.00 21.71 33 GLN E O 1
ATOM 2424 N N . SER E 1 34 ? 0.584 8.621 -46.453 1.00 21.52 34 SER E N 1
ATOM 2425 C CA . SER E 1 34 ? 1.075 9.582 -47.462 1.00 21.83 34 SER E CA 1
ATOM 2426 C C . SER E 1 34 ? 1.611 8.937 -48.735 1.00 19.28 34 SER E C 1
ATOM 2427 O O . SER E 1 34 ? 1.290 9.400 -49.857 1.00 20.54 34 SER E O 1
ATOM 2430 N N . ASP E 1 35 ? 2.411 7.897 -48.598 1.00 18.05 35 ASP E N 1
ATOM 2431 C CA . ASP E 1 35 ? 2.904 7.140 -49.734 1.00 19.98 35 ASP E CA 1
ATOM 2432 C C . ASP E 1 35 ? 1.776 6.496 -50.533 1.00 20.97 35 ASP E C 1
ATOM 2433 O O . ASP E 1 35 ? 1.719 6.647 -51.784 1.00 20.45 35 ASP E O 1
ATOM 2438 N N . ILE E 1 36 ? 0.888 5.779 -49.832 1.00 21.35 36 ILE E N 1
ATOM 2439 C CA . ILE E 1 36 ? -0.320 5.240 -50.492 1.00 20.88 36 ILE E CA 1
ATOM 2440 C C . ILE E 1 36 ? -1.117 6.295 -51.277 1.00 21.86 36 ILE E C 1
ATOM 2441 O O . ILE E 1 36 ? -1.501 6.046 -52.445 1.00 22.52 36 ILE E O 1
ATOM 2446 N N . ASP E 1 37 ? -1.396 7.448 -50.665 1.00 23.12 37 ASP E N 1
ATOM 2447 C CA . ASP E 1 37 ? -2.271 8.418 -51.322 1.00 26.37 37 ASP E CA 1
ATOM 2448 C C . ASP E 1 37 ? -1.598 9.019 -52.539 1.00 27.05 37 ASP E C 1
ATOM 2449 O O . ASP E 1 37 ? -2.229 9.237 -53.603 1.00 26.06 37 ASP E O 1
ATOM 2454 N N . SER E 1 38 ? -0.287 9.234 -52.428 1.00 25.99 38 SER E N 1
ATOM 2455 C CA . SER E 1 38 ? 0.510 9.623 -53.613 1.00 27.47 38 SER E CA 1
ATOM 2456 C C . SER E 1 38 ? 0.505 8.568 -54.763 1.00 26.63 38 SER E C 1
ATOM 2457 O O . SER E 1 38 ? 0.248 8.907 -55.942 1.00 27.60 38 SER E O 1
ATOM 2460 N N . LEU E 1 39 ? 0.731 7.288 -54.447 1.00 24.43 39 LEU E N 1
ATOM 2461 C CA . LEU E 1 39 ? 0.717 6.247 -55.466 1.00 24.21 39 LEU E CA 1
ATOM 2462 C C . LEU E 1 39 ? -0.700 6.063 -56.075 1.00 23.60 39 LEU E C 1
ATOM 2463 O O . LEU E 1 39 ? -0.800 5.792 -57.266 1.00 23.48 39 LEU E O 1
ATOM 2468 N N . ARG E 1 40 ? -1.745 6.159 -55.265 1.00 24.12 40 ARG E N 1
ATOM 2469 C CA . ARG E 1 40 ? -3.129 6.163 -55.797 1.00 25.14 40 ARG E CA 1
ATOM 2470 C C . ARG E 1 40 ? -3.267 7.222 -56.868 1.00 24.85 40 ARG E C 1
ATOM 2471 O O . ARG E 1 40 ? -3.731 6.948 -58.025 1.00 25.36 40 ARG E O 1
ATOM 2479 N N . GLY E 1 41 ? -2.860 8.443 -56.541 1.00 24.36 41 GLY E N 1
ATOM 2480 C CA . GLY E 1 41 ? -2.849 9.520 -57.571 1.00 25.11 41 GLY E CA 1
ATOM 2481 C C . GLY E 1 41 ? -2.131 9.174 -58.862 1.00 25.73 41 GLY E C 1
ATOM 2482 O O . GLY E 1 41 ? -2.635 9.422 -60.000 1.00 26.45 41 GLY E O 1
ATOM 2483 N N . GLN E 1 42 ? -0.944 8.593 -58.709 1.00 25.01 42 GLN E N 1
ATOM 2484 C CA . GLN E 1 42 ? -0.148 8.251 -59.856 1.00 25.59 42 GLN E CA 1
ATOM 2485 C C . GLN E 1 42 ? -0.767 7.135 -60.729 1.00 25.07 42 GLN E C 1
ATOM 2486 O O . GLN E 1 42 ? -0.733 7.198 -61.981 1.00 25.11 42 GLN E O 1
ATOM 2492 N N . ILE E 1 43 ? -1.288 6.094 -60.094 1.00 23.22 43 ILE E N 1
ATOM 2493 C CA . ILE E 1 43 ? -1.891 5.003 -60.948 1.00 24.92 43 ILE E CA 1
ATOM 2494 C C . ILE E 1 43 ? -3.155 5.523 -61.703 1.00 25.01 43 ILE E C 1
ATOM 2495 O O . ILE E 1 43 ? -3.437 5.087 -62.863 1.00 23.76 43 ILE E O 1
ATOM 2500 N N . GLN E 1 44 ? -3.888 6.422 -61.073 1.00 23.81 44 GLN E N 1
ATOM 2501 C CA . GLN E 1 44 ? -5.092 7.006 -61.713 1.00 25.82 44 GLN E CA 1
ATOM 2502 C C . GLN E 1 44 ? -4.628 7.783 -62.953 1.00 27.30 44 GLN E C 1
ATOM 2503 O O . GLN E 1 44 ? -5.244 7.731 -64.027 1.00 25.74 44 GLN E O 1
ATOM 2509 N N . GLU E 1 45 ? -3.524 8.500 -62.803 1.00 28.69 45 GLU E N 1
ATOM 2510 C CA . GLU E 1 45 ? -3.037 9.244 -63.949 1.00 29.59 45 GLU E CA 1
ATOM 2511 C C . GLU E 1 45 ? -2.530 8.353 -65.076 1.00 28.44 45 GLU E C 1
ATOM 2512 O O . GLU E 1 45 ? -2.802 8.694 -66.248 1.00 31.21 45 GLU E O 1
ATOM 2518 N N . ASN E 1 46 ? -1.864 7.221 -64.761 1.00 26.78 46 ASN E N 1
ATOM 2519 C CA . ASN E 1 46 ? -1.398 6.244 -65.725 0.50 25.26 46 ASN E CA 1
ATOM 2520 C C . ASN E 1 46 ? -2.589 5.614 -66.446 1.00 25.61 46 ASN E C 1
ATOM 2521 O O . ASN E 1 46 ? -2.557 5.478 -67.669 1.00 24.63 46 ASN E O 1
ATOM 2526 N N . GLN E 1 47 ? -3.684 5.381 -65.708 1.00 24.85 47 GLN E N 1
ATOM 2527 C CA . GLN E 1 47 ? -4.917 4.810 -66.312 1.00 23.95 47 GLN E CA 1
ATOM 2528 C C . GLN E 1 47 ? -5.527 5.842 -67.273 1.00 21.80 47 GLN E C 1
ATOM 2529 O O . GLN E 1 47 ? -5.980 5.513 -68.369 1.00 20.58 47 GLN E O 1
ATOM 2535 N N . TYR E 1 48 ? -5.490 7.103 -66.890 1.00 22.27 48 TYR E N 1
ATOM 2536 C CA . TYR E 1 48 ? -6.098 8.151 -67.732 1.00 22.32 48 TYR E CA 1
ATOM 2537 C C . TYR E 1 48 ? -5.331 8.240 -69.065 1.00 22.95 48 TYR E C 1
ATOM 2538 O O . TYR E 1 48 ? -5.906 8.242 -70.155 1.00 19.38 48 TYR E O 1
ATOM 2547 N N . GLN E 1 49 ? -4.013 8.210 -68.964 1.00 21.09 49 GLN E N 1
ATOM 2548 C CA . GLN E 1 49 ? -3.188 8.191 -70.173 1.00 24.04 49 GLN E CA 1
ATOM 2549 C C . GLN E 1 49 ? -3.388 6.928 -70.984 1.00 21.93 49 GLN E C 1
ATOM 2550 O O . GLN E 1 49 ? -3.478 7.001 -72.198 1.00 21.04 49 GLN E O 1
ATOM 2556 N N . LEU E 1 50 ? -3.398 5.764 -70.353 1.00 20.33 50 LEU E N 1
ATOM 2557 C CA . LEU E 1 50 ? -3.650 4.536 -71.122 1.00 20.98 50 LEU E CA 1
ATOM 2558 C C . LEU E 1 50 ? -4.960 4.591 -71.961 1.00 20.36 50 LEU E C 1
ATOM 2559 O O . LEU E 1 50 ? -4.977 4.199 -73.131 1.00 19.62 50 LEU E O 1
ATOM 2564 N N . ASN E 1 51 ? -6.023 5.092 -71.330 1.00 20.82 51 ASN E N 1
ATOM 2565 C CA . ASN E 1 51 ? -7.304 5.321 -72.031 1.00 21.55 51 ASN E CA 1
ATOM 2566 C C . ASN E 1 51 ? -7.158 6.164 -73.258 1.00 19.64 51 ASN E C 1
ATOM 2567 O O . ASN E 1 51 ? -7.779 5.847 -74.274 1.00 19.20 51 ASN E O 1
ATOM 2572 N N . GLN E 1 52 ? -6.316 7.209 -73.196 1.00 19.66 52 GLN E N 1
ATOM 2573 C CA . GLN E 1 52 ? -6.091 8.043 -74.362 1.00 21.10 52 GLN E CA 1
ATOM 2574 C C . GLN E 1 52 ? -5.336 7.314 -75.439 1.00 21.61 52 GLN E C 1
ATOM 2575 O O . GLN E 1 52 ? -5.545 7.581 -76.638 1.00 21.59 52 GLN E O 1
ATOM 2581 N N . VAL E 1 53 ? -4.410 6.465 -74.986 1.00 22.11 53 VAL E N 1
ATOM 2582 C CA . VAL E 1 53 ? -3.584 5.679 -75.908 1.00 21.68 53 VAL E CA 1
ATOM 2583 C C . VAL E 1 53 ? -4.414 4.652 -76.667 1.00 20.45 53 VAL E C 1
ATOM 2584 O O . VAL E 1 53 ? -4.188 4.450 -77.853 1.00 19.18 53 VAL E O 1
ATOM 2588 N N . VAL E 1 54 ? -5.347 4.014 -75.972 1.00 19.69 54 VAL E N 1
ATOM 2589 C CA . VAL E 1 54 ? -6.351 3.108 -76.574 1.00 21.15 54 VAL E CA 1
ATOM 2590 C C . VAL E 1 54 ? -7.142 3.762 -77.653 1.00 20.82 54 VAL E C 1
ATOM 2591 O O . VAL E 1 54 ? -7.193 3.234 -78.787 1.00 19.28 54 VAL E O 1
ATOM 2595 N N . GLU E 1 55 ? -7.725 4.931 -77.367 1.00 21.32 55 GLU E N 1
ATOM 2596 C CA . GLU E 1 55 ? -8.464 5.626 -78.430 1.00 22.41 55 GLU E CA 1
ATOM 2597 C C . GLU E 1 55 ? -7.539 6.066 -79.578 1.00 22.27 55 GLU E C 1
ATOM 2598 O O . GLU E 1 55 ? -7.957 6.036 -80.751 1.00 21.74 55 GLU E O 1
ATOM 2604 N N . ARG E 1 56 ? -6.294 6.476 -79.285 1.00 20.86 56 ARG E N 1
ATOM 2605 C CA . ARG E 1 56 ? -5.365 6.843 -80.379 1.00 22.69 56 ARG E CA 1
ATOM 2606 C C . ARG E 1 56 ? -5.061 5.615 -81.253 1.00 22.93 56 ARG E C 1
ATOM 2607 O O . ARG E 1 56 ? -5.021 5.721 -82.483 1.00 22.29 56 ARG E O 1
ATOM 2615 N N . GLN E 1 57 ? -4.921 4.436 -80.656 1.00 24.08 57 GLN E N 1
ATOM 2616 C CA . GLN E 1 57 ? -4.655 3.234 -81.510 1.00 25.90 57 GLN E CA 1
ATOM 2617 C C . GLN E 1 57 ? -5.768 2.955 -82.507 1.00 25.62 57 GLN E C 1
ATOM 2618 O O . GLN E 1 57 ? -5.488 2.593 -83.665 1.00 25.56 57 GLN E O 1
ATOM 2624 N N . LYS E 1 58 ? -7.022 3.137 -82.072 1.00 25.13 58 LYS E N 1
ATOM 2625 C CA . LYS E 1 58 ? -8.167 3.027 -82.992 1.00 25.07 58 LYS E CA 1
ATOM 2626 C C . LYS E 1 58 ? -8.077 4.054 -84.096 1.00 25.63 58 LYS E C 1
ATOM 2627 O O . LYS E 1 58 ? -8.377 3.749 -85.243 1.00 24.44 58 LYS E O 1
ATOM 2633 N N . GLN E 1 59 ? -7.710 5.284 -83.765 1.00 24.88 59 GLN E N 1
ATOM 2634 C CA . GLN E 1 59 ? -7.552 6.289 -84.818 1.00 25.79 59 GLN E CA 1
ATOM 2635 C C . GLN E 1 59 ? -6.381 5.950 -85.777 1.00 25.89 59 GLN E C 1
ATOM 2636 O O . GLN E 1 59 ? -6.499 6.196 -86.974 1.00 28.16 59 GLN E O 1
ATOM 2642 N N . ILE E 1 60 ? -5.267 5.455 -85.232 1.00 24.97 60 ILE E N 1
ATOM 2643 C CA . ILE E 1 60 ? -4.118 5.031 -86.065 1.00 26.25 60 ILE E CA 1
ATOM 2644 C C . ILE E 1 60 ? -4.536 3.921 -87.068 1.00 27.66 60 ILE E C 1
ATOM 2645 O O . ILE E 1 60 ? -4.193 3.984 -88.274 1.00 28.39 60 ILE E O 1
ATOM 2650 N N . LEU E 1 61 ? -5.340 2.976 -86.590 1.00 26.44 61 LEU E N 1
ATOM 2651 C CA . LEU E 1 61 ? -5.850 1.870 -87.448 1.00 28.72 61 LEU E CA 1
ATOM 2652 C C . LEU E 1 61 ? -6.668 2.408 -88.588 1.00 29.38 61 LEU E C 1
ATOM 2653 O O . LEU E 1 61 ? -6.451 2.003 -89.743 1.00 30.96 61 LEU E O 1
ATOM 2658 N N . LEU E 1 62 ? -7.563 3.369 -88.331 1.00 28.74 62 LEU E N 1
ATOM 2659 C CA . LEU E 1 62 ? -8.316 3.942 -89.404 1.00 28.35 62 LEU E CA 1
ATOM 2660 C C . LEU E 1 62 ? -7.403 4.681 -90.376 1.00 31.17 62 LEU E C 1
ATOM 2661 O O . LEU E 1 62 ? -7.625 4.655 -91.604 1.00 29.71 62 LEU E O 1
ATOM 2666 N N . GLN E 1 63 ? -6.366 5.353 -89.866 1.00 29.54 63 GLN E N 1
ATOM 2667 C CA . GLN E 1 63 ? -5.527 6.094 -90.772 1.00 32.51 63 GLN E CA 1
ATOM 2668 C C . GLN E 1 63 ? -4.717 5.130 -91.692 1.00 33.66 63 GLN E C 1
ATOM 2669 O O . GLN E 1 63 ? -4.510 5.385 -92.912 1.00 33.84 63 GLN E O 1
ATOM 2675 N N . ILE E 1 64 ? -4.243 4.036 -91.091 1.00 35.80 64 ILE E N 1
ATOM 2676 C CA . ILE E 1 64 ? -3.550 2.932 -91.781 1.00 38.15 64 ILE E CA 1
ATOM 2677 C C . ILE E 1 64 ? -4.465 2.315 -92.836 1.00 39.98 64 ILE E C 1
ATOM 2678 O O . ILE E 1 64 ? -4.023 2.055 -93.983 1.00 41.33 64 ILE E O 1
ATOM 2683 N N . ASP E 1 65 ? -5.736 2.142 -92.481 1.00 41.38 65 ASP E N 1
ATOM 2684 C CA . ASP E 1 65 ? -6.732 1.700 -93.457 1.00 42.92 65 ASP E CA 1
ATOM 2685 C C . ASP E 1 65 ? -6.832 2.594 -94.679 1.00 44.49 65 ASP E C 1
ATOM 2686 O O . ASP E 1 65 ? -6.828 2.070 -95.790 1.00 45.18 65 ASP E O 1
ATOM 2691 N N . SER E 1 66 ? -6.932 3.910 -94.504 1.00 45.82 66 SER E N 1
ATOM 2692 C CA . SER E 1 66 ? -6.933 4.812 -95.684 1.00 47.59 66 SER E CA 1
ATOM 2693 C C . SER E 1 66 ? -5.724 4.610 -96.588 1.00 48.34 66 SER E C 1
ATOM 2694 O O . SER E 1 66 ? -5.849 4.667 -97.830 1.00 49.45 66 SER E O 1
ATOM 2697 N N . LEU E 1 67 ? -4.561 4.354 -95.987 1.00 48.12 67 LEU E N 1
ATOM 2698 C CA . LEU E 1 67 ? -3.332 4.142 -96.771 1.00 48.34 67 LEU E CA 1
ATOM 2699 C C . LEU E 1 67 ? -3.406 2.936 -97.734 1.00 49.53 67 LEU E C 1
ATOM 2700 O O . LEU E 1 67 ? -2.907 3.026 -98.847 1.00 49.67 67 LEU E O 1
ATOM 2705 N N . SER E 1 68 ? -4.029 1.828 -97.320 1.00 51.12 68 SER E N 1
ATOM 2706 C CA . SER E 1 68 ? -4.483 0.788 -98.279 1.00 52.34 68 SER E CA 1
ATOM 2707 C C . SER E 1 68 ? -6.002 0.833 -98.500 1.00 52.28 68 SER E C 1
ATOM 2708 O O . SER E 1 68 ? -6.492 1.394 -99.485 1.00 52.85 68 SER E O 1
ATOM 2711 N N . SER F 1 3 ? -21.683 10.383 -0.739 1.00 50.05 3 SER F N 1
ATOM 2712 C CA . SER F 1 3 ? -22.606 10.544 -1.903 1.00 50.35 3 SER F CA 1
ATOM 2713 C C . SER F 1 3 ? -22.155 11.734 -2.751 1.00 49.56 3 SER F C 1
ATOM 2714 O O . SER F 1 3 ? -22.059 11.591 -3.964 1.00 49.38 3 SER F O 1
ATOM 2717 N N . VAL F 1 4 ? -21.853 12.890 -2.155 1.00 48.20 4 VAL F N 1
ATOM 2718 C CA . VAL F 1 4 ? -21.295 13.928 -3.025 1.00 47.29 4 VAL F CA 1
ATOM 2719 C C . VAL F 1 4 ? -19.964 13.432 -3.627 1.00 46.41 4 VAL F C 1
ATOM 2720 O O . VAL F 1 4 ? -19.735 13.602 -4.835 1.00 44.52 4 VAL F O 1
ATOM 2724 N N . GLU F 1 5 ? -19.142 12.743 -2.833 1.00 45.24 5 GLU F N 1
ATOM 2725 C CA . GLU F 1 5 ? -17.886 12.184 -3.366 1.00 45.81 5 GLU F CA 1
ATOM 2726 C C . GLU F 1 5 ? -18.157 11.265 -4.552 1.00 45.79 5 GLU F C 1
ATOM 2727 O O . GLU F 1 5 ? -17.396 11.260 -5.535 1.00 46.55 5 GLU F O 1
ATOM 2733 N N . ASP F 1 6 ? -19.248 10.504 -4.466 1.00 44.74 6 ASP F N 1
ATOM 2734 C CA . ASP F 1 6 ? -19.651 9.575 -5.527 1.00 45.14 6 ASP F CA 1
ATOM 2735 C C . ASP F 1 6 ? -20.187 10.315 -6.765 1.00 44.51 6 ASP F C 1
ATOM 2736 O O . ASP F 1 6 ? -19.966 9.888 -7.926 1.00 43.73 6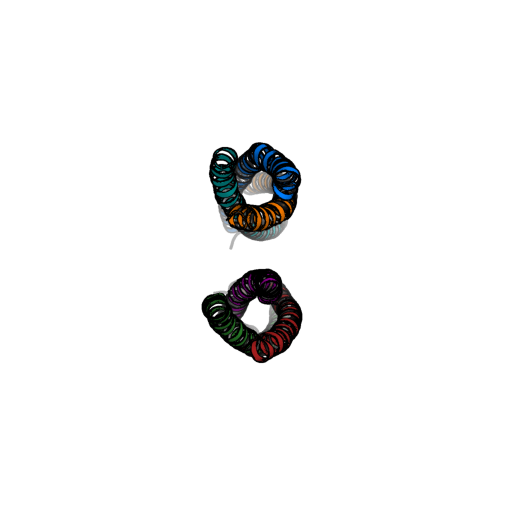 ASP F O 1
ATOM 2741 N N . ARG F 1 7 ? -20.957 11.376 -6.508 1.00 42.50 7 ARG F N 1
ATOM 2742 C CA . ARG F 1 7 ? -21.549 12.158 -7.608 1.00 41.56 7 ARG F CA 1
ATOM 2743 C C . ARG F 1 7 ? -20.452 12.909 -8.331 1.00 39.73 7 ARG F C 1
ATOM 2744 O O . ARG F 1 7 ? -20.523 13.076 -9.559 1.00 39.49 7 ARG F O 1
ATOM 2752 N N . VAL F 1 8 ? -19.430 13.355 -7.613 1.00 38.34 8 VAL F N 1
ATOM 2753 C CA . VAL F 1 8 ? -18.279 13.962 -8.318 1.00 37.55 8 VAL F CA 1
ATOM 2754 C C . VAL F 1 8 ? -17.532 12.936 -9.151 1.00 37.48 8 VAL F C 1
ATOM 2755 O O . VAL F 1 8 ? -17.160 13.205 -10.323 1.00 36.81 8 VAL F O 1
ATOM 2759 N N . THR F 1 9 ? -17.396 11.729 -8.588 1.00 36.33 9 THR F N 1
ATOM 2760 C CA . THR F 1 9 ? -16.738 10.618 -9.253 1.00 37.57 9 THR F CA 1
ATOM 2761 C C . THR F 1 9 ? -17.507 10.294 -10.543 1.00 37.24 9 THR F C 1
ATOM 2762 O O . THR F 1 9 ? -16.898 10.107 -11.584 1.00 38.66 9 THR F O 1
ATOM 2766 N N . GLN F 1 10 ? -18.835 10.279 -10.473 1.00 37.74 10 GLN F N 1
ATOM 2767 C CA . GLN F 1 10 ? -19.686 10.003 -11.634 1.00 38.00 10 GLN F CA 1
ATOM 2768 C C . GLN F 1 10 ? -19.594 11.138 -12.682 1.00 37.12 10 GLN F C 1
ATOM 2769 O O . GLN F 1 10 ? -19.512 10.882 -13.894 1.00 36.68 10 GLN F O 1
ATOM 2775 N N . LEU F 1 11 ? -19.572 12.379 -12.216 1.00 34.91 11 LEU F N 1
ATOM 2776 C CA . LEU F 1 11 ? -19.288 13.516 -13.123 1.00 35.05 11 LEU F CA 1
ATOM 2777 C C . LEU F 1 11 ? -17.959 13.402 -13.863 1.00 34.38 11 LEU F C 1
ATOM 2778 O O . LEU F 1 11 ? -17.901 13.714 -15.055 1.00 33.04 11 LEU F O 1
ATOM 2783 N N . GLU F 1 12 ? -16.908 12.983 -13.160 1.00 33.27 12 GLU F N 1
ATOM 2784 C CA . GLU F 1 12 ? -15.558 12.908 -13.711 1.00 34.05 12 GLU F CA 1
ATOM 2785 C C . GLU F 1 12 ? -15.470 11.872 -14.804 1.00 34.14 12 GLU F C 1
ATOM 2786 O O . GLU F 1 12 ? -14.808 12.114 -15.827 1.00 34.82 12 GLU F O 1
ATOM 2792 N N . ARG F 1 13 ? -16.164 10.760 -14.619 1.00 33.79 13 ARG F N 1
ATOM 2793 C CA . ARG F 1 13 ? -16.198 9.746 -15.672 1.00 35.48 13 ARG F CA 1
ATOM 2794 C C . ARG F 1 13 ? -17.011 10.235 -16.856 1.00 33.55 13 ARG F C 1
ATOM 2795 O O . ARG F 1 13 ? -16.585 10.043 -17.976 1.00 34.07 13 ARG F O 1
ATOM 2803 N N . ILE F 1 14 ? -18.135 10.904 -16.629 1.00 33.02 14 ILE F N 1
ATOM 2804 C CA . ILE F 1 14 ? -18.893 11.452 -17.765 1.00 31.67 14 ILE F CA 1
ATOM 2805 C C . ILE F 1 14 ? -18.074 12.502 -18.486 1.00 30.46 14 ILE F C 1
ATOM 2806 O O . ILE F 1 14 ? -18.046 12.552 -19.731 1.00 30.21 14 ILE F O 1
ATOM 2811 N N . SER F 1 15 ? -17.417 13.353 -17.715 1.00 29.77 15 SER F N 1
ATOM 2812 C CA . SER F 1 15 ? -16.646 14.441 -18.280 1.00 30.77 15 SER F CA 1
ATOM 2813 C C . SER F 1 15 ? -15.544 13.931 -19.248 1.00 30.63 15 SER F C 1
ATOM 2814 O O . SER F 1 15 ? -15.386 14.456 -20.364 1.00 27.34 15 SER F O 1
ATOM 2817 N N . ASN F 1 16 ? -14.781 12.929 -18.801 1.00 30.04 16 ASN F N 1
ATOM 2818 C CA . ASN F 1 16 ? -13.823 12.223 -19.648 1.00 30.97 16 ASN F CA 1
ATOM 2819 C C . ASN F 1 16 ? -14.405 11.658 -20.940 1.00 29.53 16 ASN F C 1
ATOM 2820 O O . ASN F 1 16 ? -13.781 11.811 -22.021 1.00 29.77 16 ASN F O 1
ATOM 2825 N N . ALA F 1 17 ? -15.571 11.019 -20.815 1.00 28.56 17 ALA F N 1
ATOM 2826 C CA . ALA F 1 17 ? -16.281 10.445 -21.932 1.00 27.61 17 ALA F CA 1
ATOM 2827 C C . ALA F 1 17 ? -16.677 11.584 -22.937 1.00 28.25 17 ALA F C 1
ATOM 2828 O O . ALA F 1 17 ? -16.472 11.465 -24.190 1.00 27.03 17 ALA F O 1
ATOM 2830 N N . HIS F 1 18 ? -17.130 12.719 -22.397 1.00 26.80 18 HIS F N 1
ATOM 2831 C CA . HIS F 1 18 ? -17.497 13.868 -23.255 1.00 25.99 18 HIS F CA 1
ATOM 2832 C C . HIS F 1 18 ? -16.255 14.413 -23.955 1.00 27.67 18 HIS F C 1
ATOM 2833 O O . HIS F 1 18 ? -16.315 14.731 -25.156 1.00 25.50 18 HIS F O 1
ATOM 2840 N N . SER F 1 19 ? -15.119 14.458 -23.238 1.00 26.47 19 SER F N 1
ATOM 2841 C CA . SER F 1 19 ? -13.867 14.962 -23.838 1.00 27.85 19 SER F CA 1
ATOM 2842 C C . SER F 1 19 ? -13.459 14.071 -25.012 1.00 28.20 19 SER F C 1
ATOM 2843 O O . SER F 1 19 ? -13.063 14.596 -26.054 1.00 26.37 19 SER F O 1
ATOM 2846 N N . GLN F 1 20 ? -13.548 12.755 -24.812 1.00 28.23 20 GLN F N 1
ATOM 2847 C CA . GLN F 1 20 ? -13.247 11.803 -25.901 1.00 30.62 20 GLN F CA 1
ATOM 2848 C C . GLN F 1 20 ? -14.154 12.005 -27.088 1.00 28.14 20 GLN F C 1
ATOM 2849 O O . GLN F 1 20 ? -13.690 12.017 -28.239 1.00 27.37 20 GLN F O 1
ATOM 2855 N N . LEU F 1 21 ? -15.435 12.147 -26.793 1.00 26.03 21 LEU F N 1
ATOM 2856 C CA . LEU F 1 21 ? -16.442 12.271 -27.840 1.00 24.47 21 LEU F CA 1
ATOM 2857 C C . LEU F 1 21 ? -16.212 13.558 -28.621 1.00 24.56 21 LEU F C 1
ATOM 2858 O O . LEU F 1 21 ? -16.231 13.562 -29.863 1.00 22.51 21 LEU F O 1
ATOM 2863 N N . LEU F 1 22 ? -15.970 14.645 -27.884 1.00 22.98 22 LEU F N 1
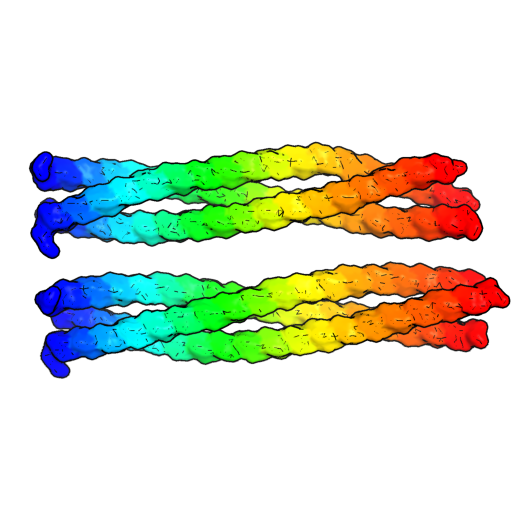ATOM 2864 C CA . LEU F 1 22 ? -15.706 15.957 -28.517 1.00 23.97 22 LEU F CA 1
ATOM 2865 C C . LEU F 1 22 ? -14.475 15.900 -29.428 1.00 23.42 22 LEU F C 1
ATOM 2866 O O . LEU F 1 22 ? -14.490 16.466 -30.528 1.00 22.73 22 LEU F O 1
ATOM 2871 N N . THR F 1 23 ? -13.429 15.181 -29.029 1.00 23.18 23 THR F N 1
ATOM 2872 C CA . THR F 1 23 ? -12.258 15.050 -29.848 1.00 25.42 23 THR F CA 1
ATOM 2873 C C . THR F 1 23 ? -12.635 14.299 -31.131 1.00 24.57 23 THR F C 1
ATOM 2874 O O . THR F 1 23 ? -12.170 14.648 -32.204 1.00 25.93 23 THR F O 1
ATOM 2878 N N . GLN F 1 24 ? -13.447 13.262 -31.018 1.00 24.83 24 GLN F N 1
ATOM 2879 C CA . GLN F 1 24 ? -13.725 12.417 -32.186 1.00 23.95 24 GLN F CA 1
ATOM 2880 C C . GLN F 1 24 ? -14.647 13.168 -33.132 1.00 22.47 24 GLN F C 1
ATOM 2881 O O . GLN F 1 24 ? -14.531 13.009 -34.368 1.00 21.48 24 GLN F O 1
ATOM 2887 N N . LEU F 1 25 ? -15.593 13.931 -32.562 1.00 21.27 25 LEU F N 1
ATOM 2888 C CA . LEU F 1 25 ? -16.501 14.725 -33.412 1.00 23.08 25 LEU F CA 1
ATOM 2889 C C . LEU F 1 25 ? -15.672 15.750 -34.184 1.00 23.34 25 LEU F C 1
ATOM 2890 O O . LEU F 1 25 ? -15.897 16.021 -35.378 1.00 23.50 25 LEU F O 1
ATOM 2895 N N . GLN F 1 26 ? -14.713 16.347 -33.494 1.00 23.11 26 GLN F N 1
ATOM 2896 C CA . GLN F 1 26 ? -13.901 17.395 -34.138 1.00 26.52 26 GLN F CA 1
ATOM 2897 C C . GLN F 1 26 ? -13.120 16.777 -35.308 1.00 25.64 26 GLN F C 1
ATOM 2898 O O . GLN F 1 26 ? -13.032 17.396 -36.375 1.00 26.46 26 GLN F O 1
ATOM 2904 N N . GLN F 1 27 ? -12.569 15.572 -35.127 1.00 25.18 27 GLN F N 1
ATOM 2905 C CA . GLN F 1 27 ? -11.869 14.857 -36.200 1.00 26.99 27 GLN F CA 1
ATOM 2906 C C . GLN F 1 27 ? -12.788 14.595 -37.383 1.00 25.20 27 GLN F C 1
ATOM 2907 O O . GLN F 1 27 ? -12.377 14.776 -38.563 1.00 25.26 27 GLN F O 1
ATOM 2913 N N . GLN F 1 28 ? -14.026 14.177 -37.094 1.00 25.49 28 GLN F N 1
ATOM 2914 C CA . GLN F 1 28 ? -14.916 13.779 -38.176 1.00 22.70 28 GLN F CA 1
ATOM 2915 C C . GLN F 1 28 ? -15.299 15.024 -38.951 1.00 22.45 28 GLN F C 1
ATOM 2916 O O . GLN F 1 28 ? -15.437 14.959 -40.185 1.00 21.45 28 GLN F O 1
ATOM 2922 N N . LEU F 1 29 ? -15.520 16.145 -38.254 1.00 22.20 29 LEU F N 1
ATOM 2923 C CA . LEU F 1 29 ? -15.910 17.404 -38.905 1.00 22.77 29 LEU F CA 1
ATOM 2924 C C . LEU F 1 29 ? -14.768 17.934 -39.785 1.00 24.93 29 LEU F C 1
ATOM 2925 O O . LEU F 1 29 ? -15.009 18.433 -40.879 1.00 24.10 29 LEU F O 1
ATOM 2930 N N . SER F 1 30 ? -13.545 17.768 -39.297 1.00 24.38 30 SER F N 1
ATOM 2931 C CA . SER F 1 30 ? -12.371 18.114 -40.058 1.00 24.82 30 SER F CA 1
ATOM 2932 C C . SER F 1 30 ? -12.244 17.288 -41.344 1.00 23.50 30 SER F C 1
ATOM 2933 O O . SER F 1 30 ? -12.064 17.855 -42.422 1.00 23.24 30 SER F O 1
ATOM 2936 N N . ASP F 1 31 ? -12.327 15.958 -41.223 1.00 22.39 31 ASP F N 1
ATOM 2937 C CA . ASP F 1 31 ? -12.436 15.092 -42.337 1.00 22.73 31 ASP F CA 1
ATOM 2938 C C . ASP F 1 31 ? -13.566 15.480 -43.316 1.00 20.54 31 ASP F C 1
ATOM 2939 O O . ASP F 1 31 ? -13.299 15.444 -44.513 1.00 20.93 31 ASP F O 1
ATOM 2944 N N . ASN F 1 32 ? -14.763 15.848 -42.835 1.00 19.63 32 ASN F N 1
ATOM 2945 C CA . ASN F 1 32 ? -15.882 16.269 -43.730 1.00 20.36 32 ASN F CA 1
ATOM 2946 C C . ASN F 1 32 ? -15.552 17.536 -44.497 1.00 19.03 32 ASN F C 1
ATOM 2947 O O . ASN F 1 32 ? -15.851 17.654 -45.660 1.00 19.03 32 ASN F O 1
ATOM 2952 N N . GLN F 1 33 ? -14.802 18.428 -43.847 1.00 19.17 33 GLN F N 1
ATOM 2953 C CA . GLN F 1 33 ? -14.401 19.655 -44.496 1.00 21.35 33 GLN F CA 1
ATOM 2954 C C . GLN F 1 33 ? -13.449 19.382 -45.636 1.00 18.93 33 GLN F C 1
ATOM 2955 O O . GLN F 1 33 ? -13.649 19.935 -46.749 1.00 19.92 33 GLN F O 1
ATOM 2961 N N . SER F 1 34 ? -12.531 18.438 -45.440 1.00 20.86 34 SER F N 1
ATOM 2962 C CA . SER F 1 34 ? -11.640 18.007 -46.500 1.00 20.71 34 SER F CA 1
ATOM 2963 C C . SER F 1 34 ? -12.393 17.342 -47.634 1.00 19.65 34 SER F C 1
ATOM 2964 O O . SER F 1 34 ? -12.051 17.549 -48.797 1.00 18.83 34 SER F O 1
ATOM 2967 N N . ASP F 1 35 ? -13.407 16.537 -47.291 1.00 20.93 35 ASP F N 1
ATOM 2968 C CA . ASP F 1 35 ? -14.196 15.870 -48.321 1.00 21.34 35 ASP F CA 1
ATOM 2969 C C . ASP F 1 35 ? -14.957 16.843 -49.171 1.00 20.19 35 ASP F C 1
ATOM 2970 O O . ASP F 1 35 ? -15.004 16.710 -50.417 1.00 18.62 35 ASP F O 1
ATOM 2975 N N . ILE F 1 36 ? -15.532 17.836 -48.495 1.00 18.22 36 ILE F N 1
ATOM 2976 C CA . ILE F 1 36 ? -16.268 18.908 -49.173 1.00 20.62 36 ILE F CA 1
ATOM 2977 C C . ILE F 1 36 ? -15.344 19.652 -50.151 1.00 20.25 36 ILE F C 1
ATOM 2978 O O . ILE F 1 36 ? -15.768 19.964 -51.279 1.00 21.03 36 ILE F O 1
ATOM 2983 N N . ASP F 1 37 ? -14.120 19.947 -49.735 1.00 19.93 37 ASP F N 1
ATOM 2984 C CA . ASP F 1 37 ? -13.203 20.713 -50.602 1.00 20.64 37 ASP F CA 1
ATOM 2985 C C . ASP F 1 37 ? -12.833 19.870 -51.803 1.00 20.79 37 ASP F C 1
ATOM 2986 O O . ASP F 1 37 ? -12.676 20.414 -52.947 1.00 21.22 37 ASP F O 1
ATOM 2991 N N A SER F 1 38 ? -12.693 18.556 -51.581 0.50 20.60 38 SER F N 1
ATOM 2992 N N B SER F 1 38 ? -12.699 18.545 -51.619 0.50 18.99 38 SER F N 1
ATOM 2993 C CA A SER F 1 38 ? -12.447 17.705 -52.671 0.50 17.03 38 SER F CA 1
ATOM 2994 C CA B SER F 1 38 ? -12.435 17.678 -52.770 0.50 17.16 38 SER F CA 1
ATOM 2995 C C A SER F 1 38 ? -13.557 17.697 -53.645 0.50 18.33 38 SER F C 1
ATOM 2996 C C B SER F 1 38 ? -13.592 17.770 -53.738 0.50 17.79 38 SER F C 1
ATOM 2997 O O A SER F 1 38 ? -13.213 17.475 -54.806 0.50 19.59 38 SER F O 1
ATOM 2998 O O B SER F 1 38 ? -13.385 17.972 -54.940 0.50 18.48 38 SER F O 1
ATOM 3003 N N . LEU F 1 39 ? -14.824 17.618 -53.243 1.00 17.68 39 LEU F N 1
ATOM 3004 C CA . LEU F 1 39 ? -15.942 17.650 -54.171 1.00 19.12 39 LEU F CA 1
ATOM 3005 C C . LEU F 1 39 ? -16.056 19.006 -54.858 1.00 17.62 39 LEU F C 1
ATOM 3006 O O . LEU F 1 39 ? -16.327 19.052 -56.039 1.00 18.28 39 LEU F O 1
ATOM 3011 N N . ARG F 1 40 ? -15.822 20.082 -54.104 1.00 17.90 40 ARG F N 1
ATOM 3012 C CA . ARG F 1 40 ? -15.812 21.417 -54.725 1.00 20.23 40 ARG F CA 1
ATOM 3013 C C . ARG F 1 40 ? -14.843 21.486 -55.899 1.00 21.23 40 ARG F C 1
ATOM 3014 O O . ARG F 1 40 ? -15.142 22.035 -56.962 1.00 20.09 40 ARG F O 1
ATOM 3022 N N . GLY F 1 41 ? -13.629 21.002 -55.695 1.00 18.51 41 GLY F N 1
ATOM 3023 C CA . GLY F 1 41 ? -12.660 20.890 -56.770 1.00 19.25 41 GLY F CA 1
ATOM 3024 C C . GLY F 1 41 ? -13.098 20.052 -57.992 1.00 19.92 41 GLY F C 1
ATOM 3025 O O . GLY F 1 41 ? -12.837 20.452 -59.142 1.00 19.41 41 GLY F O 1
ATOM 3026 N N . GLN F 1 42 ? -13.735 18.911 -57.749 1.00 19.18 42 GLN F N 1
ATOM 3027 C CA . GLN F 1 42 ? -14.195 18.074 -58.838 1.00 17.81 42 GLN F CA 1
ATOM 3028 C C . GLN F 1 42 ? -15.293 18.747 -59.628 1.00 17.45 42 GLN F C 1
ATOM 3029 O O . GLN F 1 42 ? -15.313 18.696 -60.879 1.00 17.71 42 GLN F O 1
ATOM 3035 N N . ILE F 1 43 ? -16.224 19.372 -58.907 1.00 17.85 43 ILE F N 1
ATOM 3036 C CA . ILE F 1 43 ? -17.280 20.156 -59.585 1.00 20.26 43 ILE F CA 1
ATOM 3037 C C . ILE F 1 43 ? -16.723 21.244 -60.522 1.00 19.75 43 ILE F C 1
ATOM 3038 O O . ILE F 1 43 ? -17.126 21.364 -61.691 1.00 19.84 43 ILE F O 1
ATOM 3043 N N . GLN F 1 44 ? -15.728 21.956 -60.001 1.00 19.65 44 GLN F N 1
ATOM 3044 C CA . GLN F 1 44 ? -15.089 23.030 -60.781 1.00 19.58 44 GLN F CA 1
ATOM 3045 C C . GLN F 1 44 ? -14.359 22.521 -62.003 1.00 18.02 44 GLN F C 1
ATOM 3046 O O . GLN F 1 44 ? -14.504 23.116 -63.115 1.00 17.39 44 GLN F O 1
ATOM 3052 N N . GLU F 1 45 ? -13.651 21.398 -61.858 1.00 16.83 45 GLU F N 1
ATOM 3053 C CA . GLU F 1 45 ? -12.980 20.793 -62.933 1.00 19.15 45 GLU F CA 1
ATOM 3054 C C . GLU F 1 45 ? -13.900 20.285 -64.046 1.00 18.49 45 GLU F C 1
ATOM 3055 O O . GLU F 1 45 ? -13.653 20.529 -65.235 1.00 18.81 45 GLU F O 1
ATOM 3061 N N . ASN F 1 46 ? -14.980 19.606 -63.669 1.00 19.39 46 ASN F N 1
ATOM 3062 C CA . ASN F 1 46 ? -15.987 19.207 -64.627 1.00 19.08 46 ASN F CA 1
ATOM 3063 C C . ASN F 1 46 ? -16.573 20.403 -65.357 1.00 19.23 46 ASN F C 1
ATOM 3064 O O . ASN F 1 46 ? -16.770 20.371 -66.548 1.00 16.55 46 ASN F O 1
ATOM 3069 N N . GLN F 1 47 ? -16.893 21.464 -64.616 1.00 19.76 47 GLN F N 1
ATOM 3070 C CA . GLN F 1 47 ? -17.453 22.627 -65.329 1.00 19.60 47 GLN F CA 1
ATOM 3071 C C . GLN F 1 47 ? -16.446 23.274 -66.278 1.00 18.63 47 GLN F C 1
ATOM 3072 O O . GLN F 1 47 ? -16.812 23.779 -67.282 1.00 17.98 47 GLN F O 1
ATOM 3078 N N . TYR F 1 48 ? -15.176 23.299 -65.933 1.00 19.41 48 TYR F N 1
ATOM 3079 C CA . TYR F 1 48 ? -14.176 23.789 -66.800 1.00 20.34 48 TYR F CA 1
ATOM 3080 C C . TYR F 1 48 ? -14.076 22.970 -68.089 1.00 20.54 48 TYR F C 1
ATOM 3081 O O . TYR F 1 48 ? -14.091 23.519 -69.170 1.00 19.69 48 TYR F O 1
ATOM 3090 N N . GLN F 1 49 ? -13.968 21.653 -67.971 1.00 17.87 49 GLN F N 1
ATOM 3091 C CA . GLN F 1 49 ? -14.025 20.816 -69.170 1.00 17.49 49 GLN F CA 1
ATOM 3092 C C . GLN F 1 49 ? -15.333 21.021 -69.980 1.00 17.25 49 GLN F C 1
ATOM 3093 O O . GLN F 1 49 ? -15.323 21.067 -71.211 1.00 18.14 49 GLN F O 1
ATOM 3099 N N . LEU F 1 50 ? -16.453 21.156 -69.296 1.00 17.24 50 LEU F N 1
ATOM 3100 C CA . LEU F 1 50 ? -17.746 21.233 -70.024 1.00 18.40 50 LEU F CA 1
ATOM 3101 C C . LEU F 1 50 ? -17.756 22.570 -70.764 1.00 15.68 50 LEU F C 1
ATOM 3102 O O . LEU F 1 50 ? -18.200 22.650 -71.861 1.00 15.85 50 LEU F O 1
ATOM 3107 N N . ASN F 1 51 ? -17.294 23.632 -70.120 1.00 16.99 51 ASN F N 1
ATOM 3108 C CA . ASN F 1 51 ? -17.272 24.917 -70.778 1.00 17.98 51 ASN F CA 1
ATOM 3109 C C . ASN F 1 51 ? -16.482 24.864 -72.043 1.00 16.63 51 ASN F C 1
ATOM 3110 O O . ASN F 1 51 ? -16.907 25.415 -73.024 1.00 17.71 51 ASN F O 1
ATOM 3115 N N . GLN F 1 52 ? -15.333 24.194 -72.021 1.00 16.79 52 GLN F N 1
ATOM 3116 C CA . GLN F 1 52 ? -14.527 24.076 -73.199 1.00 16.48 52 GLN F CA 1
ATOM 3117 C C . GLN F 1 52 ? -15.283 23.319 -74.293 1.00 17.46 52 GLN F C 1
ATOM 3118 O O . GLN F 1 52 ? -15.240 23.658 -75.464 1.00 16.94 52 GLN F O 1
ATOM 3124 N N . VAL F 1 53 ? -15.930 22.222 -73.923 1.00 18.69 53 VAL F N 1
ATOM 3125 C CA . VAL F 1 53 ? -16.704 21.501 -74.977 1.00 17.90 53 VAL F CA 1
ATOM 3126 C C . VAL F 1 53 ? -17.810 22.374 -75.530 1.00 18.94 53 VAL F C 1
ATOM 3127 O O . VAL F 1 53 ? -18.050 22.381 -76.757 1.00 19.24 53 VAL F O 1
ATOM 3131 N N . VAL F 1 54 ? -18.497 23.114 -74.664 1.00 18.44 54 VAL F N 1
ATOM 3132 C CA . VAL F 1 54 ? -19.536 24.062 -75.169 1.00 20.23 54 VAL F CA 1
ATOM 3133 C C . VAL F 1 54 ? -19.037 25.140 -76.135 1.00 18.93 54 VAL F C 1
ATOM 3134 O O . VAL F 1 54 ? -19.660 25.387 -77.199 1.00 20.43 54 VAL F O 1
ATOM 3138 N N . GLU F 1 55 ? -17.918 25.758 -75.766 1.00 18.96 55 GLU F N 1
ATOM 3139 C CA . GLU F 1 55 ? -17.248 26.782 -76.557 1.00 20.28 55 GLU F CA 1
ATOM 3140 C C . GLU F 1 55 ? -16.911 26.214 -77.897 1.00 20.58 55 GLU F C 1
ATOM 3141 O O . GLU F 1 55 ? -17.226 26.790 -78.926 1.00 19.69 55 GLU F O 1
ATOM 3147 N N . ARG F 1 56 ? -16.325 25.021 -77.889 1.00 21.86 56 ARG F N 1
ATOM 3148 C CA . ARG F 1 56 ? -15.859 24.433 -79.134 1.00 21.21 56 ARG F CA 1
ATOM 3149 C C . ARG F 1 56 ? -17.097 24.029 -79.999 1.00 21.36 56 ARG F C 1
ATOM 3150 O O . ARG F 1 56 ? -17.085 24.156 -81.227 1.00 21.94 56 ARG F O 1
ATOM 3158 N N . GLN F 1 57 ? -18.149 23.578 -79.362 1.00 21.57 57 GLN F N 1
ATOM 3159 C CA . GLN F 1 57 ? -19.317 23.161 -80.088 1.00 24.36 57 GLN F CA 1
ATOM 3160 C C . GLN F 1 57 ? -19.986 24.360 -80.764 1.00 23.29 57 GLN F C 1
ATOM 3161 O O . GLN F 1 57 ? -20.460 24.268 -81.885 1.00 23.57 57 GLN F O 1
ATOM 3167 N N . LYS F 1 58 ? -20.017 25.508 -80.095 1.00 23.73 58 LYS F N 1
ATOM 3168 C CA . LYS F 1 58 ? -20.497 26.743 -80.774 1.00 25.31 58 LYS F CA 1
ATOM 3169 C C . LYS F 1 58 ? -19.693 27.072 -82.019 1.00 26.79 58 LYS F C 1
ATOM 3170 O O . LYS F 1 58 ? -20.273 27.442 -83.050 1.00 28.61 58 LYS F O 1
ATOM 3176 N N . GLN F 1 59 ? -18.389 26.847 -81.965 1.00 26.32 59 GLN F N 1
ATOM 3177 C CA . GLN F 1 59 ? -17.535 27.013 -83.104 1.00 27.04 59 GLN F CA 1
ATOM 3178 C C . GLN F 1 59 ? -17.832 26.042 -84.214 1.00 27.92 59 GLN F C 1
ATOM 3179 O O . GLN F 1 59 ? -17.867 26.430 -85.381 1.00 26.53 59 GLN F O 1
ATOM 3185 N N . ILE F 1 60 ? -18.041 24.765 -83.863 1.00 26.16 60 ILE F N 1
ATOM 3186 C CA . ILE F 1 60 ? -18.263 23.689 -84.824 1.00 26.84 60 ILE F CA 1
ATOM 3187 C C . ILE F 1 60 ? -19.593 23.889 -85.569 1.00 28.60 60 ILE F C 1
ATOM 3188 O O . ILE F 1 60 ? -19.679 23.674 -86.810 1.00 28.62 60 ILE F O 1
ATOM 3193 N N . LEU F 1 61 ? -20.590 24.388 -84.822 1.00 29.24 61 LEU F N 1
ATOM 3194 C CA . LEU F 1 61 ? -21.908 24.742 -85.428 1.00 32.18 61 LEU F CA 1
ATOM 3195 C C . LEU F 1 61 ? -21.768 25.784 -86.521 1.00 33.21 61 LEU F C 1
ATOM 3196 O O . LEU F 1 61 ? -22.405 25.658 -87.559 1.00 33.75 61 LEU F O 1
ATOM 3201 N N . LEU F 1 62 ? -20.936 26.796 -86.295 1.00 34.37 62 LEU F N 1
ATOM 3202 C CA . LEU F 1 62 ? -20.633 27.793 -87.343 1.00 35.81 62 LEU F CA 1
ATOM 3203 C C . LEU F 1 62 ? -19.830 27.234 -88.519 1.00 38.35 62 LEU F C 1
ATOM 3204 O O . LEU F 1 62 ? -20.006 27.681 -89.640 1.00 39.98 62 LEU F O 1
ATOM 3209 N N . GLN F 1 63 ? -18.957 26.253 -88.286 1.00 40.83 63 GLN F N 1
ATOM 3210 C CA . GLN F 1 63 ? -18.145 25.651 -89.365 1.00 42.84 63 GLN F CA 1
ATOM 3211 C C . GLN F 1 63 ? -18.894 24.793 -90.370 1.00 43.85 63 GLN F C 1
ATOM 3217 N N . ILE F 1 64 ? -19.959 24.120 -89.941 1.00 45.82 64 ILE F N 1
ATOM 3218 C CA . ILE F 1 64 ? -20.882 23.553 -90.918 1.00 47.06 64 ILE F CA 1
ATOM 3219 C C . ILE F 1 64 ? -21.608 24.597 -91.856 1.00 47.74 64 ILE F C 1
ATOM 3220 O O . ILE F 1 64 ? -21.299 24.780 -93.091 1.00 47.98 64 ILE F O 1
#

Solvent-accessible surface area: 23499 Å² total; per-residue (Å²): 97,49,25,92,84,61,0,50,97,10,51,136,63,16,80,48,14,40,118,43,2,66,98,0,64,114,68,21,62,85,6,60,65,70,0,62,65,4,78,30,71,3,94,119,42,48,146,58,6,68,123,7,10,99,116,1,76,113,3,21,141,97,5,93,96,158,89,59,42,80,91,52,0,69,72,7,51,162,45,16,104,48,9,44,121,67,2,88,90,2,75,108,86,7,48,70,3,56,68,42,2,82,61,2,75,36,64,2,109,96,10,64,136,30,6,88,64,0,42,52,55,20,80,69,1,55,84,65,37,95,85,159,134,102,36,96,103,72,0,44,92,10,56,167,58,14,96,59,15,37,98,39,2,64,96,4,47,113,73,2,45,89,8,104,67,49,2,76,59,3,70,26,71,1,57,116,12,38,136,70,4,69,120,1,19,98,93,2,115,102,3,57,116,63,2,80,74,56,80,129,88,58,42,95,78,54,0,76,82,9,57,160,54,21,79,49,13,42,62,57,4,62,52,4,75,94,81,6,61,92,4,58,57,45,4,94,76,3,77,37,69,0,105,99,3,73,118,38,8,88,95,8,29,108,131,15,131,108,2,32,111,58,5,98,92,64,80,105,54,40,108,82,64,0,66,93,8,62,155,52,14,89,54,13,43,104,50,2,86,89,0,53,100,58,2,47,65,4,58,74,52,0,90,76,6,120,32,47,1,102,121,6,42,133,59,1,83,72,0,57,34,68,8,122,37,1,44,104,84,3,78,97,58,110,105,40,98,101,58,0,75,75,8,52,154,45,17,102,58,16,43,64,55,2,56,41,7,80,86,80,4,66,88,8,107,70,52,6,65,58,1,114,35,67,6,94,122,16,38,151,56,5,56,80,2,17,104,110,12,134,104,6,62,162,107,98

CATH classification: 1.20.5.110

Organism: Escherichia coli (strain K12) (NCBI:txid83333)

InterPro domains:
  IPR011990 Tetratricopeptide-like helical domain superfamily [G3DSA:1.25.40.10] (142-263)
  IPR011990 Tetratricopeptide-like helical domain superfamily [SSF48452] (139-254)
  IPR014162 Cell division coordinator CpoB, C-terminal [TIGR02795] (144-260)
  IPR019734 Tetratricopeptide repeat [PF13174] (147-176)
  IPR019734 Tetratricopeptide repeat [PF13174] (182-213)
  IPR019734 Tetratricopeptide repeat [PF13174] (218-249)
  IPR032519 YbgF, trimerisation domain [PF16331] (37-110)
  IPR034706 Cell division coordinator CpoB [MF_02066] (6-263)

GO terms:
  GO:0042597 periplasmic space (C, EXP)
  GO:0030288 outer membrane-bounded periplasmic space (C, IDA)
  GO:0032991 protein-containing complex (C, IDA)
  GO:0051301 cell division (P, IDA)
  GO:0051301 cell division (P, EXP)
  GO:0005515 protein binding (F, IPI)

Secondary structure (P-SEA, 3-state):
ccaaaaaaaaaaaaaaaaaaaaaaaaaaaaaaaaaaaaaaaaaaaaaaaaaaaaaaaaaaaaaaac/ccaaaaaaaaaaaaaaaaaaaaaaaaaaaaaaaaaaaaaaaaaaaaaaaaaaaaaaaaaaaaaaccc/caaaaaaaaaaaaaaaaaaaaaaaaaaaaaaaaaaaaaaaaaaaaaaaaaaaaaaaaaaaaaaaaac/ccaaaaaaaaaaaaaaaaaaaaaaaaaaaaaaaaaaaaaaaaaaaaaaaaaaaaaaaaaaaaaaaac/ccaaaaaaaaaaaaaaaaaaaaaaaaaaaaaaaaaaaaaaaaaaaaaaaaaaaaaaaaaaaaaaaac/caaaaaaaaaaaaaaaaaaaaaaaaaaaaaaaaaaaaaaaaaaaaaaaaaaaaaaaaaaaac

Sequence (396 aa):
GSVEDRVTQLERISNAHSQLLTTQLQQQLSDNQSSDIDSLRGQIQENQYQLNQVVERQKQILLQIDSLGSVEDRVTQLERISNAHSQLLTQLQQQLSDNQSDIDSSLRGQIQENQYQLNQVVERQKQILLQIDSLSSVEDRVTQLERISNAHSQLLTQLQQQLSDNQSDIDSLRGQIQENQYQLNQVVERQKQILLQIDSLSSGSVEDRVTQLERISNAHSQLLTQLQQQLSDNQSDIDSLRGQIQENQYQLNQVVERQKQILLQIDSLSGSVEDRVTQLERISNAHSQLLTQLQQQLSDNQSDIDSLRGQIQENQYQLNQVVERQKQILLQIDSLSSVEDRVTQLERISNAHSQLLTQLQQQLSDNQSDIDSSLRGQIQENQYQLNQVVERQKQILLQI